Protein AF-A0A6P8XAP7-F1 (afdb_monomer_lite)

Structure (mmCIF, N/CA/C/O backbone):
data_AF-A0A6P8XAP7-F1
#
_entry.id   AF-A0A6P8XAP7-F1
#
loop_
_atom_site.group_PDB
_atom_site.id
_atom_site.type_symbol
_atom_site.label_atom_id
_atom_site.label_alt_id
_atom_site.label_comp_id
_atom_site.label_asym_id
_atom_site.label_entity_id
_atom_site.label_seq_id
_atom_site.pdbx_PDB_ins_code
_atom_site.Cartn_x
_atom_site.Cartn_y
_atom_site.Cartn_z
_atom_site.occupancy
_atom_site.B_iso_or_equiv
_atom_site.auth_seq_id
_atom_site.auth_comp_id
_atom_site.auth_asym_id
_atom_site.auth_atom_id
_atom_site.pdbx_PDB_model_num
ATOM 1 N N . MET A 1 1 ? 29.591 -29.584 56.485 1.00 42.22 1 MET A N 1
ATOM 2 C CA . MET A 1 1 ? 29.687 -30.882 55.776 1.00 42.22 1 MET A CA 1
ATOM 3 C C . MET A 1 1 ? 28.488 -31.037 54.842 1.00 42.22 1 MET A C 1
ATOM 5 O O . MET A 1 1 ? 27.381 -30.848 55.317 1.00 42.22 1 MET A O 1
ATOM 9 N N . ARG A 1 2 ? 28.742 -31.409 53.570 1.00 39.84 2 ARG A N 1
ATOM 10 C CA . ARG A 1 2 ? 27.802 -31.743 52.460 1.00 39.84 2 ARG A CA 1
ATOM 11 C C . ARG A 1 2 ? 26.915 -30.570 51.976 1.00 39.84 2 ARG A C 1
ATOM 13 O O . ARG A 1 2 ? 26.078 -30.103 52.721 1.00 39.84 2 ARG A O 1
ATOM 20 N N . GLY A 1 3 ? 27.014 -30.007 50.767 1.00 45.69 3 GLY A N 1
ATOM 21 C CA . GLY A 1 3 ? 27.637 -30.420 49.502 1.00 45.69 3 GLY A CA 1
ATOM 22 C C . GLY A 1 3 ? 26.570 -30.814 48.464 1.00 45.69 3 GLY A C 1
ATOM 23 O O . GLY A 1 3 ? 25.723 -31.639 48.793 1.00 45.69 3 GLY A O 1
ATOM 24 N N . ARG A 1 4 ? 26.710 -30.301 47.219 1.00 45.31 4 ARG A N 1
ATOM 25 C CA . ARG A 1 4 ? 25.921 -30.500 45.960 1.00 45.31 4 ARG A CA 1
ATOM 26 C C . ARG A 1 4 ? 24.934 -29.346 45.674 1.00 45.31 4 ARG A C 1
ATOM 28 O O . ARG A 1 4 ? 23.991 -29.164 46.422 1.00 45.31 4 ARG A O 1
ATOM 35 N N . GLY A 1 5 ? 25.042 -28.506 44.640 1.00 47.62 5 GLY A N 1
ATOM 36 C CA . GLY A 1 5 ? 25.808 -28.550 43.391 1.00 47.62 5 GLY A CA 1
ATOM 37 C C . GLY A 1 5 ? 24.994 -29.178 42.259 1.00 47.62 5 GLY A C 1
ATOM 38 O O . GLY A 1 5 ? 25.020 -30.398 42.150 1.00 47.62 5 GLY A O 1
ATOM 39 N N . ARG A 1 6 ? 24.304 -28.371 41.428 1.00 44.78 6 ARG A N 1
ATOM 40 C CA . ARG A 1 6 ? 23.872 -28.713 40.052 1.00 44.78 6 ARG A CA 1
ATOM 41 C C . ARG A 1 6 ? 23.703 -27.448 39.202 1.00 44.78 6 ARG A C 1
ATOM 43 O O . ARG A 1 6 ? 22.749 -26.697 39.376 1.00 44.78 6 ARG A O 1
ATOM 50 N N . GLY A 1 7 ? 24.646 -27.244 38.285 1.00 46.53 7 GLY A N 1
ATOM 51 C CA . GLY A 1 7 ? 24.532 -26.296 37.183 1.00 46.53 7 GLY A CA 1
ATOM 52 C C . GLY A 1 7 ? 23.550 -26.785 36.117 1.00 46.53 7 GLY A C 1
ATOM 53 O O . GLY A 1 7 ? 23.309 -27.985 35.973 1.00 46.53 7 GLY A O 1
ATOM 54 N N . ARG A 1 8 ? 22.986 -25.844 35.358 1.00 48.03 8 ARG A N 1
ATOM 55 C CA . ARG A 1 8 ? 22.267 -26.126 34.114 1.00 48.03 8 ARG A CA 1
ATOM 56 C C . ARG A 1 8 ? 22.936 -25.350 32.990 1.00 48.03 8 ARG A C 1
ATOM 58 O O . ARG A 1 8 ? 22.878 -24.124 32.948 1.00 48.03 8 ARG A O 1
ATOM 65 N N . GLY A 1 9 ? 23.625 -26.105 32.138 1.00 39.16 9 GLY A N 1
ATOM 66 C CA . GLY A 1 9 ? 24.241 -25.633 30.910 1.00 39.16 9 GLY A CA 1
ATOM 67 C C . GLY A 1 9 ? 23.198 -25.234 29.869 1.00 39.16 9 GLY A C 1
ATOM 68 O O . GLY A 1 9 ? 22.089 -25.766 29.828 1.00 39.16 9 GLY A O 1
ATOM 69 N N . ARG A 1 10 ? 23.581 -24.278 29.025 1.00 40.47 10 ARG A N 1
ATOM 70 C CA . ARG A 1 10 ? 22.868 -23.919 27.799 1.00 40.47 10 ARG A CA 1
ATOM 71 C C . ARG A 1 10 ? 23.259 -24.909 26.696 1.00 40.47 10 ARG A C 1
ATOM 73 O O . ARG A 1 10 ? 24.460 -25.078 26.479 1.00 40.47 10 ARG A O 1
ATOM 80 N N . PRO A 1 11 ? 22.314 -25.522 25.968 1.00 47.09 11 PRO A N 1
ATOM 81 C CA . PRO A 1 11 ? 22.659 -26.263 24.768 1.00 47.09 11 PRO A CA 1
ATOM 82 C C . PRO A 1 11 ? 22.960 -25.286 23.622 1.00 47.09 11 PRO A C 1
ATOM 84 O O . PRO A 1 11 ? 22.173 -24.389 23.313 1.00 47.09 11 PRO A O 1
ATOM 87 N N . ARG A 1 12 ? 24.132 -25.474 23.009 1.00 46.12 12 ARG A N 1
ATOM 88 C CA . ARG A 1 12 ? 24.507 -24.936 21.697 1.00 46.12 12 ARG A CA 1
ATOM 89 C C . ARG A 1 12 ? 23.570 -25.538 20.644 1.00 46.12 12 ARG A C 1
ATOM 91 O O . ARG A 1 12 ? 23.417 -26.755 20.611 1.00 46.12 12 ARG A O 1
ATOM 98 N N . LYS A 1 13 ? 22.967 -24.710 19.786 1.00 48.84 13 LYS A N 1
ATOM 99 C CA . LYS A 1 13 ? 22.333 -25.184 18.549 1.00 48.84 13 LYS A CA 1
ATOM 100 C C . LYS A 1 13 ? 23.414 -25.332 17.483 1.00 48.84 13 LYS A C 1
ATOM 102 O O . LYS A 1 13 ? 24.124 -24.377 17.182 1.00 48.84 13 LYS A O 1
ATOM 107 N N . SER A 1 14 ? 23.551 -26.559 17.005 1.00 40.12 14 SER A N 1
ATOM 108 C CA . SER A 1 14 ? 24.386 -26.996 15.898 1.00 40.12 14 SER A CA 1
ATOM 109 C C . SER A 1 14 ? 23.813 -26.527 14.561 1.00 40.12 14 SER A C 1
ATOM 111 O O . SER A 1 14 ? 22.603 -26.577 14.343 1.00 40.12 14 SER A O 1
ATOM 113 N N . ASN A 1 15 ? 24.715 -26.114 13.674 1.00 41.22 15 ASN A N 1
ATOM 114 C CA . ASN A 1 15 ? 24.484 -26.003 12.240 1.00 41.22 15 ASN A CA 1
ATOM 115 C C . ASN A 1 15 ? 24.138 -27.386 11.675 1.00 41.22 15 ASN A C 1
ATOM 117 O O . ASN A 1 15 ? 24.852 -28.349 11.956 1.00 41.22 15 ASN A O 1
ATOM 121 N N . VAL A 1 16 ? 23.087 -27.470 10.862 1.00 44.44 16 VAL A N 1
ATOM 122 C CA . VAL A 1 16 ? 22.854 -28.606 9.964 1.00 44.44 16 VAL A CA 1
ATOM 123 C C . VAL A 1 16 ? 22.756 -28.051 8.551 1.00 44.44 16 VAL A C 1
ATOM 125 O O . VAL A 1 16 ? 21.895 -27.228 8.248 1.00 44.44 16 VAL A O 1
ATOM 128 N N . ALA A 1 17 ? 23.726 -28.470 7.747 1.00 40.31 17 ALA A N 1
ATOM 129 C CA . ALA A 1 17 ? 23.843 -28.268 6.316 1.00 40.31 17 ALA A CA 1
ATOM 130 C C . ALA A 1 17 ? 23.163 -29.421 5.552 1.00 40.31 17 ALA A C 1
ATOM 132 O O . ALA A 1 17 ? 23.110 -30.537 6.065 1.00 40.31 17 ALA A O 1
ATOM 133 N N . GLY A 1 18 ? 22.737 -29.139 4.313 1.00 37.84 18 GLY A N 1
ATOM 134 C CA . GLY A 1 18 ? 22.253 -30.113 3.316 1.00 37.84 18 GLY A CA 1
ATOM 135 C C . GLY A 1 18 ? 20.786 -30.533 3.506 1.00 37.84 18 GLY A C 1
ATOM 136 O O . GLY A 1 18 ? 20.330 -30.652 4.632 1.00 37.84 18 GLY A O 1
ATOM 137 N N . GLN A 1 19 ? 19.970 -30.794 2.483 1.00 35.62 19 GLN A N 1
ATOM 138 C CA . GLN A 1 19 ? 20.263 -31.046 1.074 1.00 35.62 19 GLN A CA 1
ATOM 139 C C . GLN A 1 19 ? 18.960 -30.944 0.234 1.00 35.62 19 GLN A C 1
ATOM 141 O O . GLN A 1 19 ? 17.906 -31.373 0.692 1.00 35.62 19 GLN A O 1
ATOM 146 N N . GLU A 1 20 ? 19.064 -30.344 -0.960 1.00 43.03 20 GLU A N 1
ATOM 147 C CA . GLU A 1 20 ? 18.358 -30.626 -2.231 1.00 43.03 20 GLU A CA 1
ATOM 148 C C . GLU A 1 20 ? 16.855 -30.978 -2.234 1.00 43.03 20 GLU A C 1
ATOM 150 O O . GLU A 1 20 ? 16.440 -32.057 -1.820 1.00 43.03 20 GLU A O 1
ATOM 155 N N . ARG A 1 21 ? 16.065 -30.132 -2.914 1.00 41.03 21 ARG A N 1
ATOM 156 C CA . ARG A 1 21 ? 15.100 -30.577 -3.935 1.00 41.03 21 ARG A CA 1
ATOM 157 C C . ARG A 1 21 ? 14.881 -29.482 -4.979 1.00 41.03 21 ARG A C 1
ATOM 159 O O . ARG A 1 21 ? 14.452 -28.374 -4.677 1.00 41.03 21 ARG A O 1
ATOM 166 N N . SER A 1 22 ? 15.257 -29.853 -6.192 1.00 45.38 22 SER A N 1
ATOM 167 C CA . SER A 1 22 ? 15.184 -29.166 -7.473 1.00 45.38 22 SER A CA 1
ATOM 168 C C . SER A 1 22 ? 13.770 -29.145 -8.056 1.00 45.38 22 SER A C 1
ATOM 170 O O . SER A 1 22 ? 13.103 -30.180 -8.040 1.00 45.38 22 SER A O 1
ATOM 172 N N . SER A 1 23 ? 13.397 -28.019 -8.666 1.00 45.28 23 SER A N 1
ATOM 173 C CA . SER A 1 23 ? 12.604 -27.957 -9.905 1.00 45.28 23 SER A CA 1
ATOM 174 C C . SER A 1 23 ? 12.528 -26.499 -10.394 1.00 45.28 23 SER A C 1
ATOM 176 O O . SER A 1 23 ? 11.785 -25.707 -9.818 1.00 45.28 23 SER A O 1
ATOM 178 N N . ASP A 1 24 ? 13.394 -26.155 -11.356 1.00 40.12 24 ASP A N 1
ATOM 179 C CA . ASP A 1 24 ? 13.102 -25.588 -12.692 1.00 40.12 24 ASP A CA 1
ATOM 180 C C . ASP A 1 24 ? 11.948 -24.563 -12.833 1.00 40.12 24 ASP A C 1
ATOM 182 O O . ASP A 1 24 ? 10.852 -24.780 -12.337 1.00 40.12 24 ASP A O 1
ATOM 186 N N . ASN A 1 25 ? 12.019 -23.474 -13.607 1.00 40.69 25 ASN A N 1
ATOM 187 C CA . ASN A 1 25 ? 13.023 -22.953 -14.535 1.00 40.69 25 ASN A CA 1
ATOM 188 C C . ASN A 1 25 ? 12.618 -21.524 -14.972 1.00 40.69 25 ASN A C 1
ATOM 190 O O . ASN A 1 25 ? 11.449 -21.150 -14.887 1.00 40.69 25 ASN A O 1
ATOM 194 N N . ASN A 1 26 ? 13.585 -20.804 -15.551 1.00 40.59 26 ASN A N 1
ATOM 195 C CA . ASN A 1 26 ? 13.477 -19.557 -16.331 1.00 40.59 26 ASN A CA 1
ATOM 196 C C . ASN A 1 26 ? 13.509 -18.220 -15.579 1.00 40.59 26 ASN A C 1
ATOM 198 O O . ASN A 1 26 ? 12.626 -17.376 -15.714 1.00 40.59 26 ASN A O 1
ATOM 202 N N . HIS A 1 27 ? 14.642 -17.964 -14.924 1.00 40.19 27 HIS A N 1
ATOM 203 C CA . HIS A 1 27 ? 15.208 -16.618 -14.885 1.00 40.19 27 HIS A CA 1
ATOM 204 C C . HIS A 1 27 ? 16.415 -16.602 -15.831 1.00 40.19 27 HIS A C 1
ATOM 206 O O . HIS A 1 27 ? 17.463 -17.164 -15.525 1.00 40.19 27 HIS A O 1
ATOM 212 N N . LEU A 1 28 ? 16.231 -16.022 -17.019 1.00 46.66 28 LEU A N 1
ATOM 213 C CA . LEU A 1 28 ? 17.309 -15.779 -17.975 1.00 46.66 28 LEU A CA 1
ATOM 214 C C . LEU A 1 28 ? 18.347 -14.871 -17.305 1.00 46.66 28 LEU A C 1
ATOM 216 O O . LEU A 1 28 ? 18.072 -13.708 -17.010 1.00 46.66 28 LEU A O 1
ATOM 220 N N . ALA A 1 29 ? 19.511 -15.447 -17.020 1.00 44.47 29 ALA A N 1
ATOM 221 C CA . ALA A 1 29 ? 20.694 -14.749 -16.554 1.00 44.47 29 ALA A CA 1
ATOM 222 C C . ALA A 1 29 ? 21.177 -13.803 -17.663 1.00 44.47 29 ALA A C 1
ATOM 224 O O . ALA A 1 29 ? 21.565 -14.253 -18.739 1.00 44.47 29 ALA A O 1
ATOM 225 N N . PHE A 1 30 ? 21.120 -12.498 -17.399 1.00 43.34 30 PHE A N 1
ATOM 226 C CA . PHE A 1 30 ? 21.560 -11.442 -18.318 1.00 43.34 30 PHE A CA 1
ATOM 227 C C . PHE A 1 30 ? 22.916 -10.833 -17.910 1.00 43.34 30 PHE A C 1
ATOM 229 O O . PHE A 1 30 ? 23.309 -9.808 -18.454 1.00 43.34 30 PHE A O 1
ATOM 236 N N . ASP A 1 31 ? 23.643 -11.474 -16.987 1.00 43.97 31 ASP A N 1
ATOM 237 C CA . ASP A 1 31 ? 24.840 -10.905 -16.343 1.00 43.97 31 ASP A CA 1
ATOM 238 C C . ASP A 1 31 ? 26.180 -11.499 -16.825 1.00 43.97 31 ASP A C 1
ATOM 240 O O . ASP A 1 31 ? 27.210 -11.252 -16.211 1.00 43.97 31 ASP A O 1
ATOM 244 N N . ASN A 1 32 ? 26.207 -12.229 -17.948 1.00 44.38 32 ASN A N 1
ATOM 245 C CA . ASN A 1 32 ? 27.451 -12.736 -18.554 1.00 44.38 32 ASN A CA 1
ATOM 246 C C . ASN A 1 32 ? 27.691 -12.155 -19.958 1.00 44.38 32 ASN A C 1
ATOM 248 O O . ASN A 1 32 ? 27.902 -12.898 -20.916 1.00 44.38 32 ASN A O 1
ATOM 252 N N . TYR A 1 33 ? 27.636 -10.831 -20.101 1.00 51.06 33 TYR A N 1
ATOM 253 C CA . TYR A 1 33 ? 28.235 -10.171 -21.263 1.00 51.06 33 TYR A CA 1
ATOM 254 C C . TYR A 1 33 ? 29.614 -9.652 -20.857 1.00 51.06 33 TYR A C 1
ATOM 256 O O . TYR A 1 33 ? 29.715 -8.650 -20.154 1.00 51.06 33 TYR A O 1
ATOM 264 N N . GLU A 1 34 ? 30.657 -10.367 -21.286 1.00 45.22 34 GLU A N 1
ATOM 265 C CA . GLU A 1 34 ? 32.023 -9.843 -21.350 1.00 45.22 34 GLU A CA 1
ATOM 266 C C . GLU A 1 34 ? 31.984 -8.535 -22.144 1.00 45.22 34 GLU A C 1
ATOM 268 O O . GLU A 1 34 ? 31.531 -8.511 -23.292 1.00 45.22 34 GLU A O 1
ATOM 273 N N . ASP A 1 35 ? 32.392 -7.441 -21.506 1.00 57.03 35 ASP A N 1
ATOM 274 C CA . ASP A 1 35 ? 32.546 -6.149 -22.157 1.00 57.03 35 ASP A CA 1
ATOM 275 C C . ASP A 1 35 ? 33.741 -6.245 -23.123 1.00 57.03 35 ASP A C 1
ATOM 277 O O . ASP A 1 35 ? 34.877 -6.389 -22.671 1.00 57.03 35 ASP A O 1
ATOM 281 N N . PRO A 1 36 ? 33.543 -6.180 -24.454 1.00 58.22 36 PRO A N 1
ATOM 282 C CA . PRO A 1 36 ? 34.636 -6.274 -25.422 1.00 58.22 36 PRO A CA 1
ATOM 283 C C . PRO A 1 36 ? 35.533 -5.018 -25.439 1.00 58.22 36 PRO A C 1
ATOM 285 O O . PRO A 1 36 ? 36.316 -4.840 -26.373 1.00 58.22 36 PRO A O 1
ATOM 288 N N . LEU A 1 37 ? 35.386 -4.127 -24.451 1.00 52.19 37 LEU A N 1
ATOM 289 C CA . LEU A 1 37 ? 36.176 -2.913 -24.255 1.00 52.19 37 LEU A CA 1
ATOM 290 C C . LEU A 1 37 ? 37.140 -2.983 -23.065 1.00 52.19 37 LEU A C 1
ATOM 292 O O . LEU A 1 37 ? 37.822 -1.988 -22.817 1.00 52.19 37 LEU A O 1
ATOM 296 N N . ASP A 1 38 ? 37.258 -4.124 -22.379 1.00 48.47 38 ASP A N 1
ATOM 297 C CA . ASP A 1 38 ? 38.325 -4.345 -21.394 1.00 48.47 38 ASP A CA 1
ATOM 298 C C . ASP A 1 38 ? 39.653 -4.592 -22.140 1.00 48.47 38 ASP A C 1
ATOM 300 O O . ASP A 1 38 ? 40.164 -5.705 -22.275 1.00 48.47 38 ASP A O 1
ATOM 304 N N . PHE A 1 39 ? 40.177 -3.528 -22.752 1.00 51.09 39 PHE A N 1
ATOM 305 C CA . PHE A 1 39 ? 41.534 -3.511 -23.269 1.00 51.09 39 PHE A CA 1
ATOM 306 C C . PHE A 1 39 ? 42.470 -3.497 -22.068 1.00 51.09 39 PHE A C 1
ATOM 308 O O . PHE A 1 39 ? 42.551 -2.494 -21.364 1.00 51.09 39 PHE A O 1
ATOM 315 N N . ASP A 1 40 ? 43.186 -4.603 -21.869 1.00 47.12 40 ASP A N 1
ATOM 316 C CA . ASP A 1 40 ? 44.311 -4.694 -20.945 1.00 47.12 40 ASP A CA 1
ATOM 317 C C . ASP A 1 40 ? 45.196 -3.442 -21.079 1.00 47.12 40 ASP A C 1
ATOM 319 O O . ASP A 1 40 ? 45.939 -3.267 -22.050 1.00 47.12 40 ASP A O 1
ATOM 323 N N . GLU A 1 41 ? 45.150 -2.576 -20.067 1.00 51.84 41 GLU A N 1
ATOM 324 C CA . GLU A 1 41 ? 45.921 -1.330 -19.936 1.00 51.84 41 GLU A CA 1
ATOM 325 C C . GLU A 1 41 ? 47.448 -1.576 -19.815 1.00 51.84 41 GLU A C 1
ATOM 327 O O . GLU A 1 41 ? 48.226 -0.699 -19.442 1.00 51.84 41 GLU A O 1
ATOM 332 N N . SER A 1 42 ? 47.910 -2.787 -20.144 1.00 47.34 42 SER A N 1
ATOM 333 C CA . SER A 1 42 ? 49.280 -3.273 -19.986 1.00 47.34 42 SER A CA 1
ATOM 334 C C . SER A 1 42 ? 50.089 -3.348 -21.288 1.00 47.34 42 SER A C 1
ATOM 336 O O . SER A 1 42 ? 51.247 -3.782 -21.258 1.00 47.34 42 SER A O 1
ATOM 338 N N . VAL A 1 43 ? 49.560 -2.862 -22.421 1.00 47.53 43 VAL A N 1
ATOM 339 C CA . VAL A 1 43 ? 50.324 -2.739 -23.678 1.00 47.53 43 VAL A CA 1
ATOM 340 C C . VAL A 1 43 ? 51.377 -1.630 -23.549 1.00 47.53 43 VAL A C 1
ATOM 342 O O . VAL A 1 43 ? 51.217 -0.497 -24.003 1.00 47.53 43 VAL A O 1
ATOM 345 N N . LYS A 1 44 ? 52.504 -1.969 -22.919 1.00 46.66 44 LYS A N 1
ATOM 346 C CA . LYS A 1 44 ? 53.740 -1.186 -22.958 1.00 46.66 44 LYS A CA 1
ATOM 347 C C . LYS A 1 44 ? 54.258 -1.191 -24.393 1.00 46.66 44 LYS A C 1
ATOM 349 O O . LYS A 1 44 ? 54.823 -2.184 -24.848 1.00 46.66 44 LYS A O 1
ATOM 354 N N . VAL A 1 45 ? 54.083 -0.071 -25.090 1.00 43.62 45 VAL A N 1
ATOM 355 C CA . VAL A 1 45 ? 54.767 0.215 -26.354 1.00 43.62 45 VAL A CA 1
ATOM 356 C C . VAL A 1 45 ? 56.270 0.180 -26.076 1.00 43.62 45 VAL A C 1
ATOM 358 O O . VAL A 1 45 ? 56.827 1.090 -25.461 1.00 43.62 45 VAL A O 1
ATOM 361 N N . LYS A 1 46 ? 56.926 -0.915 -26.464 1.00 43.44 46 LYS A N 1
ATOM 362 C CA . LYS A 1 46 ? 58.383 -0.993 -26.475 1.00 43.44 46 LYS A CA 1
ATOM 363 C C . LYS A 1 46 ? 58.866 -0.113 -27.623 1.00 43.44 46 LYS A C 1
ATOM 365 O O . LYS A 1 46 ? 58.698 -0.461 -28.786 1.00 43.44 46 LYS A O 1
ATOM 370 N N . ASN A 1 47 ? 59.443 1.034 -27.281 1.00 45.81 47 ASN A N 1
ATOM 371 C CA . ASN A 1 47 ? 60.292 1.784 -28.196 1.00 45.81 47 ASN A CA 1
ATOM 372 C C . ASN A 1 47 ? 61.553 0.948 -28.427 1.00 45.81 47 ASN A C 1
ATOM 374 O O . ASN A 1 47 ? 62.494 1.006 -27.636 1.00 45.81 47 ASN A O 1
ATOM 378 N N . GLU A 1 48 ? 61.543 0.117 -29.464 1.00 43.97 48 GLU A N 1
ATOM 379 C CA . GLU A 1 48 ? 62.753 -0.547 -29.929 1.00 43.97 48 GLU A CA 1
ATOM 380 C C . GLU A 1 48 ? 63.642 0.503 -30.602 1.00 43.97 48 GLU A C 1
ATOM 382 O O . GLU A 1 48 ? 63.293 1.119 -31.609 1.00 43.97 48 GLU A O 1
ATOM 387 N N . VAL A 1 49 ? 64.773 0.764 -29.949 1.00 49.25 49 VAL A N 1
ATOM 388 C CA . VAL A 1 49 ? 65.882 1.562 -30.461 1.00 49.25 49 VAL A CA 1
ATOM 389 C C . VAL A 1 49 ? 66.541 0.740 -31.564 1.00 49.25 49 VAL A C 1
ATOM 391 O O . VAL A 1 49 ? 67.030 -0.357 -31.302 1.00 49.25 49 VAL A O 1
ATOM 394 N N . PHE A 1 50 ? 66.532 1.263 -32.790 1.00 42.72 50 PHE A N 1
ATOM 395 C CA . PHE A 1 50 ? 67.280 0.694 -33.905 1.00 42.72 50 PHE A CA 1
ATOM 396 C C . PHE A 1 50 ? 68.769 0.687 -33.547 1.00 42.72 50 PHE A C 1
ATOM 398 O O . PHE 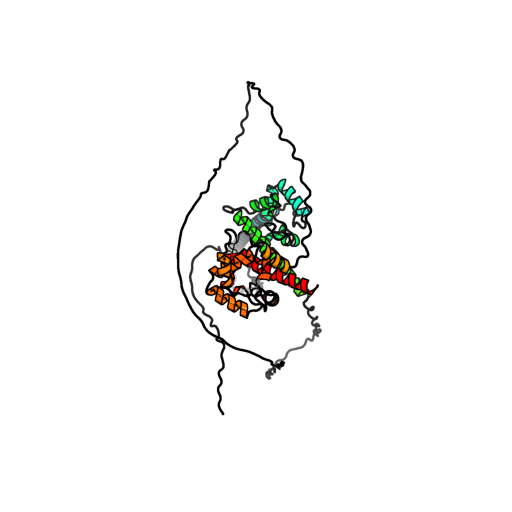A 1 50 ? 69.369 1.736 -33.318 1.00 42.72 50 PHE A O 1
ATOM 405 N N . VAL A 1 51 ? 69.334 -0.512 -33.443 1.00 44.47 51 VAL A N 1
ATOM 406 C CA . VAL A 1 51 ? 70.772 -0.727 -33.303 1.00 44.47 51 VAL A CA 1
ATOM 407 C C . VAL A 1 51 ? 71.366 -0.660 -34.705 1.00 44.47 51 VAL A C 1
ATOM 409 O O . VAL A 1 51 ? 70.944 -1.413 -35.580 1.00 44.47 51 VAL A O 1
ATOM 412 N N . ASP A 1 52 ? 72.323 0.246 -34.906 1.00 48.59 52 ASP A N 1
ATOM 413 C CA . ASP A 1 52 ? 73.140 0.312 -36.115 1.00 48.59 52 ASP A CA 1
ATOM 414 C C . ASP A 1 52 ? 73.900 -1.012 -36.281 1.00 48.59 52 ASP A C 1
ATOM 416 O O . ASP A 1 52 ? 74.829 -1.331 -35.533 1.00 48.59 52 ASP A O 1
ATOM 420 N N . GLU A 1 53 ? 73.449 -1.812 -37.243 1.00 50.22 53 GLU A N 1
ATOM 421 C CA . GLU A 1 53 ? 74.044 -3.091 -37.593 1.00 50.22 53 GLU A CA 1
ATOM 422 C C . GLU A 1 53 ? 75.382 -2.855 -38.308 1.00 50.22 53 GLU A C 1
ATOM 424 O O . GLU 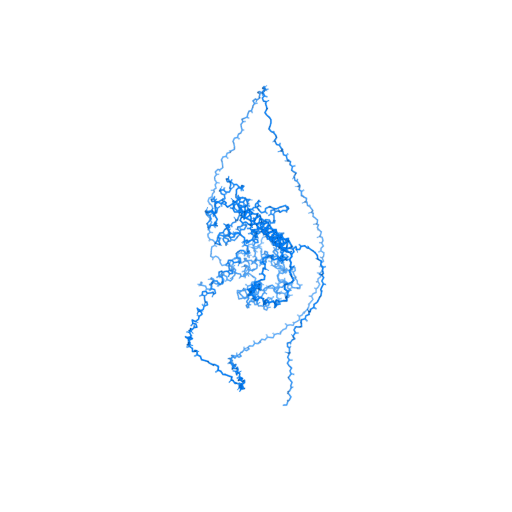A 1 53 ? 75.487 -2.167 -39.325 1.00 50.22 53 GLU A O 1
ATOM 429 N N . ILE A 1 54 ? 76.424 -3.407 -37.696 1.00 54.75 54 ILE A N 1
ATOM 430 C CA . ILE A 1 54 ? 77.826 -3.336 -38.091 1.00 54.75 54 ILE A CA 1
ATOM 431 C C . ILE A 1 54 ? 77.991 -3.938 -39.491 1.00 54.75 54 ILE A C 1
ATOM 433 O O . ILE A 1 54 ? 77.657 -5.098 -39.727 1.00 54.75 54 ILE A O 1
ATOM 437 N N . MET A 1 55 ? 78.544 -3.146 -40.413 1.00 49.88 55 MET A N 1
ATOM 438 C CA . MET A 1 55 ? 78.916 -3.601 -41.751 1.00 49.88 55 MET A CA 1
ATOM 439 C C . MET A 1 55 ? 79.963 -4.724 -41.681 1.00 49.88 55 MET A C 1
ATOM 441 O O . MET A 1 55 ? 80.997 -4.532 -41.037 1.00 49.88 55 MET A O 1
ATOM 445 N N . PRO A 1 56 ? 79.754 -5.865 -42.364 1.00 56.09 56 PRO A N 1
ATOM 446 C CA . PRO A 1 56 ? 80.783 -6.881 -42.494 1.00 56.09 56 PRO A CA 1
ATOM 447 C C . PRO A 1 56 ? 81.879 -6.403 -43.452 1.00 56.09 56 PRO A C 1
ATOM 449 O O . PRO A 1 56 ? 81.625 -5.726 -44.451 1.00 56.09 56 PRO A O 1
ATOM 452 N N . GLU A 1 57 ? 83.111 -6.754 -43.104 1.00 49.59 57 GLU A N 1
ATOM 453 C CA . GLU A 1 57 ? 84.328 -6.416 -43.829 1.00 49.59 57 GLU A CA 1
ATOM 454 C C . GLU A 1 57 ? 84.277 -6.912 -45.284 1.00 49.59 57 GLU A C 1
ATOM 456 O O . GLU A 1 57 ? 83.906 -8.049 -45.576 1.00 49.59 57 GLU A O 1
ATOM 461 N N . CYS A 1 58 ? 84.639 -6.013 -46.201 1.00 44.84 58 CYS A N 1
ATOM 462 C CA . CYS A 1 58 ? 84.642 -6.209 -47.644 1.00 44.84 58 CYS A CA 1
ATOM 463 C C . CYS A 1 58 ? 85.593 -7.336 -48.085 1.00 44.84 58 CYS A C 1
ATOM 465 O O . CYS A 1 58 ? 86.791 -7.108 -48.269 1.00 44.84 58 CYS A O 1
ATOM 467 N N . GLU A 1 59 ? 85.053 -8.518 -48.378 1.00 48.09 59 GLU A N 1
ATOM 468 C CA . GLU A 1 59 ? 85.733 -9.509 -49.212 1.00 48.09 59 GLU A CA 1
ATOM 469 C C . GLU A 1 59 ? 85.568 -9.162 -50.703 1.00 48.09 59 GLU A C 1
ATOM 471 O O . GLU A 1 59 ? 84.486 -9.221 -51.278 1.00 48.09 59 GLU A O 1
ATOM 476 N N . VAL A 1 60 ? 86.693 -8.764 -51.305 1.00 51.97 60 VAL A N 1
ATOM 477 C CA . VAL A 1 60 ? 87.100 -8.950 -52.710 1.00 51.97 60 VAL A CA 1
ATOM 478 C C . VAL A 1 60 ? 85.989 -8.816 -53.768 1.00 51.97 60 VAL A C 1
ATOM 480 O O . VAL A 1 60 ? 85.380 -9.787 -54.213 1.00 51.97 60 VAL A O 1
ATOM 483 N N . PHE A 1 61 ? 85.837 -7.586 -54.270 1.00 44.81 61 PHE A N 1
ATOM 484 C CA . PHE A 1 61 ? 85.125 -7.242 -55.504 1.00 44.81 61 PHE A CA 1
ATOM 485 C C . PHE A 1 61 ? 85.686 -8.036 -56.700 1.00 44.81 61 PHE A C 1
ATOM 487 O O . PHE A 1 61 ? 86.676 -7.652 -57.328 1.00 44.81 61 PHE A O 1
ATOM 494 N N . GLY A 1 62 ? 85.033 -9.144 -57.051 1.00 56.91 62 GLY A N 1
ATOM 495 C CA . GLY A 1 62 ? 85.101 -9.676 -58.407 1.00 56.91 62 GLY A CA 1
ATOM 496 C C . GLY A 1 62 ? 84.537 -8.628 -59.368 1.00 56.91 62 GLY A C 1
ATOM 497 O O . GLY A 1 62 ? 83.504 -8.026 -59.084 1.00 56.91 62 GLY A O 1
ATOM 498 N N . MET A 1 63 ? 85.228 -8.367 -60.480 1.00 55.06 63 MET A N 1
ATOM 499 C CA . MET A 1 63 ? 84.784 -7.406 -61.494 1.00 55.06 63 MET A CA 1
ATOM 500 C C . MET A 1 63 ? 83.453 -7.864 -62.115 1.00 55.06 63 MET A C 1
ATOM 502 O O . MET A 1 63 ? 83.448 -8.594 -63.104 1.00 55.06 63 MET A O 1
ATOM 506 N N . MET A 1 64 ? 82.324 -7.458 -61.526 1.00 54.50 64 MET A N 1
ATOM 507 C CA . MET A 1 64 ? 81.010 -7.579 -62.159 1.00 54.50 64 MET A CA 1
ATOM 508 C C . MET A 1 64 ? 80.998 -6.713 -63.416 1.00 54.50 64 MET A C 1
ATOM 510 O O . MET A 1 64 ? 81.522 -5.594 -63.421 1.00 54.50 64 MET A O 1
ATOM 514 N N . SER A 1 65 ? 80.417 -7.228 -64.499 1.00 73.31 65 SER A N 1
ATOM 515 C CA . SER A 1 65 ? 80.269 -6.432 -65.711 1.00 73.31 65 SER A CA 1
ATOM 516 C C . SER A 1 65 ? 79.346 -5.241 -65.423 1.00 73.31 65 SER A C 1
ATOM 518 O O . SER A 1 65 ? 78.417 -5.330 -64.618 1.00 73.31 65 SER A O 1
ATOM 520 N N . SER A 1 66 ? 79.583 -4.102 -66.078 1.00 72.31 66 SER A N 1
ATOM 521 C CA . SER A 1 66 ? 78.736 -2.906 -65.934 1.00 72.31 66 SER A CA 1
ATOM 522 C C . SER A 1 66 ? 77.263 -3.176 -66.265 1.00 72.31 66 SER A C 1
ATOM 524 O O . SER A 1 66 ? 76.378 -2.462 -65.794 1.00 72.31 66 SER A O 1
ATOM 526 N N . GLN A 1 67 ? 77.001 -4.221 -67.052 1.00 78.38 67 GLN A N 1
ATOM 527 C CA . GLN A 1 67 ? 75.666 -4.679 -67.393 1.00 78.38 67 GLN A CA 1
ATOM 528 C C . GLN A 1 67 ? 75.010 -5.434 -66.228 1.00 78.38 67 GLN A C 1
ATOM 530 O O . GLN A 1 67 ? 73.864 -5.135 -65.900 1.00 78.38 67 GLN A O 1
ATOM 535 N N . ASP A 1 68 ? 75.749 -6.302 -65.530 1.00 78.12 68 ASP A N 1
ATOM 536 C CA . ASP A 1 68 ? 75.248 -7.018 -64.348 1.00 78.12 68 ASP A CA 1
ATOM 537 C C . ASP A 1 68 ? 74.980 -6.068 -63.173 1.00 78.12 68 ASP A C 1
ATOM 539 O O . ASP A 1 68 ? 73.998 -6.238 -62.458 1.00 78.12 68 ASP A O 1
ATOM 543 N N . LEU A 1 69 ? 75.795 -5.018 -63.009 1.00 78.06 69 LEU A N 1
ATOM 544 C CA . LEU A 1 69 ? 75.574 -3.980 -61.992 1.00 78.06 69 LEU A CA 1
ATOM 545 C C . LEU A 1 69 ? 74.268 -3.202 -62.240 1.00 78.06 69 LEU A C 1
ATOM 547 O O . LEU A 1 69 ? 73.523 -2.905 -61.307 1.00 78.06 69 LEU A O 1
ATOM 551 N N . LEU A 1 70 ? 73.969 -2.886 -63.505 1.00 78.75 70 LEU A N 1
ATOM 552 C CA . LEU A 1 70 ? 72.713 -2.237 -63.896 1.00 78.75 70 LEU A CA 1
ATOM 553 C C . LEU A 1 70 ? 71.507 -3.164 -63.708 1.00 78.75 70 LEU A C 1
ATOM 555 O O . LEU A 1 70 ? 70.439 -2.710 -63.288 1.00 78.75 70 LEU A O 1
ATOM 559 N N . GLU A 1 71 ? 71.664 -4.450 -64.018 1.00 81.44 71 GLU A N 1
ATOM 560 C CA . GLU A 1 71 ? 70.636 -5.468 -63.800 1.00 81.44 71 GLU A CA 1
ATOM 561 C C . GLU A 1 71 ? 70.346 -5.631 -62.298 1.00 81.44 71 GLU A C 1
ATOM 563 O O . GLU A 1 71 ? 69.181 -5.641 -61.897 1.00 81.44 71 GLU A O 1
ATOM 568 N N . ASP A 1 72 ? 71.382 -5.663 -61.457 1.00 77.12 72 ASP A N 1
ATOM 569 C CA . ASP A 1 72 ? 71.267 -5.829 -60.006 1.00 77.12 72 ASP A CA 1
ATOM 570 C C . ASP A 1 72 ? 70.711 -4.576 -59.311 1.00 77.12 72 ASP A C 1
ATOM 572 O O . ASP A 1 72 ? 69.827 -4.669 -58.456 1.00 77.12 72 ASP A O 1
ATOM 576 N N . GLN A 1 73 ? 71.092 -3.377 -59.765 1.00 78.19 73 GLN A N 1
ATOM 577 C CA . GLN A 1 73 ? 70.472 -2.127 -59.315 1.00 78.19 73 GLN A CA 1
ATOM 578 C C . GLN A 1 73 ? 68.976 -2.089 -59.666 1.00 78.19 73 GLN A C 1
ATOM 580 O O . GLN A 1 73 ? 68.149 -1.717 -58.830 1.00 78.19 73 GLN A O 1
ATOM 585 N N . ARG A 1 74 ? 68.597 -2.521 -60.877 1.00 79.12 74 ARG A N 1
ATOM 586 C CA . ARG A 1 74 ? 67.183 -2.637 -61.279 1.00 79.12 74 ARG A CA 1
ATOM 587 C C . ARG A 1 74 ? 66.450 -3.711 -60.481 1.00 79.12 74 ARG A C 1
ATOM 589 O O . ARG A 1 74 ? 65.280 -3.521 -60.151 1.00 79.12 74 ARG A O 1
ATOM 596 N N . ARG A 1 75 ? 67.109 -4.824 -60.159 1.00 75.44 75 ARG A N 1
ATOM 597 C CA . ARG A 1 75 ? 66.548 -5.911 -59.347 1.00 75.44 75 ARG A CA 1
ATOM 598 C C . ARG A 1 75 ? 66.298 -5.457 -57.911 1.00 75.44 75 ARG A C 1
ATOM 600 O O . ARG A 1 75 ? 65.216 -5.706 -57.384 1.00 75.44 75 ARG A O 1
ATOM 607 N N . THR A 1 76 ? 67.235 -4.710 -57.338 1.00 71.88 76 THR A N 1
ATOM 608 C CA . THR A 1 76 ? 67.131 -4.121 -55.997 1.00 71.88 76 THR A CA 1
ATOM 609 C C . THR A 1 76 ? 66.035 -3.057 -55.943 1.00 71.88 76 THR A C 1
ATOM 611 O O . THR A 1 76 ? 65.179 -3.105 -55.061 1.00 71.88 76 THR A O 1
ATOM 614 N N . GLN A 1 77 ? 65.962 -2.162 -56.938 1.00 70.56 77 GLN A N 1
ATOM 615 C CA . GLN A 1 77 ? 64.884 -1.167 -57.031 1.00 70.56 77 GLN A CA 1
ATOM 616 C C . GLN A 1 77 ? 63.499 -1.815 -57.185 1.00 70.56 77 GLN A C 1
ATOM 618 O O . GLN A 1 77 ? 62.547 -1.380 -56.542 1.00 70.56 77 GLN A O 1
ATOM 623 N N . ARG A 1 78 ? 63.371 -2.891 -57.975 1.00 71.31 78 ARG A N 1
ATOM 624 C CA . ARG A 1 78 ? 62.113 -3.656 -58.082 1.00 71.31 78 ARG A CA 1
ATOM 625 C C . ARG A 1 78 ? 61.745 -4.361 -56.774 1.00 71.31 78 ARG A C 1
ATOM 627 O O . ARG A 1 78 ? 60.566 -4.427 -56.443 1.00 71.31 78 ARG A O 1
ATOM 634 N N . GLY A 1 79 ? 62.734 -4.870 -56.039 1.00 64.44 79 GLY A N 1
ATOM 635 C CA . GLY A 1 79 ? 62.536 -5.496 -54.732 1.00 64.44 79 GLY A CA 1
ATOM 636 C C . GLY A 1 79 ? 62.032 -4.511 -53.676 1.00 64.44 79 GLY A C 1
ATOM 637 O O . GLY A 1 79 ? 61.058 -4.815 -52.994 1.00 64.44 79 GLY A O 1
ATOM 638 N N . MET A 1 80 ? 62.633 -3.319 -53.589 1.00 60.75 80 MET A N 1
ATOM 639 C CA . MET A 1 80 ? 62.214 -2.281 -52.635 1.00 60.75 80 MET A CA 1
ATOM 640 C C . MET A 1 80 ? 60.786 -1.791 -52.903 1.00 60.75 80 MET A C 1
ATOM 642 O O . MET A 1 80 ? 59.978 -1.759 -51.981 1.00 60.75 80 MET A O 1
ATOM 646 N N . ILE A 1 81 ? 60.438 -1.518 -54.167 1.00 69.38 81 ILE A N 1
ATOM 647 C CA . ILE A 1 81 ? 59.079 -1.084 -54.539 1.00 69.38 81 ILE A CA 1
ATOM 648 C C . ILE A 1 81 ? 58.041 -2.164 -54.190 1.00 69.38 81 ILE A C 1
ATOM 650 O O . ILE A 1 81 ? 56.988 -1.854 -53.640 1.00 69.38 81 ILE A O 1
ATOM 654 N N . ALA A 1 82 ? 58.346 -3.442 -54.437 1.00 67.69 82 ALA A N 1
ATOM 655 C CA . ALA A 1 82 ? 57.428 -4.541 -54.134 1.00 67.69 82 ALA A CA 1
ATOM 656 C C . ALA A 1 82 ? 57.250 -4.801 -52.623 1.00 67.69 82 ALA A C 1
ATOM 658 O O . ALA A 1 82 ? 56.181 -5.247 -52.198 1.00 67.69 82 ALA A O 1
ATOM 659 N N . ILE A 1 83 ? 58.282 -4.554 -51.808 1.00 71.81 83 ILE A N 1
ATOM 660 C CA . ILE A 1 83 ? 58.195 -4.659 -50.341 1.00 71.81 83 ILE A CA 1
ATOM 661 C C . ILE A 1 83 ? 57.344 -3.511 -49.785 1.00 71.81 83 ILE A C 1
ATOM 663 O O . ILE A 1 83 ? 56.465 -3.752 -48.952 1.00 71.81 83 ILE A O 1
ATOM 667 N N . ASP A 1 84 ? 57.533 -2.296 -50.300 1.00 79.38 84 ASP A N 1
ATOM 668 C CA . ASP A 1 84 ? 56.730 -1.137 -49.910 1.00 79.38 84 ASP A CA 1
ATOM 669 C C . ASP A 1 84 ? 55.258 -1.310 -50.302 1.00 79.38 84 ASP A C 1
ATOM 671 O O . ASP A 1 84 ? 54.377 -1.045 -49.485 1.00 79.38 84 ASP A O 1
ATOM 675 N N . GLU A 1 85 ? 54.962 -1.849 -51.488 1.00 81.50 85 GLU A N 1
ATOM 676 C CA . GLU A 1 85 ? 53.584 -2.141 -51.907 1.00 81.50 85 GLU A CA 1
ATOM 677 C C . GLU A 1 85 ? 52.880 -3.137 -50.972 1.00 81.50 85 GLU A C 1
ATOM 679 O O . GLU A 1 85 ? 51.715 -2.936 -50.625 1.00 81.50 85 GLU A O 1
ATOM 684 N N . ARG A 1 86 ? 53.566 -4.192 -50.509 1.00 82.19 86 ARG A N 1
ATOM 685 C CA . ARG A 1 86 ? 52.980 -5.151 -49.551 1.00 82.19 86 ARG A CA 1
ATOM 686 C C . ARG A 1 86 ? 52.696 -4.504 -48.203 1.00 82.19 86 ARG A C 1
ATOM 688 O O . ARG A 1 86 ? 51.582 -4.631 -47.701 1.00 82.19 86 ARG A O 1
ATOM 695 N N . ASN A 1 87 ? 53.656 -3.757 -47.662 1.00 85.06 87 ASN A N 1
ATOM 696 C CA . ASN A 1 87 ? 53.493 -3.061 -46.386 1.00 85.06 87 ASN A CA 1
ATOM 697 C C . ASN A 1 87 ? 52.377 -2.007 -46.451 1.00 85.06 87 ASN A C 1
ATOM 699 O O . ASN A 1 87 ? 51.602 -1.854 -45.505 1.00 85.06 87 ASN A O 1
ATOM 703 N N . ILE A 1 88 ? 52.263 -1.288 -47.572 1.00 87.00 88 ILE A N 1
ATOM 704 C CA . ILE A 1 88 ? 51.184 -0.323 -47.807 1.00 87.00 88 ILE A CA 1
ATOM 705 C C . ILE A 1 88 ? 49.834 -1.040 -47.864 1.00 87.00 88 ILE A C 1
ATOM 707 O O . ILE A 1 88 ? 48.899 -0.600 -47.197 1.00 87.00 88 ILE A O 1
ATOM 711 N N . ASN A 1 89 ? 49.732 -2.159 -48.583 1.00 89.06 89 ASN A N 1
ATOM 712 C CA . ASN A 1 89 ? 48.494 -2.935 -48.677 1.00 89.06 89 ASN A CA 1
ATOM 713 C C . ASN A 1 89 ? 48.076 -3.543 -47.327 1.00 89.06 89 ASN A C 1
ATOM 715 O O . ASN A 1 89 ? 46.898 -3.507 -46.978 1.00 89.06 89 ASN A O 1
ATOM 719 N N . GLU A 1 90 ? 49.018 -4.036 -46.521 1.00 90.62 90 GLU A N 1
ATOM 720 C CA . GLU A 1 90 ? 48.728 -4.522 -45.165 1.00 90.62 90 GLU A CA 1
ATOM 721 C C . GLU A 1 90 ? 48.254 -3.396 -44.239 1.00 90.62 90 GLU A C 1
ATOM 723 O O . GLU A 1 90 ? 47.287 -3.564 -43.484 1.00 90.62 90 GLU A O 1
ATOM 728 N N . ARG A 1 91 ? 48.890 -2.218 -44.316 1.00 91.12 91 ARG A N 1
ATOM 729 C CA . ARG A 1 91 ? 48.458 -1.028 -43.570 1.00 91.12 91 ARG A CA 1
ATOM 730 C C . ARG A 1 91 ? 47.080 -0.551 -44.022 1.00 91.12 91 ARG A C 1
ATOM 732 O O . ARG A 1 91 ? 46.274 -0.211 -43.157 1.00 91.12 91 ARG A O 1
ATOM 739 N N . LEU A 1 92 ? 46.796 -0.564 -45.325 1.00 93.56 92 LEU A N 1
ATOM 740 C CA . LEU A 1 92 ? 45.478 -0.242 -45.878 1.00 93.56 92 LEU A CA 1
ATOM 741 C C . LEU A 1 92 ? 44.418 -1.225 -45.376 1.00 93.56 92 LEU A C 1
ATOM 743 O O . LEU A 1 92 ? 43.439 -0.785 -44.784 1.00 93.56 92 LEU A O 1
ATOM 747 N N . GLY A 1 93 ? 44.654 -2.535 -45.462 1.00 93.25 93 GLY A N 1
ATOM 748 C CA . GLY A 1 93 ? 43.709 -3.538 -44.956 1.00 93.25 93 GLY A CA 1
ATOM 749 C C . GLY A 1 93 ? 43.535 -3.517 -43.428 1.00 93.25 93 GLY A C 1
ATOM 750 O O . GLY A 1 93 ? 42.495 -3.908 -42.895 1.00 93.25 93 GLY A O 1
ATOM 751 N N . SER A 1 94 ? 44.541 -3.066 -42.673 1.00 93.50 94 SER A N 1
ATOM 752 C CA . SER A 1 94 ? 44.409 -2.796 -41.232 1.00 93.50 94 SER A CA 1
ATOM 753 C C . SER A 1 94 ? 43.544 -1.562 -40.966 1.00 93.50 94 SER A C 1
ATOM 755 O O . SER A 1 94 ? 42.702 -1.574 -40.065 1.00 93.50 94 SER A O 1
ATOM 757 N N . LEU A 1 95 ? 43.717 -0.506 -41.764 1.00 94.31 95 LEU A N 1
ATOM 758 C CA . LEU A 1 95 ? 42.926 0.715 -41.664 1.00 94.31 95 LEU A CA 1
ATOM 759 C C . LEU A 1 95 ? 41.459 0.467 -42.039 1.00 94.31 95 LEU A C 1
ATOM 761 O O . LEU A 1 95 ? 40.582 0.898 -41.297 1.00 94.31 95 LEU A O 1
ATOM 765 N N . GLU A 1 96 ? 41.196 -0.282 -43.109 1.00 94.50 96 GLU A N 1
ATOM 766 C CA . GLU A 1 96 ? 39.848 -0.695 -43.525 1.00 94.50 96 GLU A CA 1
ATOM 767 C C . GLU A 1 96 ? 39.116 -1.426 -42.393 1.00 94.50 96 GLU A C 1
ATOM 769 O O . GLU A 1 96 ? 38.037 -1.003 -41.983 1.00 94.50 96 GLU A O 1
ATOM 774 N N . ARG A 1 97 ? 39.755 -2.426 -41.767 1.00 95.69 97 ARG A N 1
ATOM 775 C CA . ARG A 1 97 ? 39.176 -3.145 -40.615 1.00 95.69 97 ARG A CA 1
ATOM 776 C C . ARG A 1 97 ? 38.863 -2.231 -39.426 1.00 95.69 97 ARG A C 1
ATOM 778 O O . ARG A 1 97 ? 37.855 -2.429 -38.748 1.00 95.69 97 ARG A O 1
ATOM 785 N N . LYS A 1 98 ? 39.709 -1.230 -39.152 1.00 94.56 98 LYS A N 1
ATOM 786 C CA . LYS A 1 98 ? 39.461 -0.242 -38.084 1.00 94.56 98 LYS A CA 1
ATOM 787 C C . LYS A 1 98 ? 38.289 0.681 -38.422 1.00 94.56 98 LYS A C 1
ATOM 789 O O . LYS A 1 98 ? 37.506 1.005 -37.532 1.00 94.56 98 LYS A O 1
ATOM 794 N N . VAL A 1 99 ? 38.157 1.086 -39.684 1.00 96.69 99 VAL A N 1
ATOM 795 C CA . VAL A 1 99 ? 37.024 1.892 -40.158 1.00 96.69 99 VAL A CA 1
ATOM 796 C C . VAL A 1 99 ? 35.721 1.095 -40.054 1.00 96.69 99 VAL A C 1
ATOM 798 O O . VAL A 1 99 ? 34.761 1.603 -39.478 1.00 96.69 99 VAL A O 1
ATOM 801 N N . ASP A 1 100 ? 35.700 -0.167 -40.486 1.00 93.06 100 ASP A N 1
ATOM 802 C CA . ASP A 1 100 ? 34.526 -1.044 -40.357 1.00 93.06 100 ASP A CA 1
ATOM 803 C C . ASP A 1 100 ? 34.119 -1.256 -38.895 1.00 93.06 100 ASP A C 1
ATOM 805 O O . ASP A 1 100 ? 32.932 -1.247 -38.551 1.00 93.06 100 ASP A O 1
ATOM 809 N N . PHE A 1 101 ? 35.097 -1.415 -38.001 1.00 95.12 101 PHE A N 1
ATOM 810 C CA . PHE A 1 101 ? 34.840 -1.505 -36.567 1.00 95.12 101 PHE A CA 1
ATOM 811 C C . PHE A 1 101 ? 34.183 -0.227 -36.023 1.00 95.12 101 PHE A C 1
ATOM 813 O O . PHE A 1 101 ? 33.175 -0.311 -35.317 1.00 95.12 101 PHE A O 1
ATOM 820 N N . LEU A 1 102 ? 34.703 0.951 -36.382 1.00 95.25 102 LEU A N 1
ATOM 821 C CA . LEU A 1 102 ? 34.140 2.239 -35.962 1.00 95.25 102 LEU A CA 1
ATOM 822 C C . LEU A 1 102 ? 32.729 2.463 -36.512 1.00 95.25 102 LEU A C 1
ATOM 824 O O . LEU A 1 102 ? 31.861 2.925 -35.773 1.00 95.25 102 LEU A O 1
ATOM 828 N N . ILE A 1 103 ? 32.470 2.091 -37.768 1.00 96.69 103 ILE A N 1
ATOM 829 C CA . ILE A 1 103 ? 31.128 2.157 -38.363 1.00 96.69 103 ILE A CA 1
ATOM 830 C C . ILE A 1 103 ? 30.162 1.270 -37.572 1.00 96.69 103 ILE A C 1
ATOM 832 O O . ILE A 1 103 ? 29.101 1.734 -37.155 1.00 96.69 103 ILE A O 1
ATOM 836 N N . ASN A 1 104 ? 30.543 0.022 -37.289 1.00 93.38 104 ASN A N 1
ATOM 837 C CA . ASN A 1 104 ? 29.718 -0.895 -36.501 1.00 93.38 104 ASN A CA 1
ATOM 838 C C . ASN A 1 104 ? 29.467 -0.383 -35.074 1.00 93.38 104 ASN A C 1
ATOM 840 O O . ASN A 1 104 ? 28.363 -0.536 -34.545 1.00 93.38 104 ASN A O 1
ATOM 844 N N . LEU A 1 105 ? 30.464 0.246 -34.449 1.00 96.12 105 LEU A N 1
ATOM 845 C CA . LEU A 1 105 ? 30.315 0.867 -33.135 1.00 96.12 105 LEU A CA 1
ATOM 846 C C . LEU A 1 105 ? 29.348 2.059 -33.185 1.00 96.12 105 LEU A C 1
ATOM 848 O O . LEU A 1 105 ? 28.444 2.141 -32.356 1.00 96.12 105 LEU A O 1
ATOM 852 N N . HIS A 1 106 ? 29.480 2.944 -34.176 1.00 94.25 106 HIS A N 1
ATOM 853 C CA . HIS A 1 106 ? 28.579 4.083 -34.364 1.00 94.25 106 HIS A CA 1
ATOM 854 C C . HIS A 1 106 ? 27.137 3.642 -34.621 1.00 94.25 106 HIS A C 1
ATOM 856 O O . HIS A 1 106 ? 26.230 4.208 -34.020 1.00 94.25 106 HIS A O 1
ATOM 862 N N . VAL A 1 107 ? 26.910 2.604 -35.431 1.00 96.88 107 VAL A N 1
ATOM 863 C CA . VAL A 1 107 ? 25.564 2.043 -35.651 1.00 96.88 107 VAL A CA 1
ATOM 864 C C . VAL A 1 107 ? 24.964 1.524 -34.340 1.00 96.88 107 VAL A C 1
ATOM 866 O O . VAL A 1 107 ? 23.798 1.792 -34.054 1.00 96.88 107 VAL A O 1
ATOM 869 N N . LYS A 1 108 ? 25.753 0.845 -33.494 1.00 95.62 108 LYS A N 1
ATOM 870 C CA . LYS A 1 108 ? 25.298 0.386 -32.168 1.00 95.62 108 LYS A CA 1
ATOM 871 C C . LYS A 1 108 ? 24.991 1.546 -31.217 1.00 95.62 108 LYS A C 1
ATOM 873 O O . LYS A 1 108 ? 24.006 1.478 -30.483 1.00 95.62 108 LYS A O 1
ATOM 878 N N . ILE A 1 109 ? 25.817 2.594 -31.219 1.00 95.12 109 ILE A N 1
ATOM 879 C CA . ILE A 1 109 ? 25.589 3.798 -30.409 1.00 95.12 109 ILE A CA 1
ATOM 880 C C . ILE A 1 109 ? 24.319 4.506 -30.879 1.00 95.12 109 ILE A C 1
ATOM 882 O O . ILE A 1 109 ? 23.467 4.793 -30.047 1.00 95.12 109 ILE A O 1
ATOM 886 N N . LEU A 1 110 ? 24.155 4.722 -32.187 1.00 95.56 110 LEU A N 1
ATOM 887 C CA . LEU A 1 110 ? 22.965 5.351 -32.761 1.00 95.56 110 LEU A CA 1
ATOM 888 C C . LEU A 1 110 ? 21.703 4.552 -32.442 1.00 95.56 110 LEU A C 1
ATOM 890 O O . LEU A 1 110 ? 20.764 5.131 -31.918 1.00 95.56 110 LEU A O 1
ATOM 894 N N . ALA A 1 111 ? 21.711 3.225 -32.598 1.00 93.75 111 ALA A N 1
ATOM 895 C CA . ALA A 1 111 ? 20.572 2.386 -32.215 1.00 93.75 111 ALA A CA 1
ATOM 896 C C . ALA A 1 111 ? 20.222 2.500 -30.717 1.00 93.75 111 ALA A C 1
ATOM 898 O O . ALA A 1 111 ? 19.056 2.423 -30.328 1.00 93.75 111 ALA A O 1
ATOM 899 N N . ARG A 1 112 ? 21.226 2.696 -29.851 1.00 92.25 112 ARG A N 1
ATOM 900 C CA . ARG A 1 112 ? 21.013 2.903 -28.413 1.00 92.25 112 ARG A CA 1
ATOM 901 C C . ARG A 1 112 ? 20.511 4.313 -28.106 1.00 92.25 112 ARG A C 1
ATOM 903 O O . ARG A 1 112 ? 19.668 4.457 -27.229 1.00 92.25 112 ARG A O 1
ATOM 910 N N . VAL A 1 113 ? 21.000 5.325 -28.820 1.00 92.62 113 VAL A N 1
ATOM 911 C CA . VAL A 1 113 ? 20.532 6.714 -28.717 1.00 92.62 113 VAL A CA 1
ATOM 912 C C . VAL A 1 113 ? 19.103 6.837 -29.228 1.00 92.62 113 VAL A C 1
ATOM 914 O O . VAL A 1 113 ? 18.297 7.434 -28.534 1.00 92.62 113 VAL A O 1
ATOM 917 N N . ASP A 1 114 ? 18.757 6.222 -30.357 1.00 88.12 114 ASP A N 1
ATOM 918 C CA . ASP A 1 114 ? 17.392 6.210 -30.889 1.00 88.12 114 ASP A CA 1
ATOM 919 C C . ASP A 1 114 ? 16.429 5.579 -29.888 1.00 88.12 114 ASP A C 1
ATOM 921 O O . ASP A 1 114 ? 15.408 6.177 -29.570 1.00 88.12 114 ASP A O 1
ATOM 925 N N . LYS A 1 115 ? 16.809 4.452 -29.276 1.00 86.25 115 LYS A N 1
ATOM 926 C CA . LYS A 1 115 ? 16.024 3.834 -28.200 1.00 86.25 115 LYS A CA 1
ATOM 927 C C . LYS A 1 115 ? 15.838 4.767 -26.994 1.00 86.25 115 LYS A C 1
ATOM 929 O O . LYS A 1 115 ? 14.740 4.873 -26.464 1.00 86.25 115 LYS A O 1
ATOM 934 N N . LEU A 1 116 ? 16.889 5.483 -26.584 1.00 82.38 116 LEU A N 1
ATOM 935 C CA . LEU A 1 116 ? 16.803 6.482 -25.509 1.00 82.38 116 LEU A CA 1
ATOM 936 C C . LEU A 1 116 ? 15.971 7.710 -25.912 1.00 82.38 116 LEU A C 1
ATOM 938 O O . LEU A 1 116 ? 15.307 8.306 -25.070 1.00 82.38 116 LEU A O 1
ATOM 942 N N . CYS A 1 117 ? 16.016 8.113 -27.180 1.00 80.12 117 CYS A N 1
ATOM 943 C CA . CYS A 1 117 ? 15.259 9.237 -27.714 1.00 80.12 117 CYS A CA 1
ATOM 944 C C . CYS A 1 117 ? 13.783 8.895 -27.918 1.00 80.12 117 CYS A C 1
ATOM 946 O O . CYS A 1 117 ? 12.952 9.776 -27.723 1.00 80.12 117 CYS A O 1
ATOM 948 N N . GLU A 1 118 ? 13.442 7.658 -28.274 1.00 78.31 118 GLU A N 1
ATOM 949 C CA . GLU A 1 118 ? 12.067 7.147 -28.243 1.00 78.31 118 GLU A CA 1
ATOM 950 C C . GLU A 1 118 ? 11.530 7.169 -26.810 1.00 78.31 118 GLU A C 1
ATOM 952 O O . GLU A 1 118 ? 10.457 7.721 -26.574 1.00 78.31 118 GLU A O 1
ATOM 957 N N . ASP A 1 119 ? 12.330 6.719 -25.839 1.00 71.50 119 ASP A N 1
ATOM 958 C CA . ASP A 1 119 ? 11.981 6.802 -24.416 1.00 71.50 119 ASP A CA 1
ATOM 959 C C . ASP A 1 119 ? 11.859 8.264 -23.912 1.00 71.50 119 ASP A C 1
ATOM 961 O O . ASP A 1 119 ? 11.132 8.533 -22.955 1.00 71.50 119 ASP A O 1
ATOM 965 N N . ALA A 1 120 ? 12.554 9.224 -24.541 1.00 69.25 120 ALA A N 1
ATOM 966 C CA . ALA A 1 120 ? 12.573 10.636 -24.137 1.00 69.25 120 ALA A CA 1
ATOM 967 C C . ALA A 1 120 ? 11.586 11.547 -24.896 1.00 69.25 120 ALA A C 1
ATOM 969 O O . ALA A 1 120 ? 11.209 12.598 -24.375 1.00 69.25 120 ALA A O 1
ATOM 970 N N . LYS A 1 121 ? 11.162 11.199 -26.119 1.00 63.88 121 LYS A N 1
ATOM 971 C CA . LYS A 1 121 ? 10.249 12.027 -26.935 1.00 63.88 121 LYS A CA 1
ATOM 972 C C . LYS A 1 121 ? 8.804 12.019 -26.434 1.00 63.88 121 LYS A C 1
ATOM 974 O O . LYS A 1 121 ? 8.065 12.943 -26.755 1.00 63.88 121 LYS A O 1
ATOM 979 N N . GLU A 1 122 ? 8.418 11.047 -25.613 1.00 61.78 122 GLU A N 1
ATOM 980 C CA . GLU A 1 122 ? 7.103 11.008 -24.957 1.00 61.78 122 GLU A CA 1
ATOM 981 C C . GLU A 1 122 ? 7.060 11.758 -23.616 1.00 61.78 122 GLU A C 1
ATOM 983 O O . GLU A 1 122 ? 6.097 11.621 -22.861 1.00 61.78 122 GLU A O 1
ATOM 988 N N . VAL A 1 123 ? 8.068 12.580 -23.292 1.00 58.38 123 VAL A N 1
ATOM 989 C CA . VAL A 1 123 ? 8.026 13.449 -22.107 1.00 58.38 123 VAL A CA 1
ATOM 990 C C . VAL A 1 123 ? 7.033 14.591 -22.358 1.00 58.38 123 VAL A C 1
ATOM 992 O O . VAL A 1 123 ? 7.387 15.728 -22.660 1.00 58.38 123 VAL A O 1
ATOM 995 N N . VAL A 1 124 ? 5.751 14.245 -22.241 1.00 58.44 124 VAL A N 1
ATOM 996 C CA . VAL A 1 124 ? 4.636 15.140 -21.942 1.00 58.44 124 VAL A CA 1
ATOM 997 C C . VAL A 1 124 ? 5.096 16.071 -20.825 1.00 58.44 124 VAL A C 1
ATOM 999 O O . VAL A 1 124 ? 5.606 15.583 -19.817 1.00 58.44 124 VAL A O 1
ATOM 1002 N N . GLU A 1 125 ? 4.953 17.386 -21.025 1.00 65.81 125 GLU A N 1
ATOM 1003 C CA . GLU A 1 125 ? 5.417 18.434 -20.106 1.00 65.81 125 GLU A CA 1
ATOM 1004 C C . GLU A 1 125 ? 5.161 18.041 -18.633 1.00 65.81 125 GLU A C 1
ATOM 1006 O O . GLU A 1 125 ? 4.010 18.037 -18.187 1.00 65.81 125 GLU A O 1
ATOM 1011 N N . PRO A 1 126 ? 6.203 17.647 -17.869 1.00 61.88 126 PRO A N 1
ATOM 1012 C CA . PRO A 1 126 ? 6.050 16.956 -16.587 1.00 61.88 126 PRO A CA 1
ATOM 1013 C C . PRO A 1 126 ? 5.735 17.914 -15.430 1.00 61.88 126 PRO A C 1
ATOM 1015 O O . PRO A 1 126 ? 6.115 17.679 -14.286 1.00 61.88 126 PRO A O 1
ATOM 1018 N N . THR A 1 127 ? 5.051 19.018 -15.710 1.00 69.19 127 THR A N 1
ATOM 1019 C CA . THR A 1 127 ? 4.760 20.076 -14.739 1.00 69.19 127 THR A CA 1
ATOM 1020 C C . THR A 1 127 ? 3.567 19.758 -13.837 1.00 69.19 127 THR A C 1
ATOM 1022 O O . THR A 1 127 ? 3.383 20.438 -12.833 1.00 69.19 127 THR A O 1
ATOM 1025 N N . GLU A 1 128 ? 2.770 18.732 -14.153 1.00 87.62 128 GLU A N 1
ATOM 1026 C CA . GLU A 1 128 ? 1.531 18.419 -13.419 1.00 87.62 128 GLU A CA 1
ATOM 1027 C C . GLU A 1 128 ? 1.710 17.432 -12.252 1.00 87.62 128 GLU A C 1
ATOM 1029 O O . GLU A 1 128 ? 0.800 17.265 -11.444 1.00 87.62 128 GLU A O 1
ATOM 1034 N N . PHE A 1 129 ? 2.878 16.795 -12.123 1.00 92.75 129 PHE A N 1
ATOM 1035 C CA . PHE A 1 129 ? 3.154 15.810 -11.075 1.00 92.75 129 PHE A CA 1
ATOM 1036 C C . PHE A 1 129 ? 4.435 16.157 -10.297 1.00 92.75 129 PHE A C 1
ATOM 1038 O O . PHE A 1 129 ? 5.386 16.673 -10.886 1.00 92.75 129 PHE A O 1
ATOM 1045 N N . PRO A 1 130 ? 4.526 15.848 -8.987 1.00 95.75 130 PRO A N 1
ATOM 1046 C CA . PRO A 1 130 ? 3.542 15.149 -8.153 1.00 95.75 130 PRO A CA 1
ATOM 1047 C C . PRO A 1 130 ? 2.437 16.065 -7.592 1.00 95.75 130 PRO A C 1
ATOM 1049 O O . PRO A 1 130 ? 2.705 17.211 -7.234 1.00 95.75 130 PRO A O 1
ATOM 1052 N N . ILE A 1 131 ? 1.228 15.514 -7.431 1.00 97.00 131 ILE A N 1
ATOM 1053 C CA . ILE A 1 131 ? 0.048 16.178 -6.852 1.00 97.00 131 ILE A CA 1
ATOM 1054 C C . ILE A 1 131 ? 0.258 16.391 -5.349 1.00 97.00 131 ILE A C 1
ATOM 1056 O O . ILE A 1 131 ? 0.585 15.441 -4.622 1.00 97.00 131 ILE A O 1
ATOM 1060 N N . LYS A 1 132 ? 0.074 17.626 -4.878 1.00 96.75 132 LYS A N 1
ATOM 1061 C CA . LYS A 1 132 ? 0.369 18.040 -3.497 1.00 96.75 132 LYS A CA 1
ATOM 1062 C C . LYS A 1 132 ? -0.873 18.273 -2.655 1.00 96.75 132 LYS A C 1
ATOM 1064 O O . LYS A 1 132 ? -0.797 18.056 -1.451 1.00 96.75 132 LYS A O 1
ATOM 1069 N N . SER A 1 133 ? -1.974 18.712 -3.257 1.00 97.44 133 SER A N 1
ATOM 1070 C CA . SER A 1 133 ? -3.196 19.070 -2.534 1.00 97.44 133 SER A CA 1
ATOM 1071 C C . SER A 1 133 ? -4.420 18.315 -3.049 1.00 97.44 133 SER A C 1
ATOM 1073 O O . SER A 1 133 ? -4.423 17.743 -4.141 1.00 97.44 133 SER A O 1
ATOM 1075 N N . LYS A 1 134 ? -5.488 18.318 -2.246 1.00 96.88 134 LYS A N 1
ATOM 1076 C CA . LYS A 1 134 ? -6.780 17.743 -2.634 1.00 96.88 134 LYS A CA 1
ATOM 1077 C C . LYS A 1 134 ? -7.436 18.518 -3.787 1.00 96.88 134 LYS A C 1
ATOM 1079 O O . LYS A 1 134 ? -8.017 17.901 -4.668 1.00 96.88 134 LYS A O 1
ATOM 1084 N N . GLU A 1 135 ? -7.305 19.841 -3.800 1.00 97.38 135 GLU A N 1
ATOM 1085 C CA . GLU A 1 135 ? -7.839 20.699 -4.868 1.00 97.38 135 GLU A CA 1
ATOM 1086 C C . GLU A 1 135 ? -7.148 20.408 -6.208 1.00 97.38 135 GLU A C 1
ATOM 1088 O O . GLU A 1 135 ? -7.809 20.244 -7.230 1.00 97.38 135 GLU A O 1
ATOM 1093 N N . GLU A 1 136 ? -5.819 20.241 -6.200 1.00 97.06 136 GLU A N 1
ATOM 1094 C CA . GLU A 1 136 ? -5.070 19.812 -7.387 1.00 97.06 136 GLU A CA 1
ATOM 1095 C C . GLU A 1 136 ? -5.543 18.440 -7.882 1.00 97.06 136 GLU A C 1
ATOM 1097 O O . GLU A 1 136 ? -5.609 18.210 -9.086 1.00 97.06 136 GLU A O 1
ATOM 1102 N N . LEU A 1 137 ? -5.904 17.534 -6.968 1.00 97.06 137 LEU A N 1
ATOM 1103 C CA . LEU A 1 137 ? -6.404 16.206 -7.314 1.00 97.06 137 LEU A CA 1
ATOM 1104 C C . LEU A 1 137 ? -7.770 16.258 -8.018 1.00 97.06 137 LEU A C 1
ATOM 1106 O O . LEU A 1 137 ? -7.986 15.504 -8.964 1.00 97.06 137 LEU A O 1
ATOM 1110 N N . GLU A 1 138 ? -8.663 17.154 -7.591 1.00 97.69 138 GLU A N 1
ATOM 1111 C CA . GLU A 1 138 ? -9.967 17.389 -8.232 1.00 97.69 138 GLU A CA 1
ATOM 1112 C C . GLU A 1 138 ? -9.789 17.984 -9.639 1.00 97.69 138 GLU A C 1
ATOM 1114 O O . GLU A 1 138 ? -10.310 17.433 -10.609 1.00 97.69 138 GLU A O 1
ATOM 1119 N N . ILE A 1 139 ? -8.945 19.014 -9.783 1.00 97.38 139 ILE A N 1
ATOM 1120 C CA . ILE A 1 139 ? -8.614 19.617 -11.089 1.00 97.38 139 ILE A CA 1
ATOM 1121 C C . ILE A 1 139 ? -7.994 18.577 -12.034 1.00 97.38 139 ILE A C 1
ATOM 1123 O O . ILE A 1 139 ? -8.274 18.562 -13.235 1.00 97.38 139 ILE A O 1
ATOM 1127 N N . MET A 1 140 ? -7.133 17.699 -11.514 1.00 96.94 140 MET A N 1
ATOM 1128 C CA . MET A 1 140 ? -6.516 16.639 -12.311 1.00 96.94 140 MET A CA 1
ATOM 1129 C C . MET A 1 140 ? -7.524 15.577 -12.750 1.00 96.94 140 MET A C 1
ATOM 1131 O O . MET A 1 140 ? -7.434 15.115 -13.886 1.00 96.94 140 MET A O 1
ATOM 1135 N N . ASP A 1 141 ? -8.493 15.204 -11.913 1.00 98.00 141 ASP A N 1
ATOM 1136 C CA . ASP A 1 141 ? -9.545 14.259 -12.307 1.00 98.00 141 ASP A CA 1
ATOM 1137 C C . ASP A 1 141 ? -10.402 14.820 -13.455 1.00 98.00 141 ASP A C 1
ATOM 1139 O O . ASP A 1 141 ? -10.660 14.114 -14.433 1.00 98.00 141 ASP A O 1
ATOM 1143 N N . GLU A 1 142 ? -10.733 16.115 -13.412 1.00 97.94 142 GLU A N 1
ATOM 1144 C CA . GLU A 1 142 ? -11.428 16.814 -14.503 1.00 97.94 142 GLU A CA 1
ATOM 1145 C C . GLU A 1 142 ? -10.585 16.888 -15.787 1.00 97.94 142 GLU A C 1
ATOM 1147 O O . GLU A 1 142 ? -11.085 16.658 -16.893 1.00 97.94 142 GLU A O 1
ATOM 1152 N N . LYS A 1 143 ? -9.280 17.169 -15.680 1.00 96.69 143 LYS A N 1
ATOM 1153 C CA . LYS A 1 143 ? -8.366 17.145 -16.837 1.00 96.69 143 LYS A CA 1
ATOM 1154 C C . LYS A 1 143 ? -8.273 15.756 -17.467 1.00 96.69 143 LYS A C 1
ATOM 1156 O O . LYS A 1 143 ? -8.272 15.646 -18.694 1.00 96.69 143 LYS A O 1
ATOM 1161 N N . ILE A 1 144 ? -8.231 14.706 -16.648 1.00 97.12 144 ILE A N 1
ATOM 1162 C CA . ILE A 1 144 ? -8.211 13.315 -17.116 1.00 97.12 144 ILE A CA 1
ATOM 1163 C C . ILE A 1 144 ? -9.528 12.964 -17.806 1.00 97.12 144 ILE A C 1
ATOM 1165 O O . ILE A 1 144 ? -9.499 12.304 -18.842 1.00 97.12 144 ILE A O 1
ATOM 1169 N N . ALA A 1 145 ? -10.663 13.454 -17.301 1.00 97.81 145 ALA A N 1
ATOM 1170 C CA . ALA A 1 145 ? -11.958 13.274 -17.953 1.00 97.81 145 ALA A CA 1
ATOM 1171 C C . ALA A 1 145 ? -11.984 13.869 -19.374 1.00 97.81 145 ALA A C 1
ATOM 1173 O O . ALA A 1 145 ? -12.570 13.282 -20.282 1.00 97.81 145 ALA A O 1
ATOM 1174 N N . ASN A 1 146 ? -11.309 15.005 -19.584 1.00 97.81 146 ASN A N 1
ATOM 1175 C CA . ASN A 1 146 ? -11.234 15.663 -20.890 1.00 97.81 146 ASN A CA 1
ATOM 1176 C C . ASN A 1 146 ? -10.281 14.968 -21.882 1.00 97.81 146 ASN A C 1
ATOM 1178 O O . ASN A 1 146 ? -10.488 15.069 -23.091 1.00 97.81 146 ASN A O 1
ATOM 1182 N N . ALA A 1 147 ? -9.230 14.291 -21.404 1.00 96.81 147 ALA A N 1
ATOM 1183 C CA . ALA A 1 147 ? -8.204 13.679 -22.257 1.00 96.81 147 ALA A CA 1
ATOM 1184 C C . ALA A 1 147 ? -7.640 12.359 -21.678 1.00 96.81 147 ALA A C 1
ATOM 1186 O O . ALA A 1 147 ? -6.446 12.289 -21.369 1.00 96.81 147 ALA A O 1
ATOM 1187 N N . PRO A 1 148 ? -8.449 11.291 -21.549 1.00 96.56 148 PRO A N 1
ATOM 1188 C CA . PRO A 1 148 ? -8.054 10.078 -20.827 1.00 96.56 148 PRO A CA 1
ATOM 1189 C C . PRO A 1 148 ? -6.861 9.356 -21.467 1.00 96.56 148 PRO A C 1
ATOM 1191 O O . PRO A 1 148 ? -5.937 8.961 -20.756 1.00 96.56 148 PRO A O 1
ATOM 1194 N N . ASP A 1 149 ? -6.828 9.246 -22.799 1.00 96.19 149 ASP A N 1
ATOM 1195 C CA . ASP A 1 149 ? -5.783 8.513 -23.531 1.00 96.19 149 ASP A CA 1
ATOM 1196 C C . ASP A 1 149 ? -4.384 9.101 -23.289 1.00 96.19 149 ASP A C 1
ATOM 1198 O O . ASP A 1 149 ? -3.432 8.367 -23.016 1.00 96.19 149 ASP A O 1
ATOM 1202 N N . LYS A 1 150 ? -4.284 10.438 -23.262 1.00 94.44 150 LYS A N 1
ATOM 1203 C CA . LYS A 1 150 ? -3.034 11.161 -22.984 1.00 94.44 150 LYS A CA 1
ATOM 1204 C C . LYS A 1 150 ? -2.476 10.806 -21.603 1.00 94.44 150 LYS A C 1
ATOM 1206 O O . LYS A 1 150 ? -1.277 10.576 -21.452 1.00 94.44 150 LYS A O 1
ATOM 1211 N N . TYR A 1 151 ? -3.333 10.764 -20.583 1.00 95.69 151 TYR A N 1
ATOM 1212 C CA . TYR A 1 151 ? -2.904 10.444 -19.221 1.00 95.69 151 TYR A CA 1
ATOM 1213 C C . TYR A 1 151 ? -2.628 8.950 -19.031 1.00 95.69 151 TYR A C 1
ATOM 1215 O O . TYR A 1 151 ? -1.734 8.596 -18.265 1.00 95.69 151 TYR A O 1
ATOM 1223 N N . ILE A 1 152 ? -3.326 8.068 -19.752 1.00 96.38 152 ILE A N 1
ATOM 1224 C CA . ILE A 1 152 ? -3.027 6.629 -19.764 1.00 96.38 152 ILE A CA 1
ATOM 1225 C C . ILE A 1 152 ? -1.606 6.382 -20.288 1.00 96.38 152 ILE A C 1
ATOM 1227 O O . ILE A 1 152 ? -0.853 5.620 -19.673 1.00 96.38 152 ILE A O 1
ATOM 1231 N N . GLU A 1 153 ? -1.217 7.023 -21.391 1.00 94.50 153 GLU A N 1
ATOM 1232 C CA . GLU A 1 153 ? 0.145 6.944 -21.936 1.00 94.50 153 GLU A CA 1
ATOM 1233 C C . GLU A 1 153 ? 1.173 7.537 -20.970 1.00 94.50 153 GLU A C 1
ATOM 1235 O O . GLU A 1 153 ? 2.155 6.872 -20.628 1.00 94.50 153 GLU A O 1
ATOM 1240 N N . LEU A 1 154 ? 0.891 8.718 -20.414 1.00 93.38 154 LEU A N 1
ATOM 1241 C CA . LEU A 1 154 ? 1.751 9.350 -19.413 1.00 93.38 154 LEU A CA 1
ATOM 1242 C C . LEU A 1 154 ? 1.991 8.447 -18.193 1.00 93.38 154 LEU A C 1
ATOM 1244 O O . LEU A 1 154 ? 3.127 8.285 -17.744 1.00 93.38 154 LEU A O 1
ATOM 1248 N N . PHE A 1 155 ? 0.947 7.804 -17.667 1.00 95.31 155 PHE A N 1
ATOM 1249 C CA . PHE A 1 155 ? 1.082 6.865 -16.555 1.00 95.31 155 PHE A CA 1
ATOM 1250 C C . PHE A 1 155 ? 1.893 5.621 -16.940 1.00 95.31 155 PHE A C 1
ATOM 1252 O O . PHE A 1 155 ? 2.737 5.184 -16.152 1.00 95.31 155 PHE A O 1
ATOM 1259 N N . LYS A 1 156 ? 1.729 5.083 -18.158 1.00 94.50 156 LYS A N 1
ATOM 1260 C CA . LYS A 1 156 ? 2.561 3.969 -18.655 1.00 94.50 156 LYS A CA 1
ATOM 1261 C C . LYS A 1 156 ? 4.045 4.334 -18.670 1.00 94.50 156 LYS A C 1
ATOM 1263 O O . LYS A 1 156 ? 4.864 3.502 -18.276 1.00 94.50 156 LYS A O 1
ATOM 1268 N N . VAL A 1 157 ? 4.386 5.554 -19.085 1.00 91.81 157 VAL A N 1
ATOM 1269 C CA . VAL A 1 157 ? 5.767 6.060 -19.071 1.00 91.81 157 VAL A CA 1
ATOM 1270 C C . VAL A 1 157 ? 6.263 6.228 -17.632 1.00 91.81 157 VAL A C 1
ATOM 1272 O O . VAL A 1 157 ? 7.318 5.702 -17.278 1.00 91.81 157 VAL A O 1
ATOM 1275 N N . LEU A 1 158 ? 5.473 6.859 -16.756 1.00 92.75 158 LEU A N 1
ATOM 1276 C CA . LEU A 1 158 ? 5.845 7.105 -15.355 1.00 92.75 158 LEU A CA 1
ATOM 1277 C C . LEU A 1 158 ? 6.108 5.824 -14.549 1.00 92.75 158 LEU A C 1
ATOM 1279 O O . LEU A 1 158 ? 6.940 5.842 -13.630 1.00 92.75 158 LEU A O 1
ATOM 1283 N N . PHE A 1 159 ? 5.411 4.729 -14.868 1.00 93.00 159 PHE A N 1
ATOM 1284 C CA . PHE A 1 159 ? 5.560 3.439 -14.188 1.00 93.00 159 PHE A CA 1
ATOM 1285 C C . PHE A 1 159 ? 6.685 2.566 -14.735 1.00 93.00 159 PHE A C 1
ATOM 1287 O O . PHE A 1 159 ? 7.024 1.573 -14.092 1.00 93.00 159 PHE A O 1
ATOM 1294 N N . LYS A 1 160 ? 7.296 2.896 -15.873 1.00 90.69 160 LYS A N 1
ATOM 1295 C CA . LYS A 1 160 ? 8.475 2.168 -16.350 1.00 90.69 160 LYS A CA 1
ATOM 1296 C C . LYS A 1 160 ? 9.748 2.679 -15.645 1.00 90.69 160 LYS A C 1
ATOM 1298 O O . LYS A 1 160 ? 9.860 3.875 -15.358 1.00 90.69 160 LYS A O 1
ATOM 1303 N N . PRO A 1 161 ? 10.722 1.794 -15.349 1.00 90.12 161 PRO A N 1
ATOM 1304 C CA . PRO A 1 161 ? 10.708 0.338 -15.542 1.00 90.12 161 PRO A CA 1
ATOM 1305 C C . PRO A 1 161 ? 10.149 -0.454 -14.342 1.00 90.12 161 PRO A C 1
ATOM 1307 O O . PRO A 1 161 ? 9.770 -1.612 -14.499 1.00 90.12 161 PRO A O 1
ATOM 1310 N N . ASP A 1 162 ? 10.096 0.133 -13.141 1.00 89.75 162 ASP A N 1
ATOM 1311 C CA . ASP A 1 162 ? 9.914 -0.630 -11.895 1.00 89.75 162 ASP A CA 1
ATOM 1312 C C . ASP A 1 162 ? 8.457 -0.957 -11.518 1.00 89.75 162 ASP A C 1
ATOM 1314 O O . ASP A 1 162 ? 8.200 -1.615 -10.502 1.00 89.75 162 ASP A O 1
ATOM 1318 N N . GLY A 1 163 ? 7.495 -0.487 -12.307 1.00 93.06 163 GLY A N 1
ATOM 1319 C CA . GLY A 1 163 ? 6.066 -0.649 -12.080 1.00 93.06 163 GLY A CA 1
ATOM 1320 C C . GLY A 1 163 ? 5.460 0.353 -11.091 1.00 93.06 163 GLY A C 1
ATOM 1321 O O . GLY A 1 163 ? 6.129 1.192 -10.482 1.00 93.06 163 GLY A O 1
ATOM 1322 N N . PHE A 1 164 ? 4.142 0.226 -10.909 1.00 95.38 164 PHE A N 1
ATOM 1323 C CA . PHE A 1 164 ? 3.324 1.123 -10.085 1.00 95.38 164 PHE A CA 1
ATOM 1324 C C . PHE A 1 164 ? 3.808 1.234 -8.635 1.00 95.38 164 PHE A C 1
ATOM 1326 O O . PHE A 1 164 ? 3.902 2.324 -8.072 1.00 95.38 164 PHE A O 1
ATOM 1333 N N . GLU A 1 165 ? 4.140 0.096 -8.018 1.00 95.31 165 GLU A N 1
ATOM 1334 C CA . GLU A 1 165 ? 4.394 0.023 -6.578 1.00 95.31 165 GLU A CA 1
ATOM 1335 C C . GLU A 1 165 ? 5.597 0.855 -6.123 1.00 95.31 165 GLU A C 1
ATOM 1337 O O . GLU A 1 165 ? 5.594 1.365 -5.001 1.00 95.31 165 GLU A O 1
ATOM 1342 N N . LYS A 1 166 ? 6.626 0.998 -6.969 1.00 95.31 166 LYS A N 1
ATOM 1343 C CA . LYS A 1 166 ? 7.825 1.784 -6.635 1.00 95.31 166 LYS A CA 1
ATOM 1344 C C . LYS A 1 166 ? 7.678 3.262 -6.995 1.00 95.31 166 LYS A C 1
ATOM 1346 O O . LYS A 1 166 ? 8.322 4.105 -6.360 1.00 95.31 166 LYS A O 1
ATOM 1351 N N . HIS A 1 167 ? 6.834 3.567 -7.979 1.00 95.38 167 HIS A N 1
ATOM 1352 C CA . HIS A 1 167 ? 6.728 4.883 -8.605 1.00 95.38 167 HIS A CA 1
ATOM 1353 C C . HIS A 1 167 ? 5.460 5.665 -8.245 1.00 95.38 167 HIS A C 1
ATOM 1355 O O . HIS A 1 167 ? 5.286 6.768 -8.746 1.00 95.38 167 HIS A O 1
ATOM 1361 N N . ILE A 1 168 ? 4.622 5.186 -7.322 1.00 96.25 168 ILE A N 1
ATOM 1362 C CA . ILE A 1 168 ? 3.433 5.933 -6.868 1.00 96.25 168 ILE A CA 1
ATOM 1363 C C . ILE A 1 168 ? 3.761 7.345 -6.330 1.00 96.25 168 ILE A C 1
ATOM 1365 O O . ILE A 1 168 ? 2.996 8.276 -6.561 1.00 96.25 168 ILE A O 1
ATOM 1369 N N . CYS A 1 169 ? 4.938 7.543 -5.715 1.00 95.81 169 CYS A N 1
ATOM 1370 C CA . CYS A 1 169 ? 5.426 8.868 -5.288 1.00 95.81 169 CYS A CA 1
ATOM 1371 C C . CYS A 1 169 ? 5.741 9.833 -6.445 1.00 95.81 169 CYS A C 1
ATOM 1373 O O . CYS A 1 169 ? 5.993 11.008 -6.201 1.00 95.81 169 CYS A O 1
ATOM 1375 N N . ARG A 1 170 ? 5.806 9.353 -7.695 1.00 95.44 170 ARG A N 1
ATOM 1376 C CA . ARG A 1 170 ? 5.937 10.232 -8.865 1.00 95.44 170 ARG A CA 1
ATOM 1377 C C . ARG A 1 170 ? 4.614 10.913 -9.194 1.00 95.44 170 ARG A C 1
ATOM 1379 O O . ARG A 1 170 ? 4.644 11.995 -9.749 1.00 95.44 170 ARG A O 1
ATOM 1386 N N . ILE A 1 171 ? 3.486 10.291 -8.841 1.00 96.56 171 ILE A N 1
ATOM 1387 C CA . ILE A 1 171 ? 2.139 10.826 -9.075 1.00 96.56 171 ILE A CA 1
ATOM 1388 C C . ILE A 1 171 ? 1.671 11.635 -7.870 1.00 96.56 171 ILE A C 1
ATOM 1390 O O . ILE A 1 171 ? 1.189 12.749 -8.024 1.00 96.56 171 ILE A O 1
ATOM 1394 N N . PHE A 1 172 ? 1.832 11.088 -6.667 1.00 97.50 172 PHE A N 1
ATOM 1395 C CA . PHE A 1 172 ? 1.361 11.710 -5.432 1.00 97.50 172 PHE A CA 1
ATOM 1396 C C . PHE A 1 172 ? 2.540 12.123 -4.560 1.00 97.50 172 PHE A C 1
ATOM 1398 O O . PHE A 1 172 ? 3.471 11.339 -4.365 1.00 97.50 172 PHE A O 1
ATOM 1405 N N . ASN A 1 173 ? 2.483 13.321 -3.983 1.00 97.25 173 ASN A N 1
ATOM 1406 C CA . ASN A 1 173 ? 3.450 13.735 -2.974 1.00 97.25 173 ASN A CA 1
ATOM 1407 C C . ASN A 1 173 ? 3.341 12.853 -1.712 1.00 97.25 173 ASN A C 1
ATOM 1409 O O . ASN A 1 173 ? 2.293 12.269 -1.433 1.00 97.25 173 ASN A O 1
ATOM 1413 N N . ASP A 1 174 ? 4.410 12.781 -0.917 1.00 98.06 174 ASP A N 1
ATOM 1414 C CA . ASP A 1 174 ? 4.484 11.959 0.298 1.00 98.06 174 ASP A CA 1
ATOM 1415 C C . ASP A 1 174 ? 3.346 12.267 1.293 1.00 98.06 174 ASP A C 1
ATOM 1417 O O . ASP A 1 174 ? 2.829 11.354 1.939 1.00 98.06 174 ASP A O 1
ATOM 1421 N N . GLU A 1 175 ? 2.939 13.535 1.398 1.00 97.56 175 GLU A N 1
ATOM 1422 C CA . GLU A 1 175 ? 1.824 13.989 2.245 1.00 97.56 175 GLU A CA 1
ATOM 1423 C C . GLU A 1 175 ? 0.488 13.406 1.760 1.00 97.56 175 GLU A C 1
ATOM 1425 O O . GLU A 1 175 ? -0.182 12.692 2.511 1.00 97.56 175 GLU A O 1
ATOM 1430 N N . MET A 1 176 ? 0.181 13.563 0.467 1.00 97.75 176 MET A N 1
ATOM 1431 C CA . MET A 1 176 ? -1.010 12.978 -0.161 1.00 97.75 176 MET A CA 1
ATOM 1432 C C . MET A 1 176 ? -1.034 11.452 -0.041 1.00 97.75 176 MET A C 1
ATOM 1434 O O . MET A 1 176 ? -2.062 10.864 0.294 1.00 97.75 176 MET A O 1
ATOM 1438 N N . VAL A 1 177 ? 0.108 10.780 -0.229 1.00 98.00 177 VAL A N 1
ATOM 1439 C CA . VAL A 1 177 ? 0.196 9.320 -0.066 1.00 98.00 177 VAL A CA 1
ATOM 1440 C C . VAL A 1 177 ? -0.219 8.888 1.342 1.00 98.00 177 VAL A C 1
ATOM 1442 O O . VAL A 1 177 ? -0.818 7.823 1.489 1.00 98.00 177 VAL A O 1
ATOM 1445 N N . ILE A 1 178 ? 0.089 9.665 2.385 1.00 97.88 178 ILE A N 1
ATOM 1446 C CA . ILE A 1 178 ? -0.264 9.341 3.776 1.00 97.88 178 ILE A CA 1
ATOM 1447 C C . ILE A 1 178 ? -1.764 9.522 4.038 1.00 97.88 178 ILE A C 1
ATOM 1449 O O . ILE A 1 178 ? -2.369 8.655 4.696 1.00 97.88 178 ILE A O 1
ATOM 1453 N N . GLU A 1 179 ? -2.330 10.609 3.518 1.00 97.81 179 GLU A N 1
ATOM 1454 C CA . GLU A 1 179 ? -3.727 11.027 3.687 1.00 97.81 179 GLU A CA 1
ATOM 1455 C C . GLU A 1 179 ? -4.712 10.218 2.841 1.00 97.81 179 GLU A C 1
ATOM 1457 O O . GLU A 1 179 ? -5.882 10.116 3.200 1.00 97.81 179 GLU A O 1
ATOM 1462 N N . MET A 1 180 ? -4.240 9.578 1.769 1.00 97.88 180 MET A N 1
ATOM 1463 C CA . MET A 1 180 ? -5.068 8.777 0.870 1.00 97.88 180 MET A CA 1
ATOM 1464 C C . MET A 1 180 ? -4.994 7.276 1.140 1.00 97.88 180 MET A C 1
ATOM 1466 O O . MET A 1 180 ? -4.008 6.734 1.642 1.00 97.88 180 MET A O 1
ATOM 1470 N N . ASN A 1 181 ? -6.027 6.550 0.753 1.00 97.12 181 ASN A N 1
ATOM 1471 C CA . ASN A 1 181 ? -6.060 5.095 0.625 1.00 97.12 181 ASN A CA 1
ATOM 1472 C C . ASN A 1 181 ? -7.013 4.714 -0.511 1.00 97.12 181 ASN A C 1
ATOM 1474 O O . ASN A 1 181 ? -7.717 5.553 -1.052 1.00 97.12 181 ASN A O 1
ATOM 1478 N N . PHE A 1 182 ? -7.022 3.444 -0.917 1.00 97.81 182 PHE A N 1
ATOM 1479 C CA . PHE A 1 182 ? -7.858 3.037 -2.047 1.00 97.81 182 PHE A CA 1
ATOM 1480 C C . PHE A 1 182 ? -9.361 3.229 -1.755 1.00 97.81 182 PHE A C 1
ATOM 1482 O O . PHE A 1 182 ? -10.071 3.854 -2.537 1.00 97.81 182 PHE A O 1
ATOM 1489 N N . ASP A 1 183 ? -9.824 2.747 -0.596 1.00 96.81 183 ASP A N 1
ATOM 1490 C CA . ASP A 1 183 ? -11.252 2.705 -0.241 1.00 96.81 183 ASP A CA 1
ATOM 1491 C C . ASP A 1 183 ? -11.754 3.912 0.578 1.00 96.81 183 ASP A C 1
ATOM 1493 O O . ASP A 1 183 ? -12.936 3.979 0.876 1.00 96.81 183 ASP A O 1
ATOM 1497 N N . GLY A 1 184 ? -10.881 4.826 1.021 1.00 95.88 184 GLY A N 1
ATOM 1498 C CA . GLY A 1 184 ? -11.295 5.971 1.854 1.00 95.88 184 GLY A CA 1
ATOM 1499 C C . GLY A 1 184 ? -11.551 5.664 3.340 1.00 95.88 184 GLY A C 1
ATOM 1500 O O . GLY A 1 184 ? -12.165 6.444 4.062 1.00 95.88 184 GLY A O 1
ATOM 1501 N N . ALA A 1 185 ? -11.092 4.518 3.848 1.00 92.81 185 ALA A N 1
ATOM 1502 C CA . ALA A 1 185 ? -11.324 4.130 5.243 1.00 92.81 185 ALA A CA 1
ATOM 1503 C C . ALA A 1 185 ? -10.539 4.991 6.259 1.00 92.81 185 ALA A C 1
ATOM 1505 O O . ALA A 1 185 ? -9.419 5.422 5.985 1.00 92.81 185 ALA A O 1
ATOM 1506 N N . CYS A 1 186 ? -11.061 5.130 7.484 1.00 89.44 186 CYS A N 1
ATOM 1507 C CA . CYS A 1 186 ? -10.411 5.833 8.605 1.00 89.44 186 CYS A CA 1
ATOM 1508 C C . CYS A 1 186 ? -10.173 7.337 8.364 1.00 89.44 186 CYS A C 1
ATOM 1510 O O . CYS A 1 186 ? -9.076 7.826 8.641 1.00 89.44 186 CYS A O 1
ATOM 1512 N N . SER A 1 187 ? -11.183 8.048 7.848 1.00 93.69 187 SER A N 1
ATOM 1513 C CA . SER A 1 187 ? -11.124 9.498 7.566 1.00 93.69 187 SER A CA 1
ATOM 1514 C C . SER A 1 187 ? -10.023 9.888 6.575 1.00 93.69 187 SER A C 1
ATOM 1516 O O . SER A 1 187 ? -9.538 11.016 6.581 1.00 93.69 187 SER A O 1
ATOM 1518 N N . LYS A 1 188 ? -9.599 8.933 5.747 1.00 96.50 188 LYS A N 1
ATOM 1519 C CA . LYS A 1 188 ? -8.627 9.137 4.680 1.00 96.50 188 LYS A CA 1
ATOM 1520 C C . LYS A 1 188 ? -9.355 9.281 3.359 1.00 96.50 188 LYS A C 1
ATOM 1522 O O . LYS A 1 188 ? -10.461 8.778 3.188 1.00 96.50 188 LYS A O 1
ATOM 1527 N N . LEU A 1 189 ? -8.722 9.963 2.423 1.00 97.62 189 LEU A N 1
ATOM 1528 C CA . LEU A 1 189 ? -9.311 10.221 1.123 1.00 97.62 189 LEU A CA 1
ATOM 1529 C C . LEU A 1 189 ? -9.243 8.959 0.248 1.00 97.62 189 LEU A C 1
ATOM 1531 O O . LEU A 1 189 ? -8.173 8.374 0.066 1.00 97.62 189 LEU A O 1
ATOM 1535 N N . GLY A 1 190 ? -10.390 8.532 -0.282 1.00 97.94 190 GLY A N 1
ATOM 1536 C CA . GLY A 1 190 ? -10.489 7.368 -1.158 1.00 97.94 190 GLY A CA 1
ATOM 1537 C C . GLY A 1 190 ? -10.051 7.692 -2.580 1.00 97.94 190 GLY A C 1
ATOM 1538 O O . GLY A 1 190 ? -10.617 8.586 -3.199 1.00 97.94 190 GLY A O 1
ATOM 1539 N N . LEU A 1 191 ? -9.098 6.939 -3.140 1.00 97.75 191 LEU A N 1
ATOM 1540 C CA . LEU A 1 191 ? -8.772 7.027 -4.573 1.00 97.75 191 LEU A CA 1
ATOM 1541 C C . LEU A 1 191 ? -9.994 6.682 -5.444 1.00 97.75 191 LEU A C 1
ATOM 1543 O O . LEU A 1 191 ? -10.148 7.211 -6.536 1.00 97.75 191 LEU A O 1
ATOM 1547 N N . THR A 1 192 ? -10.883 5.834 -4.926 1.00 97.69 192 THR A N 1
ATOM 1548 C CA . THR A 1 192 ? -12.176 5.488 -5.534 1.00 97.69 192 THR A CA 1
ATOM 1549 C C . THR A 1 192 ? -13.112 6.682 -5.741 1.00 97.69 192 THR A C 1
ATOM 1551 O O . THR A 1 192 ? -13.964 6.603 -6.621 1.00 97.69 192 THR A O 1
ATOM 1554 N N . ASN A 1 193 ? -12.924 7.792 -5.016 1.00 97.88 193 ASN A N 1
ATOM 1555 C CA . ASN A 1 193 ? -13.703 9.019 -5.214 1.00 97.88 193 ASN A CA 1
ATOM 1556 C C . ASN A 1 193 ? -13.322 9.761 -6.511 1.00 97.88 193 ASN A C 1
ATOM 1558 O O . ASN A 1 193 ? -14.097 10.583 -6.985 1.00 97.88 193 ASN A O 1
ATOM 1562 N N . TYR A 1 194 ? -12.151 9.466 -7.084 1.00 98.12 194 TYR A N 1
ATOM 1563 C CA . TYR A 1 194 ? -11.624 10.086 -8.302 1.00 98.12 194 TYR A CA 1
ATOM 1564 C C . TYR A 1 194 ? -11.744 9.095 -9.458 1.00 98.12 194 TYR A C 1
ATOM 1566 O O . TYR A 1 194 ? -10.801 8.367 -9.784 1.00 98.12 194 TYR A O 1
ATOM 1574 N N . ALA A 1 195 ? -12.956 8.974 -10.005 1.00 97.88 195 ALA A N 1
ATOM 1575 C CA . ALA A 1 195 ? -13.310 7.905 -10.935 1.00 97.88 195 ALA A CA 1
ATOM 1576 C C . ALA A 1 195 ? -12.474 7.938 -12.225 1.00 97.88 195 ALA A C 1
ATOM 1578 O O . ALA A 1 195 ? -12.047 6.880 -12.698 1.00 97.88 195 ALA A O 1
ATOM 1579 N N . ASN A 1 196 ? -12.198 9.130 -12.764 1.00 98.38 196 ASN A N 1
ATOM 1580 C CA . ASN A 1 196 ? -11.466 9.286 -14.021 1.00 98.38 196 ASN A CA 1
ATOM 1581 C C . ASN A 1 196 ? -9.983 8.955 -13.830 1.00 98.38 196 ASN A C 1
ATOM 1583 O O . ASN A 1 196 ? -9.419 8.169 -14.596 1.00 98.38 196 ASN A O 1
ATOM 1587 N N . LEU A 1 197 ? -9.375 9.456 -12.753 1.00 97.94 197 LEU A N 1
ATOM 1588 C CA . LEU A 1 197 ? -8.014 9.122 -12.349 1.00 97.94 197 LEU A CA 1
ATOM 1589 C C . LEU A 1 197 ? -7.861 7.622 -12.073 1.00 97.94 197 LEU A C 1
ATOM 1591 O O . LEU A 1 197 ? -6.927 6.995 -12.570 1.00 97.94 197 LEU A O 1
ATOM 1595 N N . ASN A 1 198 ? -8.779 7.024 -11.311 1.00 97.94 198 ASN A N 1
ATOM 1596 C CA . ASN A 1 198 ? -8.757 5.596 -10.985 1.00 97.94 198 ASN A CA 1
ATOM 1597 C C . ASN A 1 198 ? -8.897 4.729 -12.252 1.00 97.94 198 ASN A C 1
ATOM 1599 O O . ASN A 1 198 ? -8.184 3.736 -12.403 1.00 97.94 198 ASN A O 1
ATOM 1603 N N . SER A 1 199 ? -9.755 5.133 -13.194 1.00 98.12 199 SER A N 1
ATOM 1604 C CA . SER A 1 199 ? -9.926 4.468 -14.492 1.00 98.12 199 SER A CA 1
ATOM 1605 C C . SER A 1 199 ? -8.663 4.556 -15.359 1.00 98.12 199 SER A C 1
ATOM 1607 O O . SER A 1 199 ? -8.167 3.534 -15.836 1.00 98.12 199 SER A O 1
ATOM 1609 N N . ALA A 1 200 ? -8.062 5.744 -15.487 1.00 98.06 200 ALA A N 1
ATOM 1610 C CA . ALA A 1 200 ? -6.821 5.935 -16.242 1.00 98.06 200 ALA A CA 1
ATOM 1611 C C . ALA A 1 200 ? -5.637 5.161 -15.628 1.00 98.06 200 ALA A C 1
ATOM 1613 O O . ALA A 1 200 ? -4.816 4.567 -16.336 1.00 98.06 200 ALA A O 1
ATOM 1614 N N . LEU A 1 201 ? -5.561 5.100 -14.296 1.00 97.75 201 LEU A N 1
ATOM 1615 C CA . LEU A 1 201 ? -4.589 4.269 -13.583 1.00 97.75 201 LEU A CA 1
ATOM 1616 C C . LEU A 1 201 ? -4.819 2.771 -13.824 1.00 97.75 201 LEU A C 1
ATOM 1618 O O . LEU A 1 201 ? -3.855 2.019 -13.949 1.00 97.75 201 LEU A O 1
ATOM 1622 N N . PHE A 1 202 ? -6.070 2.320 -13.894 1.00 98.12 202 PHE A N 1
ATOM 1623 C CA . PHE A 1 202 ? -6.376 0.927 -14.203 1.00 98.12 202 PHE A CA 1
ATOM 1624 C C . PHE A 1 202 ? -5.968 0.565 -15.635 1.00 98.12 202 PHE A C 1
ATOM 1626 O O . PHE A 1 202 ? -5.220 -0.392 -15.830 1.00 98.12 202 PHE A O 1
ATOM 1633 N N . GLU A 1 203 ? -6.387 1.353 -16.626 1.00 98.06 203 GLU A N 1
ATOM 1634 C CA . GLU A 1 203 ? -6.088 1.096 -18.042 1.00 98.06 203 GLU A CA 1
ATOM 1635 C C . GLU A 1 203 ? -4.588 1.223 -18.363 1.00 98.06 203 GLU A C 1
ATOM 1637 O O . GLU A 1 203 ? -4.064 0.478 -19.191 1.00 98.06 203 GLU A O 1
ATOM 1642 N N . SER A 1 204 ? -3.849 2.092 -17.664 1.00 97.06 204 SER A N 1
ATOM 1643 C CA . SER A 1 204 ? -2.384 2.174 -17.809 1.00 97.06 204 SER A CA 1
ATOM 1644 C C . SER A 1 204 ? -1.639 0.961 -17.239 1.00 97.06 204 SER A C 1
ATOM 1646 O O . SER A 1 204 ? -0.555 0.627 -17.721 1.00 97.06 204 SER A O 1
ATOM 1648 N N . LEU A 1 205 ? -2.213 0.272 -16.248 1.00 96.56 205 LEU A N 1
ATOM 1649 C CA . LEU A 1 205 ? -1.640 -0.935 -15.640 1.00 96.56 205 LEU A CA 1
ATOM 1650 C C . LEU A 1 205 ? -2.160 -2.239 -16.242 1.00 96.56 205 LEU A C 1
ATOM 1652 O O . LEU A 1 205 ? -1.591 -3.301 -15.975 1.00 96.56 205 LEU A O 1
ATOM 1656 N N . LYS A 1 206 ? -3.227 -2.167 -17.034 1.00 96.69 206 LYS A N 1
ATOM 1657 C CA . LYS A 1 206 ? -3.888 -3.318 -17.632 1.00 96.69 206 LYS A CA 1
ATOM 1658 C C . LYS A 1 206 ? -2.921 -4.094 -18.520 1.00 96.69 206 LYS A C 1
ATOM 1660 O O . LYS A 1 206 ? -2.290 -3.560 -19.430 1.00 96.69 206 LYS A O 1
ATOM 1665 N N . ARG A 1 207 ? -2.817 -5.385 -18.230 1.00 94.88 207 ARG A N 1
ATOM 1666 C CA . ARG A 1 207 ? -2.099 -6.389 -19.021 1.00 94.88 207 ARG A CA 1
ATOM 1667 C C . ARG A 1 207 ? -3.077 -7.493 -19.384 1.00 94.88 207 ARG A C 1
ATOM 1669 O O . ARG A 1 207 ? -4.169 -7.568 -18.819 1.00 94.88 207 ARG A O 1
ATOM 1676 N N . GLU A 1 208 ? -2.690 -8.353 -20.313 1.00 95.25 208 GLU A N 1
ATOM 1677 C CA . GLU A 1 208 ? -3.490 -9.526 -20.648 1.00 95.25 208 GLU A CA 1
ATOM 1678 C C . GLU A 1 208 ? -3.743 -10.371 -19.385 1.00 95.25 208 GLU A C 1
ATOM 1680 O O . GLU A 1 208 ? -2.815 -10.687 -18.641 1.00 95.25 208 GLU A O 1
ATOM 1685 N N . GLY A 1 209 ? -5.018 -10.638 -19.085 1.00 95.81 209 GLY A N 1
ATOM 1686 C CA . GLY A 1 209 ? -5.446 -11.351 -17.875 1.00 95.81 209 GLY A CA 1
ATOM 1687 C C . GLY A 1 209 ? -5.452 -10.536 -16.571 1.00 95.81 209 GLY A C 1
ATOM 1688 O O . GLY A 1 209 ? -5.818 -11.077 -15.532 1.00 95.81 209 GLY A O 1
ATOM 1689 N N . PHE A 1 210 ? -5.084 -9.252 -16.587 1.00 97.06 210 PHE A N 1
ATOM 1690 C CA . PHE A 1 210 ? -5.078 -8.422 -15.380 1.00 97.06 210 PHE A CA 1
ATOM 1691 C C . PHE A 1 210 ? -6.496 -7.967 -15.016 1.00 97.06 210 PHE A C 1
ATOM 1693 O O . PHE A 1 210 ? -7.117 -7.186 -15.742 1.00 97.06 210 PHE A O 1
ATOM 1700 N N . THR A 1 211 ? -7.018 -8.452 -13.887 1.00 97.81 211 THR A N 1
ATOM 1701 C CA . THR A 1 211 ? -8.382 -8.132 -13.444 1.00 97.81 211 THR A CA 1
ATOM 1702 C C . THR A 1 211 ? -8.431 -6.856 -12.600 1.00 97.81 211 THR A C 1
ATOM 1704 O O . THR A 1 211 ? -7.431 -6.408 -12.032 1.00 97.81 211 THR A O 1
ATOM 1707 N N . TYR A 1 212 ? -9.626 -6.279 -12.438 1.00 97.19 212 TYR A N 1
ATOM 1708 C CA . TYR A 1 212 ? -9.826 -5.145 -11.527 1.00 97.19 212 TYR A CA 1
ATOM 1709 C C . TYR A 1 212 ? -9.529 -5.507 -10.057 1.00 97.19 212 TYR A C 1
ATOM 1711 O O . TYR A 1 212 ? -9.060 -4.677 -9.274 1.00 97.19 212 TYR A O 1
ATOM 1719 N N . GLY A 1 213 ? -9.748 -6.770 -9.674 1.00 97.56 213 GLY A N 1
ATOM 1720 C CA . GLY A 1 213 ? -9.388 -7.271 -8.348 1.00 97.56 213 GLY A CA 1
ATOM 1721 C C . GLY A 1 213 ? -7.878 -7.233 -8.102 1.00 97.56 213 GLY A C 1
ATOM 1722 O O . GLY A 1 213 ? -7.439 -6.847 -7.014 1.00 97.56 213 GLY A O 1
ATOM 1723 N N . ASP A 1 214 ? -7.083 -7.570 -9.118 1.00 97.62 214 ASP A N 1
ATOM 1724 C CA . ASP A 1 214 ? -5.620 -7.514 -9.049 1.00 97.62 214 ASP A CA 1
ATOM 1725 C C . ASP A 1 214 ? -5.125 -6.072 -8.999 1.00 97.62 214 ASP A C 1
ATOM 1727 O O . ASP A 1 214 ? -4.308 -5.741 -8.139 1.00 97.62 214 ASP A O 1
ATOM 1731 N N . TYR A 1 215 ? -5.713 -5.186 -9.808 1.00 97.81 215 TYR A N 1
ATOM 1732 C CA . TYR A 1 215 ? -5.475 -3.745 -9.730 1.00 97.81 215 TYR A CA 1
ATOM 1733 C C . TYR A 1 215 ? -5.670 -3.205 -8.309 1.00 97.81 215 TYR A C 1
ATOM 1735 O O . TYR A 1 215 ? -4.755 -2.607 -7.737 1.00 97.81 215 TYR A O 1
ATOM 1743 N N . ARG A 1 216 ? -6.821 -3.487 -7.687 1.00 97.88 216 ARG A N 1
ATOM 1744 C CA . ARG A 1 216 ? -7.124 -3.058 -6.312 1.00 97.88 216 ARG A CA 1
ATOM 1745 C C . ARG A 1 216 ? -6.076 -3.554 -5.314 1.00 97.88 216 ARG A C 1
ATOM 1747 O O . ARG A 1 216 ? -5.650 -2.797 -4.437 1.00 97.88 216 ARG A O 1
ATOM 1754 N N . LYS A 1 217 ? -5.634 -4.811 -5.436 1.00 97.81 217 LYS A N 1
ATOM 1755 C CA . LYS A 1 217 ? -4.570 -5.383 -4.590 1.00 97.81 217 LYS A CA 1
ATOM 1756 C C . LYS A 1 217 ? -3.234 -4.668 -4.811 1.00 97.81 217 LYS A C 1
ATOM 1758 O O . LYS A 1 217 ? -2.595 -4.285 -3.828 1.00 97.81 217 LYS A O 1
ATOM 1763 N N . THR A 1 218 ? -2.839 -4.438 -6.062 1.00 97.25 218 THR A N 1
ATOM 1764 C CA . THR A 1 218 ? -1.601 -3.732 -6.425 1.00 97.25 218 THR A CA 1
ATOM 1765 C C . THR A 1 218 ? -1.597 -2.303 -5.895 1.00 97.25 218 THR A C 1
ATOM 1767 O O . THR A 1 218 ? -0.612 -1.883 -5.287 1.00 97.25 218 THR A O 1
ATOM 1770 N N . VAL A 1 219 ? -2.702 -1.567 -6.032 1.00 97.94 219 VAL A N 1
ATOM 1771 C CA . VAL A 1 219 ? -2.789 -0.188 -5.538 1.00 97.94 219 VAL A CA 1
ATOM 1772 C C . VAL A 1 219 ? -2.700 -0.135 -4.014 1.00 97.94 219 VAL A C 1
ATOM 1774 O O . VAL A 1 219 ? -1.896 0.622 -3.466 1.00 97.94 219 VAL A O 1
ATOM 1777 N N . ARG A 1 220 ? -3.445 -0.989 -3.302 1.00 97.94 220 ARG A N 1
ATOM 1778 C CA . ARG A 1 220 ? -3.350 -1.090 -1.833 1.00 97.94 220 ARG A CA 1
ATOM 1779 C C . ARG A 1 220 ? -1.934 -1.446 -1.374 1.00 97.94 220 ARG A C 1
ATOM 1781 O O . ARG A 1 220 ? -1.419 -0.833 -0.436 1.00 97.94 220 ARG A O 1
ATOM 1788 N N 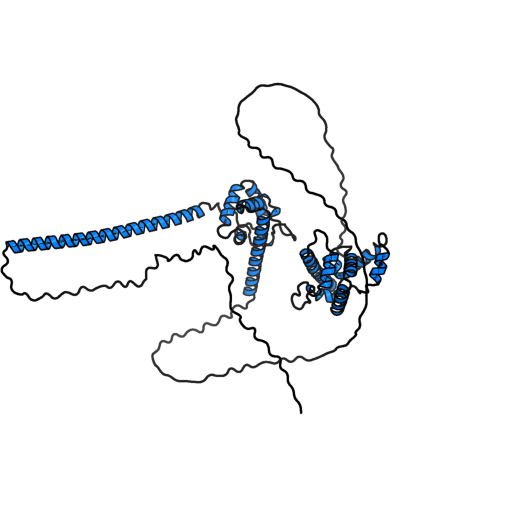. SER A 1 221 ? -1.296 -2.408 -2.041 1.00 97.69 221 SER A N 1
ATOM 1789 C CA . SER A 1 221 ? 0.095 -2.800 -1.788 1.00 97.69 221 SER A CA 1
ATOM 1790 C C . SER A 1 221 ? 1.055 -1.619 -1.983 1.00 97.69 221 SER A C 1
ATOM 1792 O O . SER A 1 221 ? 1.854 -1.331 -1.088 1.00 97.69 221 SER A O 1
ATOM 1794 N N . ALA A 1 222 ? 0.921 -0.870 -3.082 1.00 97.69 222 ALA A N 1
ATOM 1795 C CA . ALA A 1 222 ? 1.730 0.310 -3.389 1.00 97.69 222 ALA A CA 1
ATOM 1796 C C . ALA A 1 222 ? 1.619 1.402 -2.313 1.00 97.69 222 ALA A C 1
ATOM 1798 O O . ALA A 1 222 ? 2.644 1.864 -1.799 1.00 97.69 222 ALA A O 1
ATOM 1799 N N . PHE A 1 223 ? 0.396 1.769 -1.907 1.00 97.94 223 PHE A N 1
ATOM 1800 C CA . PHE A 1 223 ? 0.179 2.735 -0.822 1.00 97.94 223 PHE A CA 1
ATOM 1801 C C . PHE A 1 223 ? 0.810 2.254 0.489 1.00 97.94 223 PHE A C 1
ATOM 1803 O O . PHE A 1 223 ? 1.518 3.014 1.150 1.00 97.94 223 PHE A O 1
ATOM 1810 N N . ASN A 1 224 ? 0.608 0.988 0.864 1.00 97.31 224 ASN A N 1
ATOM 1811 C CA . ASN A 1 224 ? 1.142 0.438 2.112 1.00 97.31 224 ASN A CA 1
ATOM 1812 C C . ASN A 1 224 ? 2.676 0.412 2.128 1.00 97.31 224 ASN A C 1
ATOM 1814 O O . ASN A 1 224 ? 3.296 0.856 3.099 1.00 97.31 224 ASN A O 1
ATOM 1818 N N . LYS A 1 225 ? 3.306 -0.071 1.049 1.00 97.56 225 LYS A N 1
ATOM 1819 C CA . LYS A 1 225 ? 4.772 -0.096 0.905 1.00 97.56 225 LYS A CA 1
ATOM 1820 C C . LYS A 1 225 ? 5.353 1.314 0.982 1.00 97.56 225 LYS A C 1
ATOM 1822 O O . LYS A 1 225 ? 6.331 1.541 1.698 1.00 97.56 225 LYS A O 1
ATOM 1827 N N . THR A 1 226 ? 4.715 2.264 0.310 1.00 97.25 226 THR A N 1
ATOM 1828 C CA . THR A 1 226 ? 5.180 3.650 0.253 1.00 97.25 226 THR A CA 1
ATOM 1829 C C . THR A 1 226 ? 5.022 4.364 1.590 1.00 97.25 226 THR A C 1
ATOM 1831 O O . THR A 1 226 ? 5.993 4.938 2.080 1.00 97.25 226 THR A O 1
ATOM 1834 N N . LYS A 1 227 ? 3.874 4.231 2.265 1.00 97.50 227 LYS A N 1
ATOM 1835 C CA . LYS A 1 227 ? 3.683 4.740 3.635 1.00 97.50 227 LYS A CA 1
ATOM 1836 C C . LYS A 1 227 ? 4.733 4.190 4.591 1.00 97.50 227 LYS A C 1
ATOM 1838 O O . LYS A 1 227 ? 5.366 4.948 5.321 1.00 97.50 227 LYS A O 1
ATOM 1843 N N . ASN A 1 228 ? 4.984 2.882 4.547 1.00 97.62 228 ASN A N 1
ATOM 1844 C CA . ASN A 1 228 ? 6.015 2.252 5.371 1.00 97.62 228 ASN A CA 1
ATOM 1845 C C . ASN A 1 228 ? 7.413 2.819 5.086 1.00 97.62 228 ASN A C 1
ATOM 1847 O O . ASN A 1 228 ? 8.199 3.012 6.018 1.00 97.62 228 ASN A O 1
ATOM 1851 N N . ARG A 1 229 ? 7.733 3.111 3.818 1.00 97.50 229 ARG A N 1
ATOM 1852 C CA . ARG A 1 229 ? 8.987 3.773 3.426 1.00 97.50 229 ARG A CA 1
ATOM 1853 C C . ARG A 1 229 ? 9.076 5.185 4.010 1.00 97.50 229 ARG A C 1
ATOM 1855 O O . ARG A 1 229 ? 10.099 5.512 4.615 1.00 97.50 229 ARG A O 1
ATOM 1862 N N . ILE A 1 230 ? 8.013 5.980 3.886 1.00 97.25 230 ILE A N 1
ATOM 1863 C CA . ILE A 1 230 ? 7.954 7.355 4.401 1.00 97.25 230 ILE A CA 1
ATOM 1864 C C . ILE A 1 230 ? 8.094 7.361 5.930 1.00 97.25 230 ILE A C 1
ATOM 1866 O O . ILE A 1 230 ? 8.975 8.041 6.458 1.00 97.25 230 ILE A O 1
ATOM 1870 N N . TYR A 1 231 ? 7.343 6.521 6.650 1.00 97.38 231 TYR A N 1
ATOM 1871 C CA . TYR A 1 231 ? 7.447 6.420 8.110 1.00 97.38 231 TYR A CA 1
ATOM 1872 C C . TYR A 1 231 ? 8.847 6.005 8.571 1.00 97.38 231 TYR A C 1
ATOM 1874 O O . TYR A 1 231 ? 9.401 6.629 9.476 1.00 97.38 231 TYR A O 1
ATOM 1882 N N . LYS A 1 232 ? 9.470 5.009 7.925 1.00 97.25 232 LYS A N 1
ATOM 1883 C CA . LYS A 1 232 ? 10.855 4.614 8.238 1.00 97.25 232 LYS A CA 1
ATOM 1884 C C . LYS A 1 232 ? 11.839 5.761 7.999 1.00 97.25 232 LYS A C 1
ATOM 1886 O O . LYS A 1 232 ? 12.727 5.972 8.825 1.00 97.25 232 LYS A O 1
ATOM 1891 N N . SER A 1 233 ? 11.681 6.505 6.903 1.00 97.19 233 SER A N 1
ATOM 1892 C CA . SER A 1 233 ? 12.489 7.695 6.605 1.00 97.19 233 SER A CA 1
ATOM 1893 C C . SER A 1 233 ? 12.334 8.759 7.695 1.00 97.19 233 SER A C 1
ATOM 1895 O O . SER A 1 233 ? 13.330 9.253 8.226 1.00 97.19 233 SER A O 1
ATOM 1897 N N . TRP A 1 234 ? 11.102 9.050 8.120 1.00 96.69 234 TRP A N 1
ATOM 1898 C CA . TRP A 1 234 ? 10.823 9.995 9.203 1.00 96.69 234 TRP A CA 1
ATOM 1899 C C . TRP A 1 234 ? 11.432 9.563 10.534 1.00 96.69 234 TRP A C 1
ATOM 1901 O O . TRP A 1 234 ? 12.056 10.380 11.213 1.00 9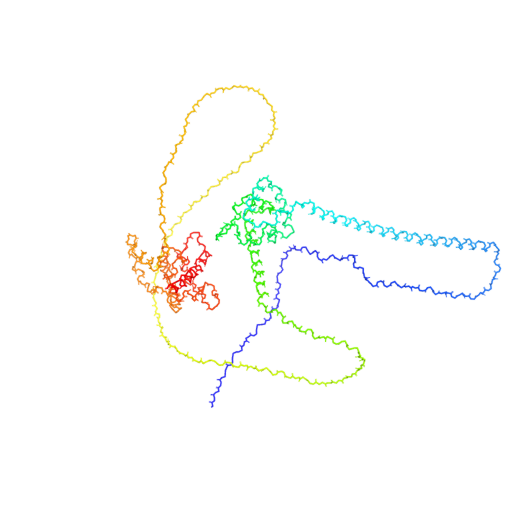6.69 234 TRP A O 1
ATOM 1911 N N . THR A 1 235 ? 11.317 8.285 10.899 1.00 96.88 235 THR A N 1
ATOM 1912 C CA . THR A 1 235 ? 11.939 7.752 12.116 1.00 96.88 235 THR A CA 1
ATOM 1913 C C . THR A 1 235 ? 13.459 7.886 12.066 1.00 96.88 235 THR A C 1
ATOM 1915 O O . THR A 1 235 ? 14.042 8.389 13.025 1.00 96.88 235 THR A O 1
ATOM 1918 N N . ARG A 1 236 ? 14.107 7.525 10.948 1.00 96.69 236 ARG A N 1
ATOM 1919 C CA . ARG A 1 236 ? 15.563 7.690 10.771 1.00 96.69 236 ARG A CA 1
ATOM 1920 C C . ARG A 1 236 ? 15.985 9.157 10.861 1.00 96.69 236 ARG A C 1
ATOM 1922 O O . ARG A 1 236 ? 16.953 9.465 11.547 1.00 96.69 236 ARG A O 1
ATOM 1929 N N . ARG A 1 237 ? 15.236 10.074 10.236 1.00 95.56 237 ARG A N 1
ATOM 1930 C CA . ARG A 1 237 ? 15.483 11.525 10.324 1.00 95.56 237 ARG A CA 1
ATOM 1931 C C . ARG A 1 237 ? 15.366 12.038 11.760 1.00 95.56 237 ARG A C 1
ATOM 1933 O O . ARG A 1 237 ? 16.190 12.843 12.181 1.00 95.56 237 ARG A O 1
ATOM 1940 N N . ARG A 1 238 ? 14.376 11.572 12.529 1.00 94.75 238 ARG A N 1
ATOM 1941 C CA . ARG A 1 238 ? 14.228 11.927 13.952 1.00 94.75 238 ARG A CA 1
ATOM 1942 C C . ARG A 1 238 ? 15.382 11.382 14.793 1.00 94.75 238 ARG A C 1
ATOM 1944 O O . ARG A 1 238 ? 15.932 12.129 15.590 1.00 94.75 238 ARG A O 1
ATOM 1951 N N . GLN A 1 239 ? 15.787 10.134 14.559 1.00 94.19 239 GLN A N 1
ATOM 1952 C CA . GLN A 1 239 ? 16.933 9.522 15.237 1.00 94.19 239 GLN A CA 1
ATOM 1953 C C . GLN A 1 239 ? 18.240 10.269 14.941 1.00 94.19 239 GLN A C 1
ATOM 1955 O O . GLN A 1 239 ? 18.990 10.559 15.868 1.00 94.19 239 GLN A O 1
ATOM 1960 N N . ALA A 1 240 ? 18.473 10.652 13.682 1.00 94.50 240 ALA A N 1
ATOM 1961 C CA . ALA A 1 240 ? 19.642 11.431 13.280 1.00 94.50 240 ALA A CA 1
ATOM 1962 C C . ALA A 1 240 ? 19.671 12.830 13.917 1.00 94.50 240 ALA A C 1
ATOM 1964 O O . ALA A 1 240 ? 20.736 13.302 14.292 1.00 94.50 240 ALA A O 1
ATOM 1965 N N . LYS A 1 241 ? 18.507 13.474 14.089 1.00 94.31 241 LYS A N 1
ATOM 1966 C CA . LYS A 1 241 ? 18.397 14.763 14.795 1.00 94.31 241 LYS A CA 1
ATOM 1967 C C . LYS A 1 241 ? 18.592 14.641 16.310 1.00 94.31 241 LYS A C 1
ATOM 1969 O O . LYS A 1 241 ? 19.052 15.591 16.929 1.00 94.31 241 LYS A O 1
ATOM 1974 N N . SER A 1 242 ? 18.219 13.506 16.909 1.00 92.69 242 SER A N 1
ATOM 1975 C CA . SER A 1 242 ? 18.392 13.258 18.349 1.00 92.69 242 SER A CA 1
ATOM 1976 C C . SER A 1 242 ? 19.768 12.710 18.723 1.00 92.69 242 SER A C 1
ATOM 1978 O O . SER A 1 242 ? 20.137 12.751 19.894 1.00 92.69 242 SER A O 1
ATOM 1980 N N . ALA A 1 243 ? 20.510 12.158 17.761 1.00 89.12 243 ALA A N 1
ATOM 1981 C CA . ALA A 1 243 ? 21.867 11.708 18.006 1.00 89.12 243 ALA A CA 1
ATOM 1982 C C . ALA A 1 243 ? 22.722 12.942 18.342 1.00 89.12 243 ALA A C 1
ATOM 1984 O O . ALA A 1 243 ? 22.719 13.896 17.559 1.00 89.12 243 ALA A O 1
ATOM 1985 N N . PRO A 1 244 ? 23.427 12.966 19.491 1.00 87.12 244 PRO A N 1
ATOM 1986 C CA . PRO A 1 244 ? 24.350 14.052 19.785 1.00 87.12 244 PRO A CA 1
ATOM 1987 C C . PRO A 1 244 ? 25.324 14.149 18.613 1.00 87.12 244 PRO A C 1
ATOM 1989 O O . PRO A 1 244 ? 25.885 13.126 18.207 1.00 87.12 244 PRO A O 1
ATOM 1992 N N . ALA A 1 245 ? 25.457 15.350 18.033 1.00 84.56 245 ALA A N 1
ATOM 1993 C CA . ALA A 1 245 ? 26.366 15.589 16.917 1.00 84.56 245 ALA A CA 1
ATOM 1994 C C . ALA A 1 245 ? 27.703 14.919 17.258 1.00 84.56 245 ALA A C 1
ATOM 1996 O O . ALA A 1 245 ? 28.180 15.144 18.377 1.00 84.56 245 ALA A O 1
ATOM 1997 N N . PRO A 1 246 ? 28.253 14.052 16.382 1.00 78.94 246 PRO A N 1
ATOM 1998 C CA . PRO A 1 246 ? 29.455 13.295 16.697 1.00 78.94 246 PRO A CA 1
ATOM 1999 C C . PRO A 1 246 ? 30.481 14.304 17.180 1.00 78.94 246 PRO A C 1
ATOM 2001 O O . PRO A 1 246 ? 30.831 15.216 16.426 1.00 78.94 246 PRO A O 1
ATOM 2004 N N . ALA A 1 247 ? 30.832 14.211 18.471 1.00 79.00 247 ALA A N 1
ATOM 2005 C CA . ALA A 1 247 ? 31.714 15.161 19.125 1.00 79.00 247 ALA A CA 1
ATOM 2006 C C . ALA A 1 247 ? 32.902 15.310 18.194 1.00 79.00 247 ALA A C 1
ATOM 2008 O O . ALA A 1 247 ? 33.539 14.295 17.903 1.00 79.00 247 ALA A O 1
ATOM 2009 N N . LYS A 1 248 ? 33.079 16.513 17.625 1.00 75.94 248 LYS A N 1
ATOM 2010 C CA . LYS A 1 248 ? 34.107 16.793 16.625 1.00 75.94 248 LYS A CA 1
ATOM 2011 C C . LYS A 1 248 ? 35.390 16.221 17.204 1.00 75.94 248 LYS A C 1
ATOM 2013 O O . LYS A 1 248 ? 35.919 16.782 18.161 1.00 75.94 248 LYS A O 1
ATOM 2018 N N . ARG A 1 249 ? 35.810 15.048 16.714 1.00 67.75 249 ARG A N 1
ATOM 2019 C CA . ARG A 1 249 ? 37.074 14.438 17.102 1.00 67.75 249 ARG A CA 1
ATOM 2020 C C . ARG A 1 249 ? 38.061 15.490 16.662 1.00 67.75 249 ARG A C 1
ATOM 2022 O O . ARG A 1 249 ? 38.164 15.735 15.462 1.00 67.75 249 ARG A O 1
ATOM 2029 N N . ALA A 1 250 ? 38.624 16.208 17.630 1.00 68.06 250 ALA A N 1
ATOM 2030 C CA . ALA A 1 250 ? 39.637 17.202 17.366 1.00 68.06 250 ALA A CA 1
ATOM 2031 C C . ALA A 1 250 ? 40.655 16.496 16.477 1.00 68.06 250 ALA A C 1
ATOM 2033 O O . ALA A 1 250 ? 41.242 15.499 16.900 1.00 68.06 250 ALA A O 1
ATOM 2034 N N . MET A 1 251 ? 40.742 16.916 15.211 1.00 60.47 251 MET A N 1
ATOM 2035 C CA . MET A 1 251 ? 41.843 16.506 14.362 1.00 60.47 251 MET A CA 1
ATOM 2036 C C . MET A 1 251 ? 43.059 17.075 15.068 1.00 60.47 251 MET A C 1
ATOM 2038 O O . MET A 1 251 ? 43.301 18.279 15.029 1.00 60.47 251 MET A O 1
ATOM 2042 N N . THR A 1 252 ? 43.742 16.218 15.820 1.00 69.94 252 THR A N 1
ATOM 2043 C CA . THR A 1 252 ? 45.099 16.488 16.255 1.00 69.94 252 THR A CA 1
ATOM 2044 C C . THR A 1 252 ? 45.862 16.840 14.983 1.00 69.94 252 THR A C 1
ATOM 2046 O O . THR A 1 252 ? 45.785 16.056 14.027 1.00 69.94 252 THR A O 1
ATOM 2049 N N . PRO A 1 253 ? 46.505 18.015 14.916 1.00 64.44 253 PRO A N 1
ATOM 2050 C CA . PRO A 1 253 ? 47.333 18.364 13.776 1.00 64.44 253 PRO A CA 1
ATOM 2051 C C . PRO A 1 253 ? 48.325 17.218 13.585 1.00 64.44 253 PRO A C 1
ATOM 2053 O O . PRO A 1 253 ? 49.032 16.858 14.524 1.00 64.44 253 PRO A O 1
ATOM 2056 N N . LYS A 1 254 ? 48.304 16.578 12.414 1.00 60.97 254 LYS A N 1
ATOM 2057 C CA . LYS A 1 254 ? 49.425 15.739 12.003 1.00 60.97 254 LYS A CA 1
ATOM 2058 C C . LYS A 1 254 ? 50.588 16.703 11.836 1.00 60.97 254 LYS A C 1
ATOM 2060 O O . LYS A 1 254 ? 50.559 17.532 10.933 1.00 60.97 254 LYS A O 1
ATOM 2065 N N . GLU A 1 255 ? 51.530 16.646 12.762 1.00 60.66 255 GLU A N 1
ATOM 2066 C CA . GLU A 1 255 ? 52.845 17.222 12.548 1.00 60.66 255 GLU A CA 1
ATOM 2067 C C . GLU A 1 255 ? 53.515 16.399 11.448 1.00 60.66 255 GLU A C 1
ATOM 2069 O O . GLU A 1 255 ? 53.662 15.180 11.560 1.00 60.66 255 GLU A O 1
ATOM 2074 N N . ASP A 1 256 ? 53.837 17.075 10.350 1.00 62.56 256 ASP A N 1
ATOM 2075 C CA . ASP A 1 256 ? 54.709 16.564 9.308 1.00 62.56 256 ASP A CA 1
ATOM 2076 C C . ASP A 1 256 ? 56.125 16.461 9.892 1.00 62.56 256 ASP A C 1
ATOM 2078 O O . ASP A 1 256 ? 56.811 17.470 10.054 1.00 62.56 256 ASP A O 1
ATOM 2082 N N . SER A 1 257 ? 56.578 15.250 10.214 1.00 52.47 257 SER A N 1
ATOM 2083 C CA . SER A 1 257 ? 58.000 14.975 10.418 1.00 52.47 257 SER A CA 1
ATOM 2084 C C . SER A 1 257 ? 58.460 13.871 9.471 1.00 52.47 257 SER A C 1
ATOM 2086 O O . SER A 1 257 ? 58.111 12.697 9.577 1.00 52.47 257 SER A O 1
ATOM 2088 N N . ALA A 1 258 ? 59.231 14.312 8.483 1.00 57.59 258 ALA A N 1
ATOM 2089 C CA . ALA A 1 258 ? 60.056 13.493 7.620 1.00 57.59 258 ALA A CA 1
ATOM 2090 C C . ALA A 1 258 ? 61.363 13.150 8.348 1.00 57.59 258 ALA A C 1
ATOM 2092 O O . ALA A 1 258 ? 62.047 14.072 8.770 1.00 57.59 258 ALA A O 1
ATOM 2093 N N . THR A 1 259 ? 61.673 11.856 8.461 1.00 48.12 259 THR A N 1
ATOM 2094 C CA . THR A 1 259 ? 62.968 11.189 8.762 1.00 48.12 259 THR A CA 1
ATOM 2095 C C . THR A 1 259 ? 62.577 9.788 9.236 1.00 48.12 259 THR A C 1
ATOM 2097 O O . THR A 1 259 ? 61.679 9.685 10.060 1.00 48.12 259 THR A O 1
ATOM 2100 N N . GLY A 1 260 ? 63.113 8.662 8.800 1.00 46.09 260 GLY A N 1
ATOM 2101 C CA . GLY A 1 260 ? 64.365 8.284 8.159 1.00 46.09 260 GLY A CA 1
ATOM 2102 C C . GLY A 1 260 ? 64.519 6.791 8.496 1.00 46.09 260 GLY A C 1
ATOM 2103 O O . GLY A 1 260 ? 63.956 6.342 9.496 1.00 46.09 260 GLY A O 1
ATOM 2104 N N . ASP A 1 261 ? 65.178 6.035 7.625 1.00 49.62 261 ASP A N 1
ATOM 2105 C CA . ASP A 1 261 ? 65.507 4.621 7.823 1.00 49.62 261 ASP A CA 1
ATOM 2106 C C . ASP A 1 261 ? 66.076 4.338 9.222 1.00 49.62 261 ASP A C 1
ATOM 2108 O O . ASP A 1 261 ? 66.892 5.115 9.710 1.00 49.62 261 ASP A O 1
ATOM 2112 N N . GLU A 1 262 ? 65.663 3.228 9.839 1.00 49.78 262 GLU A N 1
ATOM 2113 C CA . GLU A 1 262 ? 66.558 2.178 10.347 1.00 49.78 262 GLU A CA 1
ATOM 2114 C C . GLU A 1 262 ? 65.754 1.042 11.002 1.00 49.78 262 GLU A C 1
ATOM 2116 O O . GLU A 1 262 ? 64.703 1.236 11.617 1.00 49.78 262 GLU A O 1
ATOM 2121 N N . GLU A 1 263 ? 66.253 -0.166 10.760 1.00 55.94 263 GLU A N 1
ATOM 2122 C CA . GLU A 1 263 ? 65.829 -1.439 11.326 1.00 55.94 263 GLU A CA 1
ATOM 2123 C C . GLU A 1 263 ? 66.048 -1.463 12.848 1.00 55.94 263 GLU A C 1
ATOM 2125 O O . GLU A 1 263 ? 66.972 -0.831 13.343 1.00 55.94 263 GLU A O 1
ATOM 2130 N N . GLU A 1 264 ? 65.226 -2.214 13.583 1.00 50.16 264 GLU A N 1
ATOM 2131 C CA . GLU A 1 264 ? 65.682 -3.322 14.438 1.00 50.16 264 GLU A CA 1
ATOM 2132 C C . GLU A 1 264 ? 64.529 -3.875 15.290 1.00 50.16 264 GLU A C 1
ATOM 2134 O O . GLU A 1 264 ? 63.616 -3.172 15.732 1.00 50.16 264 GLU A O 1
ATOM 2139 N N . ASP A 1 265 ? 64.587 -5.193 15.455 1.00 47.28 265 ASP A N 1
ATOM 2140 C CA . ASP A 1 265 ? 63.786 -6.011 16.348 1.00 47.28 265 ASP A CA 1
ATOM 2141 C C . ASP A 1 265 ? 63.797 -5.481 17.789 1.00 47.28 265 ASP A C 1
ATOM 2143 O O . ASP A 1 265 ? 64.836 -5.081 18.294 1.00 47.28 265 ASP A O 1
ATOM 2147 N N . GLU A 1 266 ? 62.671 -5.591 18.501 1.00 46.00 266 GLU A N 1
ATOM 2148 C CA . GLU A 1 266 ? 62.645 -6.310 19.780 1.00 46.00 266 GLU A CA 1
ATOM 2149 C C . GLU A 1 266 ? 61.225 -6.433 20.352 1.00 46.00 266 GLU A C 1
ATOM 2151 O O . GLU A 1 266 ? 60.373 -5.545 20.299 1.00 46.00 266 GLU A O 1
ATOM 2156 N N . SER A 1 267 ? 60.992 -7.616 20.912 1.00 52.22 267 SER A N 1
ATOM 2157 C CA . SER A 1 267 ? 59.864 -8.021 21.741 1.00 52.22 267 SER A CA 1
ATOM 2158 C C . SER A 1 267 ? 59.481 -6.999 22.814 1.00 52.22 267 SER A C 1
ATOM 2160 O O . SER A 1 267 ? 60.376 -6.497 23.480 1.00 52.22 267 SER A O 1
ATOM 2162 N N . TYR A 1 268 ? 58.186 -6.847 23.126 1.00 39.50 268 TYR A N 1
ATOM 2163 C CA . TYR A 1 268 ? 57.723 -6.932 24.519 1.00 39.50 268 TYR A CA 1
ATOM 2164 C C . TYR A 1 268 ? 56.194 -7.026 24.669 1.00 39.50 268 TYR A C 1
ATOM 2166 O O . TYR A 1 268 ? 55.412 -6.898 23.732 1.00 39.50 268 TYR A O 1
ATOM 2174 N N . GLU A 1 269 ? 55.827 -7.332 25.904 1.00 41.97 269 GLU A N 1
ATOM 2175 C CA . GLU A 1 269 ? 54.664 -8.037 26.415 1.00 41.97 269 GLU A CA 1
ATOM 2176 C C . GLU A 1 269 ? 53.273 -7.396 26.259 1.00 41.97 269 GLU A C 1
ATOM 2178 O O . GLU A 1 269 ? 53.041 -6.192 26.333 1.00 41.97 269 GLU A O 1
ATOM 2183 N N . ASN A 1 270 ? 52.318 -8.317 26.164 1.00 49.31 270 ASN A N 1
ATOM 2184 C CA . ASN A 1 270 ? 50.873 -8.186 26.278 1.00 49.31 270 ASN A CA 1
ATOM 2185 C C . ASN A 1 270 ? 50.425 -7.630 27.652 1.00 49.31 270 ASN A C 1
ATOM 2187 O O . ASN A 1 270 ? 50.693 -8.284 28.662 1.00 49.31 270 ASN A O 1
ATOM 2191 N N . PRO A 1 271 ? 49.658 -6.523 27.738 1.00 51.00 271 PRO A N 1
ATOM 2192 C CA . PRO A 1 271 ? 48.984 -6.164 28.976 1.00 51.00 271 PRO A CA 1
ATOM 2193 C C . PRO A 1 271 ? 47.521 -6.632 28.995 1.00 51.00 271 PRO A C 1
ATOM 2195 O O . PRO A 1 271 ? 46.668 -6.212 28.209 1.00 51.00 271 PRO A O 1
ATOM 2198 N N . GLU A 1 272 ? 47.233 -7.475 29.987 1.00 38.56 272 GLU A N 1
ATOM 2199 C CA . GLU A 1 272 ? 45.900 -7.834 30.467 1.00 38.56 272 GLU A CA 1
ATOM 2200 C C . GLU A 1 272 ? 45.040 -6.592 30.762 1.00 38.56 272 GLU A C 1
ATOM 2202 O O . GLU A 1 272 ? 45.340 -5.793 31.655 1.00 38.56 272 GLU A O 1
ATOM 2207 N N . TYR A 1 273 ? 43.892 -6.463 30.094 1.00 43.09 273 TYR A N 1
ATOM 2208 C CA . TYR A 1 273 ? 42.872 -5.495 30.492 1.00 43.09 273 TYR A CA 1
ATOM 2209 C C . TYR A 1 273 ? 41.941 -6.098 31.555 1.00 43.09 273 TYR A C 1
ATOM 2211 O O . TYR A 1 273 ? 41.152 -7.014 31.321 1.00 43.09 273 TYR A O 1
ATOM 2219 N N . LYS A 1 274 ? 42.012 -5.532 32.763 1.00 35.84 274 LYS A N 1
ATOM 2220 C CA . LYS A 1 274 ? 41.094 -5.795 33.877 1.00 35.84 274 LYS A CA 1
ATOM 2221 C C . LYS A 1 274 ? 39.723 -5.175 33.594 1.00 35.84 274 LYS A C 1
ATOM 2223 O O . LYS A 1 274 ? 39.556 -3.959 33.645 1.00 35.84 274 LYS A O 1
ATOM 2228 N N . THR A 1 275 ? 38.706 -6.005 33.382 1.00 39.03 275 THR A N 1
ATOM 2229 C CA . THR A 1 275 ? 37.299 -5.577 33.386 1.00 39.03 275 THR A CA 1
ATOM 2230 C C . THR A 1 275 ? 36.792 -5.429 34.822 1.00 39.03 275 THR A C 1
ATOM 2232 O O . THR A 1 275 ? 36.668 -6.418 35.546 1.00 39.03 275 THR A O 1
ATOM 2235 N N . THR A 1 276 ? 36.457 -4.210 35.249 1.00 36.69 276 THR A N 1
ATOM 2236 C CA . THR A 1 276 ? 35.798 -3.953 36.539 1.00 36.69 276 THR A CA 1
ATOM 2237 C C . THR A 1 276 ? 34.274 -3.985 36.384 1.00 36.69 276 THR A C 1
ATOM 2239 O O . THR A 1 276 ? 33.637 -3.077 35.856 1.00 36.69 276 THR A O 1
ATOM 2242 N N . SER A 1 277 ? 33.659 -5.064 36.864 1.00 34.44 277 SER A N 1
ATOM 2243 C CA . SER A 1 277 ? 32.206 -5.224 36.966 1.00 34.44 277 SER A CA 1
ATOM 2244 C C . SER A 1 277 ? 31.656 -4.482 38.191 1.00 34.44 277 SER A C 1
ATOM 2246 O O . SER A 1 277 ? 31.934 -4.860 39.332 1.00 34.44 277 SER A O 1
ATOM 2248 N N . LYS A 1 278 ? 30.839 -3.447 37.967 1.00 44.06 278 LYS A N 1
ATOM 2249 C CA . LYS A 1 278 ? 30.149 -2.676 39.014 1.00 44.06 278 LYS A CA 1
ATOM 2250 C C . LYS A 1 278 ? 28.826 -3.362 39.386 1.00 44.06 278 LYS A C 1
ATOM 2252 O O . LYS A 1 278 ? 27.878 -3.370 38.606 1.00 44.06 278 LYS A O 1
ATOM 2257 N N . LYS A 1 279 ? 28.774 -3.951 40.585 1.00 36.22 279 LYS A N 1
ATOM 2258 C CA . LYS A 1 279 ? 27.562 -4.507 41.213 1.00 36.22 279 LYS A CA 1
ATOM 2259 C C . LYS A 1 279 ? 26.650 -3.366 41.686 1.00 36.22 279 LYS A C 1
ATOM 2261 O O . LYS A 1 279 ? 27.111 -2.474 42.392 1.00 36.22 279 LYS A O 1
ATOM 2266 N N . ARG A 1 280 ? 25.354 -3.425 41.363 1.00 36.97 280 ARG A N 1
ATOM 2267 C CA . ARG A 1 280 ? 24.292 -2.739 42.116 1.00 36.97 280 ARG A CA 1
ATOM 2268 C C . ARG A 1 280 ? 23.342 -3.786 42.683 1.00 36.97 280 ARG A C 1
ATOM 2270 O O . ARG A 1 280 ? 22.721 -4.547 41.950 1.00 36.97 280 ARG A O 1
ATOM 2277 N N . SER A 1 281 ? 23.312 -3.820 44.004 1.00 38.22 281 SER A N 1
ATOM 2278 C CA . SER A 1 281 ? 22.395 -4.522 44.892 1.00 38.22 281 SER A CA 1
ATOM 2279 C C . SER A 1 281 ? 21.105 -3.720 45.048 1.00 38.22 281 SER A C 1
ATOM 2281 O O . SER A 1 281 ? 21.191 -2.534 45.354 1.00 38.22 281 SER A O 1
ATOM 2283 N N . ILE A 1 282 ? 19.941 -4.357 44.897 1.00 39.12 282 ILE A N 1
ATOM 2284 C CA . ILE A 1 282 ? 18.679 -3.888 45.489 1.00 39.12 282 ILE A CA 1
ATOM 2285 C C . ILE A 1 282 ? 17.951 -5.095 46.090 1.00 39.12 282 ILE A C 1
ATOM 2287 O O . ILE A 1 282 ? 17.974 -6.200 45.548 1.00 39.12 282 ILE A O 1
ATOM 2291 N N . GLU A 1 283 ? 17.418 -4.840 47.278 1.00 33.38 283 GLU A N 1
ATOM 2292 C CA . GLU A 1 283 ? 16.912 -5.747 48.295 1.00 33.38 283 GLU A CA 1
ATOM 2293 C C . GLU A 1 283 ? 15.560 -6.408 47.997 1.00 33.38 283 GLU A C 1
ATOM 2295 O O . GLU A 1 283 ? 14.803 -6.047 47.102 1.00 33.38 283 GLU A O 1
ATOM 2300 N N . LYS A 1 284 ? 15.313 -7.418 48.834 1.00 40.59 284 LYS A N 1
ATOM 2301 C CA . LYS A 1 284 ? 14.166 -8.314 48.964 1.00 40.59 284 LYS A CA 1
ATOM 2302 C C . LYS A 1 284 ? 12.894 -7.593 49.440 1.00 40.59 284 LYS A C 1
ATOM 2304 O O . LYS A 1 284 ? 12.975 -6.751 50.324 1.00 40.59 284 LYS A O 1
ATOM 2309 N N . SER A 1 285 ? 11.724 -8.103 49.053 1.00 31.70 285 SER A N 1
ATOM 2310 C CA . SER A 1 285 ? 10.686 -8.546 50.010 1.00 31.70 285 SER A CA 1
ATOM 2311 C C . SER A 1 285 ? 9.530 -9.291 49.315 1.00 31.70 285 SER A C 1
ATOM 2313 O O . SER A 1 285 ? 9.049 -8.920 48.253 1.00 31.70 285 SER A O 1
ATOM 2315 N N . THR A 1 286 ? 9.170 -10.422 49.920 1.00 41.75 286 THR A N 1
ATOM 2316 C CA . THR A 1 286 ? 8.042 -11.361 49.696 1.00 41.75 286 THR A CA 1
ATOM 2317 C C . THR A 1 286 ? 6.736 -10.813 50.344 1.00 41.75 286 THR A C 1
ATOM 2319 O O . THR A 1 286 ? 6.889 -9.815 51.046 1.00 41.75 286 THR A O 1
ATOM 2322 N N . PRO A 1 287 ? 5.511 -11.427 50.280 1.00 48.19 287 PRO A N 1
ATOM 2323 C CA . PRO A 1 287 ? 5.246 -12.878 50.198 1.00 48.19 287 PRO A CA 1
ATOM 2324 C C . PRO A 1 287 ? 3.955 -13.425 49.513 1.00 48.19 287 PRO A C 1
ATOM 2326 O O . PRO A 1 287 ? 3.036 -12.721 49.124 1.00 48.19 287 PRO A O 1
ATOM 2329 N N . LYS A 1 288 ? 3.972 -14.768 49.415 1.00 36.50 288 LYS A N 1
ATOM 2330 C CA . LYS A 1 288 ? 2.936 -15.808 49.147 1.00 36.50 288 LYS A CA 1
ATOM 2331 C C . LYS A 1 288 ? 1.626 -15.638 49.957 1.00 36.50 288 LYS A C 1
ATOM 2333 O O . LYS A 1 288 ? 1.723 -15.033 51.024 1.00 36.50 288 LYS A O 1
ATOM 2338 N N . PRO A 1 289 ? 0.471 -16.269 49.593 1.00 46.00 289 PRO A N 1
ATOM 2339 C CA . PRO A 1 289 ? 0.229 -17.731 49.801 1.00 46.00 289 PRO A CA 1
ATOM 2340 C C . PRO A 1 289 ? -0.731 -18.436 48.773 1.00 46.00 289 PRO A C 1
ATOM 2342 O O . PRO A 1 289 ? -1.449 -17.777 48.043 1.00 46.00 289 PRO A O 1
ATOM 2345 N N . ALA A 1 290 ? -0.561 -19.738 48.457 1.00 36.03 290 ALA A N 1
ATOM 2346 C CA . ALA A 1 290 ? -1.275 -20.969 48.923 1.00 36.03 290 ALA A CA 1
ATOM 2347 C C . ALA A 1 290 ? -2.649 -21.276 48.242 1.00 36.03 290 ALA A C 1
ATOM 2349 O O . ALA A 1 290 ? -3.577 -20.500 48.361 1.00 36.03 290 ALA A O 1
ATOM 2350 N N . LYS A 1 291 ? -2.754 -22.321 47.393 1.00 41.47 291 LYS A N 1
ATOM 2351 C CA . LYS A 1 291 ? -3.253 -23.718 47.619 1.00 41.47 291 LYS A CA 1
ATOM 2352 C C . LYS A 1 291 ? -4.792 -23.922 47.695 1.00 41.47 291 LYS A C 1
ATOM 2354 O O . LYS A 1 291 ? -5.367 -23.624 48.730 1.00 41.47 291 LYS A O 1
ATOM 2359 N N . ARG A 1 292 ? -5.370 -24.633 46.704 1.00 32.94 292 ARG A N 1
ATOM 2360 C CA . ARG A 1 292 ? -6.388 -25.742 46.757 1.00 32.94 292 ARG A CA 1
ATOM 2361 C C . ARG A 1 292 ? -6.997 -25.895 45.343 1.00 32.94 292 ARG A C 1
ATOM 2363 O O . ARG A 1 292 ? -7.271 -24.878 44.735 1.00 32.94 292 ARG A O 1
ATOM 2370 N N . ALA A 1 293 ? -7.057 -27.030 44.639 1.00 34.69 293 ALA A N 1
ATOM 2371 C CA . ALA A 1 293 ? -7.411 -28.439 44.882 1.00 34.69 293 ALA A CA 1
ATOM 2372 C C . ALA A 1 293 ? -8.902 -28.772 44.621 1.00 34.69 293 ALA A C 1
ATOM 2374 O O . ALA A 1 293 ? -9.770 -28.261 45.313 1.00 34.69 293 ALA A O 1
ATOM 2375 N N . MET A 1 294 ? -9.082 -29.737 43.703 1.00 32.62 294 MET A N 1
ATOM 2376 C CA . MET A 1 294 ? -10.195 -30.681 43.470 1.00 32.62 294 MET A CA 1
ATOM 2377 C C . MET A 1 294 ? -11.314 -30.359 42.447 1.00 32.62 294 MET A C 1
ATOM 2379 O O . MET A 1 294 ? -12.041 -29.383 42.530 1.00 32.62 294 MET A O 1
ATOM 2383 N N . THR A 1 295 ? -11.344 -31.280 41.477 1.00 36.75 295 THR A N 1
ATOM 2384 C CA . THR A 1 295 ? -12.316 -31.774 40.473 1.00 36.75 295 THR A CA 1
ATOM 2385 C C . THR A 1 295 ? -13.578 -32.413 41.115 1.00 36.75 295 THR A C 1
ATOM 2387 O O . THR A 1 295 ? -13.624 -32.375 42.346 1.00 36.75 295 THR A O 1
ATOM 2390 N N . PRO A 1 296 ? -14.470 -33.190 40.428 1.00 57.09 296 PRO A N 1
ATOM 2391 C CA . PRO A 1 296 ? -14.769 -33.437 38.984 1.00 57.09 296 PRO A CA 1
ATOM 2392 C C . PRO A 1 296 ? -16.306 -33.476 38.654 1.00 57.09 296 PRO A C 1
ATOM 2394 O O . PRO A 1 296 ? -17.109 -33.216 39.541 1.00 57.09 296 PRO A O 1
ATOM 2397 N N . LYS A 1 297 ? -16.647 -33.958 37.432 1.00 33.59 297 LYS A N 1
ATOM 2398 C CA . LYS A 1 297 ? -17.884 -34.667 36.976 1.00 33.59 297 LYS A CA 1
ATOM 2399 C C . LYS A 1 297 ? -19.009 -33.804 36.383 1.00 33.59 297 LYS A C 1
ATOM 2401 O O . LYS A 1 297 ? -19.224 -32.712 36.879 1.00 33.59 297 LYS A O 1
ATOM 2406 N N . GLU A 1 298 ? -19.796 -34.222 35.388 1.00 31.92 298 GLU A N 1
ATOM 2407 C CA . GLU A 1 298 ? -19.854 -35.328 34.396 1.00 31.92 298 GLU A CA 1
ATOM 2408 C C . GLU A 1 298 ? -21.056 -35.000 33.461 1.00 31.92 298 GLU A C 1
ATOM 2410 O O . GLU A 1 298 ? -21.919 -34.239 33.883 1.00 31.92 298 GLU A O 1
ATOM 2415 N N . ASP A 1 299 ? -21.078 -35.583 32.252 1.00 30.69 299 ASP A N 1
ATOM 2416 C CA . ASP A 1 299 ? -22.227 -36.027 31.418 1.00 30.69 299 ASP A CA 1
ATOM 2417 C C . ASP A 1 299 ? -23.387 -35.038 31.110 1.00 30.69 299 ASP A C 1
ATOM 2419 O O . ASP A 1 299 ? -23.989 -34.446 31.992 1.00 30.69 299 ASP A O 1
ATOM 2423 N N . SER A 1 300 ? -23.854 -34.812 29.877 1.00 33.28 300 SER A N 1
ATOM 2424 C CA . SER A 1 300 ? -24.376 -35.754 28.865 1.00 33.28 300 SER A CA 1
ATOM 2425 C C . SER A 1 300 ? -24.943 -34.914 27.683 1.00 33.28 300 SER A C 1
ATOM 2427 O O . SER A 1 300 ? -25.272 -33.753 27.899 1.00 33.28 300 SER A O 1
ATOM 2429 N N . ALA A 1 301 ? -24.811 -35.352 26.417 1.00 32.34 301 ALA A N 1
ATOM 2430 C CA . ALA A 1 301 ? -25.907 -35.808 25.521 1.00 32.34 301 ALA A CA 1
ATOM 2431 C C . ALA A 1 301 ? -26.998 -34.730 25.250 1.00 32.34 301 ALA A C 1
ATOM 2433 O O . ALA A 1 301 ? -27.508 -34.145 26.187 1.00 32.34 301 ALA A O 1
ATOM 2434 N N . THR A 1 302 ? -27.475 -34.409 24.041 1.00 32.12 302 THR A N 1
ATOM 2435 C CA . THR A 1 302 ? -27.758 -35.218 22.840 1.00 32.12 302 THR A CA 1
ATOM 2436 C C . THR A 1 302 ? -28.432 -34.309 21.797 1.00 32.12 302 THR A C 1
ATOM 2438 O O . THR A 1 302 ? -29.182 -33.431 22.211 1.00 32.12 302 THR A O 1
ATOM 2441 N N . GLY A 1 303 ? -28.255 -34.638 20.509 1.00 32.62 303 GLY A N 1
ATOM 2442 C CA . GLY A 1 303 ? -29.204 -34.403 19.404 1.00 32.62 303 GLY A CA 1
ATOM 2443 C C . GLY A 1 303 ? -29.344 -32.968 18.895 1.00 32.62 303 GLY A C 1
ATOM 2444 O O . GLY A 1 303 ? -29.165 -32.021 19.645 1.00 32.62 303 GLY A O 1
ATOM 2445 N N . ASP A 1 304 ? -29.741 -32.693 17.663 1.00 34.59 304 ASP A N 1
ATOM 2446 C CA . ASP A 1 304 ? -29.851 -33.372 16.360 1.00 34.59 304 ASP A CA 1
ATOM 2447 C C . ASP A 1 304 ? -30.604 -32.336 15.479 1.00 34.59 304 ASP A C 1
ATOM 2449 O O . ASP A 1 304 ? -31.113 -31.348 16.012 1.00 34.59 304 ASP A O 1
ATOM 2453 N N . GLU A 1 305 ? -30.695 -32.594 14.170 1.00 39.69 305 GLU A N 1
ATOM 2454 C CA . GLU A 1 305 ? -31.542 -31.904 13.163 1.00 39.69 305 GLU A CA 1
ATOM 2455 C C . GLU A 1 305 ? -30.880 -30.652 12.534 1.00 39.69 305 GLU A C 1
ATOM 2457 O O . GLU A 1 305 ? -30.577 -29.665 13.201 1.00 39.69 305 GLU A O 1
ATOM 2462 N N . GLU A 1 306 ? -30.356 -30.723 11.295 1.00 42.81 306 GLU A N 1
ATOM 2463 C CA . GLU A 1 306 ? -31.072 -30.757 9.988 1.00 42.81 306 GLU A CA 1
ATOM 2464 C C . GLU A 1 306 ? -31.983 -29.516 9.862 1.00 42.81 306 GLU A C 1
ATOM 2466 O O . GLU A 1 306 ? -32.740 -29.212 10.768 1.00 42.81 306 GLU A O 1
ATOM 2471 N N . GLU A 1 307 ? -31.860 -28.625 8.876 1.00 39.72 307 GLU A N 1
ATOM 2472 C CA . GLU A 1 307 ? -32.118 -28.776 7.435 1.00 39.72 307 GLU A CA 1
ATOM 2473 C C . GLU A 1 307 ? -31.450 -27.578 6.700 1.00 39.72 307 GLU A C 1
ATOM 2475 O O . GLU A 1 307 ? -31.338 -26.476 7.239 1.00 39.72 307 GLU A O 1
ATOM 2480 N N . ASP A 1 308 ? -30.724 -27.808 5.604 1.00 37.72 308 ASP A N 1
ATOM 2481 C CA . ASP A 1 308 ? -31.143 -27.549 4.216 1.00 37.72 308 ASP A CA 1
ATOM 2482 C C . ASP A 1 308 ? -31.961 -26.260 3.986 1.00 37.72 308 ASP A C 1
ATOM 2484 O O . ASP A 1 308 ? -33.079 -26.122 4.453 1.00 37.72 308 ASP A O 1
ATOM 2488 N N . GLU A 1 309 ? -31.423 -25.329 3.185 1.00 39.12 309 GLU A N 1
ATOM 2489 C CA . GLU A 1 309 ? -31.994 -25.041 1.860 1.00 39.12 309 GLU A CA 1
ATOM 2490 C C . GLU A 1 309 ? -31.176 -24.002 1.064 1.00 39.12 309 GLU A C 1
ATOM 2492 O O . GLU A 1 309 ? -30.781 -22.926 1.512 1.00 39.12 309 GLU A O 1
ATOM 2497 N N . SER A 1 310 ? -30.913 -24.406 -0.174 1.00 42.16 310 SER A N 1
ATOM 2498 C CA . SER A 1 310 ? -30.367 -23.683 -1.317 1.00 42.16 310 SER A CA 1
ATOM 2499 C C . SER A 1 310 ? -31.260 -22.542 -1.808 1.00 42.16 310 SER A C 1
ATOM 2501 O O . SER A 1 310 ? -32.466 -22.696 -1.743 1.00 42.16 310 SER A O 1
ATOM 2503 N N . TYR A 1 311 ? -30.699 -21.516 -2.463 1.00 36.28 311 TYR A N 1
ATOM 2504 C CA . TYR A 1 311 ? -31.247 -20.912 -3.702 1.00 36.28 311 TYR A CA 1
ATOM 2505 C C . TYR A 1 311 ? -30.215 -19.911 -4.270 1.00 36.28 311 TYR A C 1
ATOM 2507 O O . TYR A 1 311 ? -29.841 -18.943 -3.618 1.00 36.28 311 TYR A O 1
ATOM 2515 N N . GLU A 1 312 ? -29.455 -20.282 -5.300 1.00 34.84 312 GLU A N 1
ATOM 2516 C CA . GLU A 1 312 ? -29.690 -20.056 -6.739 1.00 34.84 312 GLU A CA 1
ATOM 2517 C C . GLU A 1 312 ? -29.571 -18.602 -7.244 1.00 34.84 312 GLU A C 1
ATOM 2519 O O . GLU A 1 312 ? -30.282 -17.673 -6.874 1.00 34.84 312 GLU A O 1
ATOM 2524 N N . ASN A 1 313 ? -28.611 -18.483 -8.159 1.00 41.44 313 ASN A N 1
ATOM 2525 C CA . ASN A 1 313 ? -28.160 -17.356 -8.962 1.00 41.44 313 ASN A CA 1
ATOM 2526 C C . ASN A 1 313 ? -29.142 -17.075 -10.120 1.00 41.44 313 ASN A C 1
ATOM 2528 O O . ASN A 1 313 ? -29.794 -18.010 -10.589 1.00 41.44 313 ASN A O 1
ATOM 2532 N N . PRO A 1 314 ? -29.131 -15.869 -10.718 1.00 55.41 314 PRO A N 1
ATOM 2533 C CA . PRO A 1 314 ? -29.226 -15.865 -12.174 1.00 55.41 314 PRO A CA 1
ATOM 2534 C C . PRO A 1 314 ? -28.238 -14.942 -12.892 1.00 55.41 314 PRO A C 1
ATOM 2536 O O . PRO A 1 314 ? -28.049 -13.764 -12.593 1.00 55.41 314 PRO A O 1
ATOM 2539 N N . GLU A 1 315 ? -27.684 -15.547 -13.940 1.00 36.94 315 GLU A N 1
ATOM 2540 C CA . GLU A 1 315 ? -27.006 -14.960 -15.085 1.00 36.94 315 GLU A CA 1
ATOM 2541 C C . GLU A 1 315 ? -27.815 -13.837 -15.757 1.00 36.94 315 GLU A C 1
ATOM 2543 O O . GLU A 1 315 ? -29.031 -13.941 -15.929 1.00 36.94 315 GLU A O 1
ATOM 2548 N N . TYR A 1 316 ? -27.121 -12.857 -16.342 1.00 33.62 316 TYR A N 1
ATOM 2549 C CA . TYR A 1 316 ? -27.592 -12.266 -17.593 1.00 33.62 316 TYR A CA 1
ATOM 2550 C C . TYR A 1 316 ? -26.457 -11.961 -18.569 1.00 33.62 316 TYR A C 1
ATOM 2552 O O . TYR A 1 316 ? -25.341 -11.573 -18.225 1.00 33.62 316 TYR A O 1
ATOM 2560 N N . LYS A 1 317 ? -26.809 -12.227 -19.827 1.00 34.31 317 LYS A N 1
ATOM 2561 C CA . LYS A 1 317 ? -25.978 -12.337 -21.018 1.00 34.31 317 LYS A CA 1
ATOM 2562 C C . LYS A 1 317 ? -25.686 -10.986 -21.663 1.00 34.31 317 LYS A C 1
ATOM 2564 O O . LYS A 1 317 ? -26.462 -10.038 -21.606 1.00 34.31 317 LYS A O 1
ATOM 2569 N N . THR A 1 318 ? -24.563 -10.985 -22.363 1.00 37.12 318 THR A N 1
ATOM 2570 C CA . THR A 1 318 ? -24.044 -9.967 -23.269 1.00 37.12 318 THR A CA 1
ATOM 2571 C C . THR A 1 318 ? -24.810 -9.924 -24.596 1.00 37.12 318 THR A C 1
ATOM 2573 O O . THR A 1 318 ? -25.166 -10.963 -25.148 1.00 37.12 318 THR A O 1
ATOM 2576 N N . THR A 1 319 ? -24.961 -8.732 -25.185 1.00 35.59 319 THR A N 1
ATOM 2577 C CA . THR A 1 319 ? -25.119 -8.588 -26.644 1.00 35.59 319 THR A CA 1
ATOM 2578 C C . THR A 1 319 ? -24.357 -7.378 -27.169 1.00 35.59 319 THR A C 1
ATOM 2580 O O . THR A 1 319 ? -24.521 -6.252 -26.706 1.00 35.59 319 THR A O 1
ATOM 2583 N N . SER A 1 320 ? -23.538 -7.655 -28.173 1.00 35.22 320 SER A N 1
ATOM 2584 C CA . SER A 1 320 ? -22.722 -6.772 -28.993 1.00 35.22 320 SER A CA 1
ATOM 2585 C C . SER A 1 320 ? -23.545 -6.089 -30.095 1.00 35.22 320 SER A C 1
ATOM 2587 O O . SER A 1 320 ? -24.476 -6.678 -30.644 1.00 35.22 320 SER A O 1
ATOM 2589 N N . LYS A 1 321 ? -23.178 -4.859 -30.491 1.00 39.97 321 LYS A N 1
ATOM 2590 C CA . LYS A 1 321 ? -23.686 -4.258 -31.737 1.00 39.97 321 LYS A CA 1
ATOM 2591 C C . LYS A 1 321 ? -22.654 -3.353 -32.416 1.00 39.97 321 LYS A C 1
ATOM 2593 O O . LYS A 1 321 ? -22.316 -2.281 -31.928 1.00 39.97 321 LYS A O 1
ATOM 2598 N N . LYS A 1 322 ? -22.186 -3.823 -33.577 1.00 38.28 322 LYS A N 1
ATOM 2599 C CA . LYS A 1 322 ? -21.429 -3.087 -34.600 1.00 38.28 322 LYS A CA 1
ATOM 2600 C C . LYS A 1 322 ? -22.341 -2.047 -35.272 1.00 38.28 322 LYS A C 1
ATOM 2602 O O . LYS A 1 322 ? -23.509 -2.340 -35.527 1.00 38.28 322 LYS A O 1
ATOM 2607 N N . ARG A 1 323 ? -21.805 -0.872 -35.619 1.00 35.72 323 ARG A N 1
ATOM 2608 C CA . ARG A 1 323 ? -22.415 0.076 -36.568 1.00 35.72 323 ARG A CA 1
ATOM 2609 C C . ARG A 1 323 ? -21.425 0.389 -37.687 1.00 35.72 323 ARG A C 1
ATOM 2611 O O . ARG A 1 323 ? -20.401 1.017 -37.451 1.00 35.72 323 ARG A O 1
ATOM 2618 N N . SER A 1 324 ? -21.771 -0.048 -38.890 1.00 40.38 324 SER A N 1
ATOM 2619 C CA . SER A 1 324 ? -21.300 0.469 -40.172 1.00 40.38 324 SER A CA 1
ATOM 2620 C C . SER A 1 324 ? -22.256 1.574 -40.638 1.00 40.38 324 SER A C 1
ATOM 2622 O O . SER A 1 324 ? -23.466 1.502 -40.415 1.00 40.38 324 SER A O 1
ATOM 2624 N N . ILE A 1 325 ? -21.693 2.623 -41.235 1.00 35.19 325 ILE A N 1
ATOM 2625 C CA . ILE A 1 325 ? -22.393 3.801 -41.751 1.00 35.19 325 ILE A CA 1
ATOM 2626 C C . ILE A 1 325 ? -22.474 3.655 -43.269 1.00 35.19 325 ILE A C 1
ATOM 2628 O O . ILE A 1 325 ? -21.442 3.691 -43.927 1.00 35.19 325 ILE A O 1
ATOM 2632 N N . GLU A 1 326 ? -23.681 3.574 -43.823 1.00 39.00 326 GLU A N 1
ATOM 2633 C CA . GLU A 1 326 ? -23.935 3.901 -45.227 1.00 39.00 326 GLU A CA 1
ATOM 2634 C C . GLU A 1 326 ? -25.213 4.738 -45.343 1.00 39.00 326 GLU A C 1
ATOM 2636 O O . GLU A 1 326 ? -26.245 4.460 -44.731 1.00 39.00 326 GLU A O 1
ATOM 2641 N N . LYS A 1 327 ? -25.084 5.836 -46.088 1.00 44.19 327 LYS A N 1
ATOM 2642 C CA . LYS A 1 327 ? -26.107 6.844 -46.371 1.00 44.19 327 LYS A CA 1
ATOM 2643 C C . LYS A 1 327 ? -26.840 6.454 -47.657 1.00 44.19 327 LYS A C 1
ATOM 2645 O O . LYS A 1 327 ? -26.162 6.178 -48.639 1.00 44.19 327 LYS A O 1
ATOM 2650 N N . SER A 1 328 ? -28.172 6.573 -47.706 1.00 33.88 328 SER A N 1
ATOM 2651 C CA . SER A 1 328 ? -28.877 7.335 -48.765 1.00 33.88 328 SER A CA 1
ATOM 2652 C C . SER A 1 328 ? -30.418 7.201 -48.755 1.00 33.88 328 SER A C 1
ATOM 2654 O O . SER A 1 328 ? -30.978 6.259 -49.286 1.00 33.88 328 SER A O 1
ATOM 2656 N N . THR A 1 329 ? -31.082 8.260 -48.263 1.00 39.03 329 THR A N 1
ATOM 2657 C CA . THR A 1 329 ? -32.218 8.997 -48.891 1.00 39.03 329 THR A CA 1
ATOM 2658 C C . THR A 1 329 ? -33.568 8.261 -49.208 1.00 39.03 329 THR A C 1
ATOM 2660 O O . THR A 1 329 ? -33.705 7.085 -48.903 1.00 39.03 329 THR A O 1
ATOM 2663 N N . PRO A 1 330 ? -34.661 8.950 -49.637 1.00 49.59 330 PRO A N 1
ATOM 2664 C CA . PRO A 1 330 ? -35.844 9.117 -48.767 1.00 49.59 330 PRO A CA 1
ATOM 2665 C C . PRO A 1 330 ? -37.204 8.817 -49.453 1.00 49.59 330 PRO A C 1
ATOM 2667 O O . PRO A 1 330 ? -37.293 8.895 -50.672 1.00 49.59 330 PRO A O 1
ATOM 2670 N N . LYS A 1 331 ? -38.297 8.580 -48.696 1.00 39.47 331 LYS A N 1
ATOM 2671 C CA . LYS A 1 331 ? -39.703 9.020 -48.978 1.00 39.47 331 LYS A CA 1
ATOM 2672 C C . LYS A 1 331 ? -40.750 8.351 -48.053 1.00 39.47 331 LYS A C 1
ATOM 2674 O O . LYS A 1 331 ? -40.381 7.436 -47.328 1.00 39.47 331 LYS A O 1
ATOM 2679 N N . PRO A 1 332 ? -42.004 8.863 -47.962 1.00 48.19 332 PRO A N 1
ATOM 2680 C CA . PRO A 1 332 ? -42.580 9.245 -46.673 1.00 48.19 332 PRO A CA 1
ATOM 2681 C C . PRO A 1 332 ? -43.927 8.560 -46.352 1.00 48.19 332 PRO A C 1
ATOM 2683 O O . PRO A 1 332 ? -44.437 7.750 -47.118 1.00 48.19 332 PRO A O 1
ATOM 2686 N N . ALA A 1 333 ? -44.529 9.045 -45.260 1.00 34.81 333 ALA A N 1
ATOM 2687 C CA . ALA A 1 333 ? -45.929 8.930 -44.839 1.00 34.81 333 ALA A CA 1
ATOM 2688 C C . ALA A 1 333 ? -46.273 7.741 -43.924 1.00 34.81 333 ALA A C 1
ATOM 2690 O O . ALA A 1 333 ? -46.416 6.611 -44.369 1.00 34.81 333 ALA A O 1
ATOM 2691 N N . LYS A 1 334 ? -46.603 8.039 -42.661 1.00 39.62 334 LYS A N 1
ATOM 2692 C CA . LYS A 1 334 ? -48.002 8.212 -42.231 1.00 39.62 334 LYS A CA 1
ATOM 2693 C C . LYS A 1 334 ? -48.094 8.631 -40.757 1.00 39.62 334 LYS A C 1
ATOM 2695 O O . LYS A 1 334 ? -47.566 8.003 -39.854 1.00 39.62 334 LYS A O 1
ATOM 2700 N N . ARG A 1 335 ? -48.821 9.732 -40.601 1.00 39.06 335 ARG A N 1
ATOM 2701 C CA . ARG A 1 335 ? -49.585 10.254 -39.465 1.00 39.06 335 ARG A CA 1
ATOM 2702 C C . ARG A 1 335 ? -50.241 9.163 -38.600 1.00 39.06 335 ARG A C 1
ATOM 2704 O O . ARG A 1 335 ? -51.069 8.432 -39.131 1.00 39.06 335 ARG A O 1
ATOM 2711 N N . VAL A 1 336 ? -49.986 9.171 -37.289 1.00 39.66 336 VAL A N 1
ATOM 2712 C CA . VAL A 1 336 ? -50.936 8.761 -36.236 1.00 39.66 336 VAL A CA 1
ATOM 2713 C C . VAL A 1 336 ? -50.717 9.689 -35.032 1.00 39.66 336 VAL A C 1
ATOM 2715 O O . VAL A 1 336 ? -49.589 9.883 -34.590 1.00 39.66 336 VAL A O 1
ATOM 2718 N N . MET A 1 337 ? -51.797 10.345 -34.601 1.00 39.12 337 MET A N 1
ATOM 2719 C CA . MET A 1 337 ? -51.889 11.113 -33.354 1.00 39.12 337 MET A CA 1
ATOM 2720 C C . MET A 1 337 ? -51.960 10.157 -32.157 1.00 39.12 337 MET A C 1
ATOM 2722 O O . MET A 1 337 ? -52.345 9.015 -32.379 1.00 39.12 337 MET A O 1
ATOM 2726 N N . VAL A 1 338 ? -51.714 10.646 -30.930 1.00 36.47 338 VAL A N 1
ATOM 2727 C CA . VAL A 1 338 ? -52.553 10.447 -29.715 1.00 36.47 338 VAL A CA 1
ATOM 2728 C C . VAL A 1 338 ? -51.721 10.675 -28.428 1.00 36.47 338 VAL A C 1
ATOM 2730 O O . VAL A 1 338 ? -50.653 10.095 -28.284 1.00 36.47 338 VAL A O 1
ATOM 2733 N N . GLU A 1 339 ? -52.257 11.571 -27.574 1.00 36.44 339 GLU A N 1
ATOM 2734 C CA . GLU A 1 339 ? -52.188 11.711 -26.088 1.00 36.44 339 GLU A CA 1
ATOM 2735 C C . GLU A 1 339 ? -50.803 11.806 -25.406 1.00 36.44 339 GLU A C 1
ATOM 2737 O O . GLU A 1 339 ? -49.948 10.954 -25.579 1.00 36.44 339 GLU A O 1
ATOM 2742 N N . LYS A 1 340 ? -50.399 12.873 -24.693 1.00 43.44 340 LYS A N 1
ATOM 2743 C CA . LYS A 1 340 ? -50.973 13.691 -23.592 1.00 43.44 340 LYS A CA 1
ATOM 2744 C C . LYS A 1 340 ? -51.212 12.895 -22.295 1.00 43.44 340 LYS A C 1
ATOM 2746 O O . LYS A 1 340 ? -51.864 11.869 -22.340 1.00 43.44 340 LYS A O 1
ATOM 2751 N N . GLU A 1 341 ? -50.760 13.489 -21.178 1.00 34.94 341 GLU A N 1
ATOM 2752 C CA . GLU A 1 341 ? -50.766 13.039 -19.762 1.00 34.94 341 GLU A CA 1
ATOM 2753 C C . GLU A 1 341 ? -49.427 12.437 -19.289 1.00 34.94 341 GLU A C 1
ATOM 2755 O O . GLU A 1 341 ? -48.790 11.706 -20.028 1.00 34.94 341 GLU A O 1
ATOM 2760 N N . LYS A 1 342 ? -48.886 12.690 -18.091 1.00 36.34 342 LYS A N 1
ATOM 2761 C CA . LYS A 1 342 ? -49.226 13.532 -16.928 1.00 36.34 342 LYS A CA 1
ATOM 2762 C C . LYS A 1 342 ? -47.933 13.651 -16.095 1.00 36.34 342 LYS A C 1
ATOM 2764 O O . LYS A 1 342 ? -47.176 12.692 -15.990 1.00 36.34 342 LYS A O 1
ATOM 2769 N N . SER A 1 343 ? -47.691 14.820 -15.515 1.00 47.44 343 SER A N 1
ATOM 2770 C CA . SER A 1 343 ? -46.646 15.093 -14.517 1.00 47.44 343 SER A CA 1
ATOM 2771 C C . SER A 1 343 ? -46.952 14.427 -13.166 1.00 47.44 343 SER A C 1
ATOM 2773 O O . SER A 1 343 ? -48.121 14.452 -12.772 1.00 47.44 343 SER A O 1
ATOM 2775 N N . PRO A 1 344 ? -45.953 13.947 -12.402 1.00 47.16 344 PRO A N 1
ATOM 2776 C CA . PRO A 1 344 ? -46.105 13.700 -10.972 1.00 47.16 344 PRO A CA 1
ATOM 2777 C C . PRO A 1 344 ? -45.652 14.899 -10.108 1.00 47.16 344 PRO A C 1
ATOM 2779 O O . PRO A 1 344 ? -44.842 15.710 -10.565 1.00 47.16 344 PRO A O 1
ATOM 2782 N N . PRO A 1 345 ? -46.218 15.033 -8.892 1.00 47.69 345 PRO A N 1
ATOM 2783 C CA . PRO A 1 345 ? -46.210 16.255 -8.093 1.00 47.69 345 PRO A CA 1
ATOM 2784 C C . PRO A 1 345 ? -44.998 16.379 -7.161 1.00 47.69 345 PRO A C 1
ATOM 2786 O O . PRO A 1 345 ? -44.333 15.398 -6.833 1.00 47.69 345 PRO A O 1
ATOM 2789 N N . ALA A 1 346 ? -44.766 17.619 -6.729 1.00 45.62 346 ALA A N 1
ATOM 2790 C CA . ALA A 1 346 ? -43.850 17.997 -5.663 1.00 45.62 346 ALA A CA 1
ATOM 2791 C C . ALA A 1 346 ? -44.291 17.407 -4.311 1.00 45.62 346 ALA A C 1
ATOM 2793 O O . ALA A 1 346 ? -45.484 17.376 -4.007 1.00 45.62 346 ALA A O 1
ATOM 2794 N N . LEU A 1 347 ? -43.309 16.959 -3.529 1.00 44.62 347 LEU A N 1
ATOM 2795 C CA . LEU A 1 347 ? -43.433 16.588 -2.123 1.00 44.62 347 LEU A CA 1
ATOM 2796 C C . LEU A 1 347 ? -42.609 17.598 -1.321 1.00 44.62 347 LEU A C 1
ATOM 2798 O O . LEU A 1 347 ? -41.380 17.591 -1.397 1.00 44.62 347 LEU A O 1
ATOM 2802 N N . ASP A 1 348 ? -43.332 18.476 -0.634 1.00 46.56 348 ASP A N 1
ATOM 2803 C CA . ASP A 1 348 ? -42.854 19.301 0.470 1.00 46.56 348 ASP A CA 1
ATOM 2804 C C . ASP A 1 348 ? -42.890 18.482 1.780 1.00 46.56 348 ASP A C 1
ATOM 2806 O O . ASP A 1 348 ? -43.561 17.450 1.855 1.00 46.56 348 ASP A O 1
ATOM 2810 N N . ASP A 1 349 ? -42.183 19.003 2.787 1.00 49.84 349 ASP A N 1
ATOM 2811 C CA . ASP A 1 349 ? -42.171 18.639 4.215 1.00 49.84 349 ASP A CA 1
ATOM 2812 C C . ASP A 1 349 ? -41.138 17.583 4.662 1.00 49.84 349 ASP A C 1
ATOM 2814 O O . ASP A 1 349 ? -41.371 16.375 4.669 1.00 49.84 349 ASP A O 1
ATOM 2818 N N . ALA A 1 350 ? -39.980 18.079 5.119 1.00 41.41 350 ALA A N 1
ATOM 2819 C CA . ALA A 1 350 ? -39.072 17.357 6.006 1.00 41.41 350 ALA A CA 1
ATOM 2820 C C . ALA A 1 350 ? -38.847 18.191 7.275 1.00 41.41 350 ALA A C 1
ATOM 2822 O O . ALA A 1 350 ? -38.232 19.258 7.229 1.00 41.41 350 ALA A O 1
ATOM 2823 N N . ASP A 1 351 ? -39.379 17.673 8.381 1.00 41.41 351 ASP A N 1
ATOM 2824 C CA . ASP A 1 351 ? -39.246 18.190 9.738 1.00 41.41 351 ASP A CA 1
ATOM 2825 C C . ASP A 1 351 ? -37.788 18.174 10.228 1.00 41.41 351 ASP A C 1
ATOM 2827 O O . ASP A 1 351 ? -37.030 17.221 10.019 1.00 41.41 351 ASP A O 1
ATOM 2831 N N . GLU A 1 352 ? -37.420 19.245 10.928 1.00 44.59 352 GLU A N 1
ATOM 2832 C CA . GLU A 1 352 ? -36.173 19.392 11.671 1.00 44.59 352 GLU A CA 1
ATOM 2833 C C . GLU A 1 352 ? -36.139 18.412 12.859 1.00 44.59 352 GLU A C 1
ATOM 2835 O O . GLU A 1 352 ? -36.879 18.561 13.828 1.00 44.59 352 GLU A O 1
ATOM 2840 N N . PHE A 1 353 ? -35.248 17.417 12.811 1.00 36.53 353 PHE A N 1
ATOM 2841 C CA . PHE A 1 353 ? -34.871 16.627 13.986 1.00 36.53 353 PHE A CA 1
ATOM 2842 C C . PHE A 1 353 ? -33.677 17.287 14.690 1.00 36.53 353 PHE A C 1
ATOM 2844 O O . PHE A 1 353 ? -32.552 17.269 14.182 1.00 36.53 353 PHE A O 1
ATOM 2851 N N . GLU A 1 354 ? -33.918 17.847 15.877 1.00 40.41 354 GLU A N 1
ATOM 2852 C CA . GLU A 1 354 ? -32.870 18.225 16.827 1.00 40.41 354 GLU A CA 1
ATOM 2853 C C . GLU A 1 354 ? -32.127 16.967 17.305 1.00 40.41 354 GLU A C 1
ATOM 2855 O O . GLU A 1 354 ? -32.707 16.053 17.891 1.00 40.41 354 GLU A O 1
ATOM 2860 N N . VAL A 1 355 ? -30.819 16.913 17.042 1.00 38.59 355 VAL A N 1
ATOM 2861 C CA . VAL A 1 355 ? -29.930 15.858 17.539 1.00 38.59 355 VAL A CA 1
ATOM 2862 C C . VAL A 1 355 ? -29.261 16.365 18.813 1.00 38.59 355 VAL A C 1
ATOM 2864 O O . VAL A 1 355 ? -28.305 17.144 18.759 1.00 38.59 355 VAL A O 1
ATOM 2867 N N . ASP A 1 356 ? -29.767 15.923 19.961 1.00 37.84 356 ASP A N 1
ATOM 2868 C CA . ASP A 1 356 ? -29.178 16.218 21.264 1.00 37.84 356 ASP A CA 1
ATOM 2869 C C . ASP A 1 356 ? -27.796 15.559 21.434 1.00 37.84 356 ASP A C 1
ATOM 2871 O O . ASP A 1 356 ? -27.558 14.396 21.091 1.00 37.84 356 ASP A O 1
ATOM 2875 N N . ARG A 1 357 ? -26.853 16.335 21.982 1.00 38.69 357 ARG A N 1
ATOM 2876 C CA . ARG A 1 357 ? -25.455 15.947 22.231 1.00 38.69 357 ARG A CA 1
ATOM 2877 C C . ARG A 1 357 ? -25.346 14.877 23.323 1.00 38.69 357 ARG A C 1
ATOM 2879 O O . ARG A 1 357 ? -25.485 15.171 24.505 1.00 38.69 357 ARG A O 1
ATOM 2886 N N . PHE A 1 358 ? -24.949 13.669 22.934 1.00 43.25 358 PHE A N 1
ATOM 2887 C CA . PHE A 1 358 ? -24.660 12.528 23.817 1.00 43.25 358 PHE A CA 1
ATOM 2888 C C . PHE A 1 358 ? -23.164 12.425 24.214 1.00 43.25 358 PHE A C 1
ATOM 2890 O O . PHE A 1 358 ? -22.523 11.402 23.981 1.00 43.25 358 PHE A O 1
ATOM 2897 N N . GLU A 1 359 ? -22.551 13.472 24.787 1.00 47.09 359 GLU A N 1
ATOM 2898 C CA . GLU A 1 359 ? -21.094 13.462 25.078 1.00 47.09 359 GLU A CA 1
ATOM 2899 C C . GLU A 1 359 ? -20.674 13.232 26.547 1.00 47.09 359 GLU A C 1
ATOM 2901 O O . GLU A 1 359 ? -19.476 13.106 26.799 1.00 47.09 359 GLU A O 1
ATOM 2906 N N . ASP A 1 360 ? -21.591 13.070 27.513 1.00 48.22 360 ASP A N 1
ATOM 2907 C CA . ASP A 1 360 ? -21.211 13.023 28.945 1.00 48.22 360 ASP A CA 1
ATOM 2908 C C . ASP A 1 360 ? -21.687 11.807 29.775 1.00 48.22 360 ASP A C 1
ATOM 2910 O O . ASP A 1 360 ? -21.407 11.745 30.974 1.00 48.22 360 ASP A O 1
ATOM 2914 N N . SER A 1 361 ? -22.333 10.792 29.191 1.00 52.44 361 SER A N 1
ATOM 2915 C CA . SER A 1 361 ? -22.789 9.616 29.959 1.00 52.44 361 SER A CA 1
ATOM 2916 C C . SER A 1 361 ? -21.647 8.646 30.312 1.00 52.44 361 SER A C 1
ATOM 2918 O O . SER A 1 361 ? -20.870 8.237 29.442 1.00 52.44 361 SER A O 1
ATOM 2920 N N . SER A 1 362 ? -21.556 8.231 31.582 1.00 58.22 362 SER A N 1
ATOM 2921 C CA . SER A 1 362 ? -20.578 7.238 32.050 1.00 58.22 362 SER A CA 1
ATOM 2922 C C . SER A 1 362 ? -20.865 5.859 31.433 1.00 58.22 362 SER A C 1
ATOM 2924 O O . SER A 1 362 ? -22.021 5.440 31.408 1.00 58.22 362 SER A O 1
ATOM 2926 N N . PRO A 1 363 ? -19.854 5.079 31.000 1.00 47.72 363 PRO A N 1
ATOM 2927 C CA . PRO A 1 363 ? -20.061 3.715 30.503 1.00 47.72 363 PRO A CA 1
ATOM 2928 C C . PRO A 1 363 ? -20.779 2.789 31.496 1.00 47.72 363 PRO A C 1
ATOM 2930 O O . PRO A 1 363 ? -21.428 1.837 31.078 1.00 47.72 363 PRO A O 1
ATOM 2933 N N . MET A 1 364 ? -20.694 3.070 32.802 1.00 50.56 364 MET A N 1
ATOM 2934 C CA . MET A 1 364 ? -21.422 2.315 33.830 1.00 50.56 364 MET A CA 1
ATOM 2935 C C . MET A 1 364 ? -22.928 2.612 33.828 1.00 50.56 364 MET A C 1
ATOM 2937 O O . MET A 1 364 ? -23.716 1.720 34.135 1.00 50.56 364 MET A O 1
ATOM 2941 N N . ASP A 1 365 ? -23.336 3.820 33.430 1.00 56.88 365 ASP A N 1
ATOM 2942 C CA . ASP A 1 365 ? -24.752 4.186 33.307 1.00 56.88 365 ASP A CA 1
ATOM 2943 C C . ASP A 1 365 ? -25.389 3.467 32.109 1.00 56.88 365 ASP A C 1
ATOM 2945 O O . ASP A 1 365 ? -26.546 3.063 32.170 1.00 56.88 365 ASP A O 1
ATOM 2949 N N . PHE A 1 366 ? -24.598 3.195 31.064 1.00 51.25 366 PHE A N 1
ATOM 2950 C CA . PHE A 1 366 ? -25.012 2.397 29.907 1.00 51.25 366 PHE A CA 1
ATOM 2951 C C . PHE A 1 366 ? -25.225 0.914 30.259 1.00 51.25 366 PHE A C 1
ATOM 2953 O O . PHE A 1 366 ? -26.151 0.279 29.761 1.00 51.25 366 PHE A O 1
ATOM 2960 N N . VAL A 1 367 ? -24.402 0.351 31.154 1.00 48.91 367 VAL A N 1
ATOM 2961 C CA . VAL A 1 367 ? -24.584 -1.027 31.652 1.00 48.91 367 VAL A CA 1
ATOM 2962 C C . VAL A 1 367 ? -25.861 -1.141 32.486 1.00 48.91 367 VAL A C 1
ATOM 2964 O O . VAL A 1 367 ? -26.576 -2.131 32.366 1.00 48.91 367 VAL A O 1
ATOM 2967 N N . LYS A 1 368 ? -26.172 -0.123 33.297 1.00 54.59 368 LYS A N 1
ATOM 2968 C CA . LYS A 1 368 ? -27.378 -0.114 34.132 1.00 54.59 368 LYS A CA 1
ATOM 2969 C C . LYS A 1 368 ? -28.651 0.095 33.305 1.00 54.59 368 LYS A C 1
ATOM 2971 O O . LYS A 1 368 ? -29.608 -0.640 33.495 1.00 54.59 368 LYS A O 1
ATOM 2976 N N . ALA A 1 369 ? -28.623 1.009 32.333 1.00 55.53 369 ALA A N 1
ATOM 2977 C CA . ALA A 1 369 ? -29.744 1.258 31.424 1.00 55.53 369 ALA A CA 1
ATOM 2978 C C . ALA A 1 369 ? -30.069 0.054 30.519 1.00 55.53 369 ALA A C 1
ATOM 2980 O O . ALA A 1 369 ? -31.232 -0.192 30.226 1.00 55.53 369 ALA A O 1
ATOM 2981 N N . ASN A 1 370 ? -29.065 -0.734 30.118 1.00 51.47 370 ASN A N 1
ATOM 2982 C CA . ASN A 1 370 ? -29.301 -1.964 29.355 1.00 51.47 370 ASN A CA 1
ATOM 2983 C C . ASN A 1 370 ? -29.895 -3.101 30.201 1.00 51.47 370 ASN A C 1
ATOM 2985 O O . ASN A 1 370 ? -30.462 -4.025 29.627 1.00 51.47 370 ASN A O 1
ATOM 2989 N N . LEU A 1 371 ? -29.771 -3.055 31.533 1.00 51.94 371 LEU A N 1
ATOM 2990 C CA . LEU A 1 371 ? -30.374 -4.054 32.418 1.00 51.94 371 LEU A CA 1
ATOM 2991 C C . LEU A 1 371 ? -31.896 -3.855 32.546 1.00 51.94 371 LEU A C 1
ATOM 2993 O O . LEU A 1 371 ? -32.620 -4.838 32.626 1.00 51.94 371 LEU A O 1
ATOM 2997 N N . ASP A 1 372 ? -32.363 -2.601 32.501 1.00 51.75 372 ASP A N 1
ATOM 2998 C CA . ASP A 1 372 ? -33.777 -2.237 32.695 1.00 51.75 372 ASP A CA 1
ATOM 2999 C C . ASP A 1 372 ? -34.631 -2.362 31.408 1.00 51.75 372 ASP A C 1
ATOM 3001 O O . ASP A 1 372 ? -35.854 -2.349 31.480 1.00 51.75 372 ASP A O 1
ATOM 3005 N N . ILE A 1 373 ? -34.020 -2.502 30.220 1.00 51.31 373 ILE A N 1
ATOM 3006 C CA . ILE A 1 373 ? -34.727 -2.595 28.917 1.00 51.31 373 ILE A CA 1
ATOM 3007 C C . ILE A 1 373 ? -35.060 -4.060 28.528 1.00 51.31 373 ILE A C 1
ATOM 3009 O O . ILE A 1 373 ? -35.642 -4.322 27.481 1.00 51.31 373 ILE A O 1
ATOM 3013 N N . LEU A 1 374 ? -34.707 -5.046 29.359 1.00 49.03 374 LEU A N 1
ATOM 3014 C CA . LEU A 1 374 ? -34.684 -6.467 28.976 1.00 49.03 374 LEU A CA 1
ATOM 3015 C C . LEU A 1 374 ? -35.839 -7.340 29.507 1.00 49.03 374 LEU A C 1
ATOM 3017 O O . LEU A 1 374 ? -35.741 -8.560 29.390 1.00 49.03 374 LEU A O 1
ATOM 3021 N N . GLU A 1 375 ? -36.919 -6.780 30.060 1.00 55.78 375 GLU A N 1
ATOM 3022 C CA . GLU A 1 375 ? -37.963 -7.603 30.706 1.00 55.78 375 GLU A CA 1
ATOM 3023 C C . GLU A 1 375 ? -38.991 -8.257 29.753 1.00 55.78 375 GLU A C 1
ATOM 3025 O O . GLU A 1 375 ? -39.555 -9.281 30.132 1.00 55.78 375 GLU A O 1
ATOM 3030 N N . ASP A 1 376 ? -39.191 -7.779 28.515 1.00 51.34 376 ASP A N 1
ATOM 3031 C CA . ASP A 1 376 ? -40.383 -8.186 27.735 1.00 51.34 376 ASP A CA 1
ATOM 3032 C C . ASP A 1 376 ? -40.196 -9.339 26.715 1.00 51.34 376 ASP A C 1
ATOM 3034 O O . ASP A 1 376 ? -41.171 -10.017 26.402 1.00 51.34 376 ASP A O 1
ATOM 3038 N N . ASP A 1 377 ? -38.973 -9.646 26.253 1.00 56.50 377 ASP A N 1
ATOM 3039 C CA . ASP A 1 377 ? -38.711 -10.700 25.236 1.00 56.50 377 ASP A CA 1
ATOM 3040 C C . ASP A 1 377 ? -37.758 -11.814 25.726 1.00 56.50 377 ASP A C 1
ATOM 3042 O O . ASP A 1 377 ? -37.138 -12.539 24.940 1.00 56.50 377 ASP A O 1
ATOM 3046 N N . TYR A 1 378 ? -37.561 -11.934 27.040 1.00 60.94 378 TYR A N 1
ATOM 3047 C CA . TYR A 1 378 ? -36.556 -12.840 27.595 1.00 60.94 378 TYR A CA 1
ATOM 3048 C C . TYR A 1 378 ? -37.142 -14.222 27.901 1.00 60.94 378 TYR A C 1
ATOM 3050 O O . TYR A 1 378 ? -37.963 -14.366 28.804 1.00 60.94 378 TYR A O 1
ATOM 3058 N N . GLU A 1 379 ? -36.687 -15.261 27.191 1.00 69.31 379 GLU A N 1
ATOM 3059 C CA . GLU A 1 379 ? -37.032 -16.639 27.550 1.00 69.31 379 GLU A CA 1
ATOM 3060 C C . GLU A 1 379 ? -36.537 -16.947 28.978 1.00 69.31 379 GLU A C 1
ATOM 3062 O O . GLU A 1 379 ? -35.327 -16.886 29.240 1.00 69.31 379 GLU A O 1
ATOM 3067 N N . PRO A 1 380 ? -37.437 -17.285 29.921 1.00 68.69 380 PRO A N 1
ATOM 3068 C CA . PRO A 1 380 ? -37.092 -17.477 31.330 1.00 68.69 380 PRO A CA 1
ATOM 3069 C C . PRO A 1 380 ? -36.154 -18.670 31.571 1.00 68.69 380 PRO A C 1
ATOM 3071 O O . PRO A 1 380 ? -35.572 -18.784 32.645 1.00 68.69 380 PRO A O 1
ATOM 3074 N N . GLU A 1 381 ? -35.955 -19.544 30.583 1.00 72.69 381 GLU A N 1
ATOM 3075 C CA . GLU A 1 381 ? -35.020 -20.669 30.683 1.00 72.69 381 GLU A CA 1
ATOM 3076 C C . GLU A 1 381 ? -33.549 -20.219 30.621 1.00 72.69 381 GLU A C 1
ATOM 3078 O O . GLU A 1 381 ? -32.685 -20.811 31.271 1.00 72.69 381 GLU A O 1
ATOM 3083 N N . MET A 1 382 ? -33.248 -19.108 29.934 1.00 69.06 382 MET A N 1
ATOM 3084 C CA . MET A 1 382 ? -31.878 -18.590 29.835 1.00 69.06 382 MET A CA 1
ATOM 3085 C C . MET A 1 382 ? -31.359 -18.010 31.155 1.00 69.06 382 MET A C 1
ATOM 3087 O O . MET A 1 382 ? -30.158 -18.083 31.414 1.00 69.06 382 MET A O 1
ATOM 3091 N N . SER A 1 383 ? -32.215 -17.431 32.001 1.00 71.88 383 SER A N 1
ATOM 3092 C CA . SER A 1 383 ? -31.771 -16.844 33.275 1.00 71.88 383 SER A CA 1
ATOM 3093 C C . SER A 1 383 ? -31.294 -17.916 34.260 1.00 71.88 383 SER A C 1
ATOM 3095 O O . SER A 1 383 ? -30.243 -17.741 34.875 1.00 71.88 383 SER A O 1
ATOM 3097 N N . ALA A 1 384 ? -31.983 -19.060 34.332 1.00 80.19 384 ALA A N 1
ATOM 3098 C CA . ALA A 1 384 ? -31.600 -20.180 35.192 1.00 80.19 384 ALA A CA 1
ATOM 3099 C C . ALA A 1 384 ? -30.283 -20.848 34.748 1.00 80.19 384 ALA A C 1
ATOM 3101 O O . ALA A 1 384 ? -29.439 -21.170 35.586 1.00 80.19 384 ALA A O 1
ATOM 3102 N N . GLU A 1 385 ? -30.059 -21.012 33.436 1.00 76.31 385 GLU A N 1
ATOM 3103 C CA . GLU A 1 385 ? -28.781 -21.529 32.919 1.00 76.31 385 GLU A CA 1
ATOM 3104 C C . GLU A 1 385 ? -27.612 -20.563 33.170 1.00 76.31 385 GLU A C 1
ATOM 3106 O O . GLU A 1 385 ? -26.484 -21.000 33.426 1.00 76.31 385 GLU A O 1
ATOM 3111 N N . LEU A 1 386 ? -27.866 -19.252 33.095 1.00 78.31 386 LEU A N 1
ATOM 3112 C CA . LEU A 1 386 ? -26.859 -18.214 33.319 1.00 78.31 386 LEU A CA 1
ATOM 3113 C C . LEU A 1 386 ? -26.483 -18.079 34.801 1.00 78.31 386 LEU A C 1
ATOM 3115 O O . LEU A 1 386 ? -25.313 -17.824 35.091 1.00 78.31 386 LEU A O 1
ATOM 3119 N N . GLU A 1 387 ? -27.415 -18.311 35.731 1.00 80.56 387 GLU A N 1
ATOM 3120 C CA . GLU A 1 387 ? -27.132 -18.320 37.177 1.00 80.56 387 GLU A CA 1
ATOM 3121 C C . GLU A 1 387 ? -26.109 -19.397 37.578 1.00 80.56 387 GLU A C 1
ATOM 3123 O O . GLU A 1 387 ? -25.324 -19.205 38.512 1.00 80.56 387 GLU A O 1
ATOM 3128 N N . GLU A 1 388 ? -26.044 -20.510 36.842 1.00 83.31 388 GLU A N 1
ATOM 3129 C CA . GLU A 1 388 ? -25.071 -21.576 37.096 1.00 83.31 388 GLU A CA 1
ATOM 3130 C C . GLU A 1 388 ? -23.635 -21.161 36.698 1.00 83.31 388 GLU A C 1
ATOM 3132 O O . GLU A 1 388 ? -22.641 -21.622 37.282 1.00 83.31 388 GLU A O 1
ATOM 3137 N N . LEU A 1 389 ? -23.493 -20.221 35.752 1.00 83.56 389 LEU A N 1
ATOM 3138 C CA . LEU A 1 389 ? -22.211 -19.610 35.401 1.00 83.56 389 LEU A CA 1
ATOM 3139 C C . LEU A 1 389 ? -21.846 -18.507 36.391 1.00 83.56 389 LEU A C 1
ATOM 3141 O O . LEU A 1 389 ? -21.901 -17.316 36.106 1.00 83.56 389 LEU A O 1
ATOM 3145 N N . THR A 1 390 ? -21.337 -18.936 37.543 1.00 80.25 390 THR A N 1
ATOM 3146 C CA . THR A 1 390 ? -20.660 -18.081 38.533 1.00 80.25 390 THR A CA 1
ATOM 3147 C C . THR A 1 390 ? -19.365 -17.488 37.964 1.00 80.25 390 THR A C 1
ATOM 3149 O O . THR A 1 390 ? -18.243 -17.962 38.211 1.00 80.25 390 THR A O 1
ATOM 3152 N N . VAL A 1 391 ? -19.502 -16.476 37.118 1.00 85.81 391 VAL A N 1
ATOM 3153 C CA . VAL A 1 391 ? -18.393 -15.704 36.567 1.00 85.81 391 VAL A CA 1
ATOM 3154 C C . VAL A 1 391 ? -18.597 -14.263 36.967 1.00 85.81 391 VAL A C 1
ATOM 3156 O O . VAL A 1 391 ? -19.459 -13.572 36.438 1.00 85.81 391 VAL A O 1
ATOM 3159 N N . ASP A 1 392 ? -17.765 -13.816 37.900 1.00 87.94 392 ASP A N 1
ATOM 3160 C CA . ASP A 1 392 ? -17.778 -12.437 38.360 1.00 87.94 392 ASP A CA 1
ATOM 3161 C C . ASP A 1 392 ? -17.169 -11.539 37.275 1.00 87.94 392 ASP A C 1
ATOM 3163 O O . ASP A 1 392 ? -15.953 -11.332 37.216 1.00 87.94 392 ASP A O 1
ATOM 3167 N N . PHE A 1 393 ? -18.017 -11.022 36.388 1.00 92.56 393 PHE A N 1
ATOM 3168 C CA . PHE A 1 393 ? -17.677 -9.892 35.533 1.00 92.56 393 PHE A CA 1
ATOM 3169 C C . PHE A 1 393 ? -17.899 -8.575 36.297 1.00 92.56 393 PHE A C 1
ATOM 3171 O O . PHE A 1 393 ? -18.884 -8.451 37.026 1.00 92.56 393 PHE A O 1
ATOM 3178 N N . PRO A 1 394 ? -17.009 -7.575 36.158 1.00 95.38 394 PRO A N 1
ATOM 3179 C CA . PRO A 1 394 ? -15.797 -7.569 35.335 1.00 95.38 394 PRO A CA 1
ATOM 3180 C C . PRO A 1 394 ? -14.610 -8.315 35.982 1.00 95.38 394 PRO A C 1
ATOM 3182 O O . PRO A 1 394 ? -14.401 -8.258 37.196 1.00 95.38 394 PRO A O 1
ATOM 3185 N N . ILE A 1 395 ? -13.774 -8.958 35.156 1.00 96.50 395 ILE A N 1
ATOM 3186 C CA . ILE A 1 395 ? -12.587 -9.714 35.591 1.00 96.50 395 ILE A CA 1
ATOM 3187 C C . ILE A 1 395 ? -11.519 -8.751 36.123 1.00 96.50 395 ILE A C 1
ATOM 3189 O O . ILE A 1 395 ? -11.031 -7.884 35.394 1.00 96.50 395 ILE A O 1
ATOM 3193 N N . LYS A 1 396 ? -11.122 -8.926 37.386 1.00 95.94 396 LYS A N 1
ATOM 3194 C CA . LYS A 1 396 ? -10.266 -7.990 38.132 1.00 95.94 396 LYS A CA 1
ATOM 3195 C C . LYS A 1 396 ? -8.780 -8.230 37.952 1.00 95.94 396 LYS A C 1
ATOM 3197 O O . LYS A 1 396 ? -8.002 -7.283 37.902 1.00 95.94 396 LYS A O 1
ATOM 3202 N N . ASP A 1 397 ? -8.371 -9.488 37.865 1.00 96.25 397 ASP A N 1
ATOM 3203 C CA . ASP A 1 397 ? -6.961 -9.846 37.803 1.00 96.25 397 ASP A CA 1
ATOM 3204 C C . ASP A 1 397 ? -6.688 -11.030 36.870 1.00 96.25 397 ASP A C 1
ATOM 3206 O O . ASP A 1 397 ? -7.580 -11.702 36.347 1.00 96.25 397 ASP A O 1
ATOM 3210 N N . LYS A 1 398 ? -5.398 -11.280 36.646 1.00 95.62 398 LYS A N 1
ATOM 3211 C CA . LYS A 1 398 ? -4.940 -12.356 35.771 1.00 95.62 398 LYS A CA 1
ATOM 3212 C C . LYS A 1 398 ? -5.322 -13.747 36.296 1.00 95.62 398 LYS A C 1
ATOM 3214 O O . LYS A 1 398 ? -5.568 -14.641 35.495 1.00 95.62 398 LYS A O 1
ATOM 3219 N N . SER A 1 399 ? -5.381 -13.933 37.614 1.00 96.25 399 SER A N 1
ATOM 3220 C CA . SER A 1 399 ? -5.738 -15.223 38.212 1.00 96.25 399 SER A CA 1
ATOM 3221 C C . SER A 1 399 ? -7.205 -15.561 37.953 1.00 96.25 399 SER A C 1
ATOM 3223 O O . SER A 1 399 ? -7.525 -16.719 37.686 1.00 96.25 399 SER A O 1
ATOM 3225 N N . GLN A 1 400 ? -8.090 -14.564 38.002 1.00 96.31 400 GLN A N 1
ATOM 3226 C CA . GLN A 1 400 ? -9.490 -14.709 37.620 1.00 96.31 400 GLN A CA 1
ATOM 3227 C C . GLN A 1 400 ? -9.616 -15.022 36.128 1.00 96.31 400 GLN A C 1
ATOM 3229 O O . GLN A 1 400 ? -10.346 -15.941 35.772 1.00 96.31 400 GLN A O 1
ATOM 3234 N N . LEU A 1 401 ? -8.848 -14.345 35.266 1.00 96.50 401 LEU A N 1
ATOM 3235 C CA . LEU A 1 401 ? -8.845 -14.635 33.828 1.00 96.50 401 LEU A CA 1
ATOM 3236 C C . LEU A 1 401 ? -8.396 -16.075 33.520 1.00 96.50 401 LEU A C 1
ATOM 3238 O O . LEU A 1 401 ? -9.028 -16.751 32.716 1.00 96.50 401 LEU A O 1
ATOM 3242 N N . GLU A 1 402 ? -7.354 -16.575 34.191 1.00 96.44 402 GLU A N 1
ATOM 3243 C CA . GLU A 1 402 ? -6.899 -17.970 34.061 1.00 96.44 402 GLU A CA 1
ATOM 3244 C C . GLU A 1 402 ? -7.944 -18.980 34.576 1.00 96.44 402 GLU A C 1
ATOM 3246 O O . GLU A 1 402 ? -8.117 -20.053 33.992 1.00 96.44 402 GLU A O 1
ATOM 3251 N N . ALA A 1 403 ? -8.672 -18.650 35.648 1.00 96.50 403 ALA A N 1
ATOM 3252 C CA . ALA A 1 403 ? -9.761 -19.486 36.150 1.00 96.50 403 ALA A CA 1
ATOM 3253 C C . ALA A 1 403 ? -10.946 -19.527 35.173 1.00 96.50 403 ALA A C 1
ATOM 3255 O O . ALA A 1 403 ? -11.490 -20.604 34.922 1.00 96.50 403 ALA A O 1
ATOM 3256 N N . VAL A 1 404 ? -11.311 -18.378 34.595 1.00 96.44 404 VAL A N 1
ATOM 3257 C CA . VAL A 1 404 ? -12.356 -18.271 33.568 1.00 96.44 404 VAL A CA 1
ATOM 3258 C C . VAL A 1 404 ? -11.957 -19.045 32.315 1.00 96.44 404 VAL A C 1
ATOM 3260 O O . VAL A 1 404 ? -12.748 -19.852 31.846 1.00 96.44 404 VAL A O 1
ATOM 3263 N N . GLU A 1 405 ? -10.721 -18.910 31.835 1.00 96.88 405 GLU A N 1
ATOM 3264 C CA . GLU A 1 405 ? -10.198 -19.671 30.689 1.00 96.88 405 GLU A CA 1
ATOM 3265 C C . GLU A 1 405 ? -10.386 -21.189 30.867 1.00 96.88 405 GLU A C 1
ATOM 3267 O O . GLU A 1 405 ? -10.848 -21.878 29.957 1.00 96.88 405 GLU A O 1
ATOM 3272 N N . LYS A 1 406 ? -10.103 -21.714 32.066 1.00 96.81 406 LYS A N 1
ATOM 3273 C CA . LYS A 1 406 ? -10.292 -23.137 32.393 1.00 96.81 406 LYS A CA 1
ATOM 3274 C C . LYS A 1 406 ? -11.770 -23.550 32.471 1.00 96.81 406 LYS A C 1
ATOM 3276 O O . LYS A 1 406 ? -12.116 -24.695 32.169 1.00 96.81 406 LYS A O 1
ATOM 3281 N N . LYS A 1 407 ? -12.656 -22.649 32.903 1.00 96.00 407 LYS A N 1
ATOM 3282 C CA . LYS A 1 407 ? -14.104 -22.906 32.880 1.00 96.00 407 LYS A CA 1
ATOM 3283 C C . LYS A 1 407 ? -14.626 -22.914 31.436 1.00 96.00 407 LYS A C 1
ATOM 3285 O O . LYS A 1 407 ? -15.330 -23.851 31.069 1.00 96.00 407 LYS A O 1
ATOM 3290 N N . ILE A 1 408 ? -14.194 -21.966 30.596 1.00 96.50 408 ILE A N 1
ATOM 3291 C CA . ILE A 1 408 ? -14.556 -21.904 29.167 1.00 96.50 408 ILE A CA 1
ATOM 3292 C C . ILE A 1 408 ? -14.086 -23.160 28.434 1.00 96.50 408 ILE A C 1
ATOM 3294 O O . ILE A 1 408 ? -14.839 -23.721 27.642 1.00 96.50 408 ILE A O 1
ATOM 3298 N N . SER A 1 409 ? -12.880 -23.658 28.728 1.00 96.69 409 SER A N 1
ATOM 3299 C CA . SER A 1 409 ? -12.382 -24.891 28.106 1.00 96.69 409 SER A CA 1
ATOM 3300 C C . SER A 1 409 ? -13.236 -26.121 28.431 1.00 96.69 409 SER A C 1
ATOM 3302 O O . SER A 1 409 ? -13.186 -27.098 27.692 1.00 96.69 409 SER A O 1
ATOM 3304 N N . SER A 1 410 ? -13.983 -26.090 29.538 1.00 95.94 410 SER A N 1
ATOM 3305 C CA . SER A 1 410 ? -14.838 -27.197 29.981 1.00 95.94 410 SER A CA 1
ATOM 3306 C C . SER A 1 410 ? -16.286 -27.055 29.501 1.00 95.94 410 SER A C 1
ATOM 3308 O O . SER A 1 4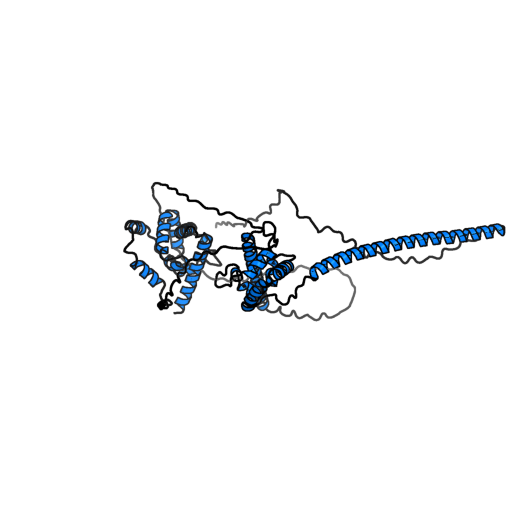10 ? -16.975 -28.060 29.394 1.00 95.94 410 SER A O 1
ATOM 3310 N N . ASN A 1 411 ? -16.758 -25.832 29.226 1.00 95.25 411 ASN A N 1
ATOM 3311 C CA . ASN A 1 411 ? -18.157 -25.575 28.873 1.00 95.25 411 ASN A CA 1
ATOM 3312 C C . ASN A 1 411 ? -18.317 -24.407 27.881 1.00 95.25 411 ASN A C 1
ATOM 3314 O O . ASN A 1 411 ? -18.920 -23.379 28.179 1.00 95.25 411 ASN A O 1
ATOM 3318 N N . ARG A 1 412 ? -17.714 -24.539 26.698 1.00 95.94 412 ARG A N 1
ATOM 3319 C CA . ARG A 1 412 ? -17.597 -23.457 25.706 1.00 95.94 412 ARG A CA 1
ATOM 3320 C C . ARG A 1 412 ? -18.941 -22.850 25.296 1.00 95.94 412 ARG A C 1
ATOM 3322 O O . ARG A 1 412 ? -19.049 -21.630 25.244 1.00 95.94 412 ARG A O 1
ATOM 3329 N N . GLU A 1 413 ? -19.944 -23.677 25.021 1.00 95.38 413 GLU A N 1
ATOM 3330 C CA . GLU A 1 413 ? -21.235 -23.238 24.472 1.00 95.38 413 GLU A CA 1
ATOM 3331 C C . GLU A 1 413 ? -21.991 -22.309 25.423 1.00 95.38 413 GLU A C 1
ATOM 3333 O O . GLU A 1 413 ? -22.447 -21.241 25.005 1.00 95.38 413 GLU A O 1
ATOM 3338 N N . LYS A 1 414 ? -22.031 -22.641 26.721 1.00 94.38 414 LYS A N 1
ATOM 3339 C CA . LYS A 1 414 ? -22.655 -21.771 27.724 1.00 94.38 414 LYS A CA 1
ATOM 3340 C C . LYS A 1 414 ? -21.973 -20.397 27.792 1.00 94.38 414 LYS A C 1
ATOM 3342 O O . LYS A 1 414 ? -22.643 -19.372 27.890 1.00 94.38 414 LYS A O 1
ATOM 3347 N N . TYR A 1 415 ? -20.645 -20.345 27.659 1.00 95.88 415 TYR A N 1
ATOM 3348 C CA . TYR A 1 415 ? -19.909 -19.076 27.621 1.00 95.88 415 TYR A CA 1
ATOM 3349 C C . TYR A 1 415 ? -20.119 -18.283 26.328 1.00 95.88 415 TYR A C 1
ATOM 3351 O O . TYR A 1 415 ? -20.134 -17.057 26.383 1.00 95.88 415 TYR A O 1
ATOM 3359 N N . VAL A 1 416 ? -20.318 -18.941 25.182 1.00 95.62 416 VAL A N 1
ATOM 3360 C CA . VAL A 1 416 ? -20.697 -18.253 23.935 1.00 95.62 416 VAL A CA 1
ATOM 3361 C C . VAL A 1 416 ? -22.047 -17.555 24.109 1.00 95.62 416 VAL A C 1
ATOM 3363 O O . VAL A 1 416 ? -22.174 -16.389 23.737 1.00 95.62 416 VAL A O 1
ATOM 3366 N N . ARG A 1 417 ? -23.037 -18.219 24.726 1.00 93.94 417 ARG A N 1
ATOM 3367 C CA . ARG A 1 417 ? -24.342 -17.610 25.050 1.00 93.94 417 ARG A CA 1
ATOM 3368 C C . ARG A 1 417 ? -24.199 -16.443 26.034 1.00 93.94 417 ARG A C 1
ATOM 3370 O O . ARG A 1 417 ? -24.719 -15.361 25.769 1.00 93.94 417 ARG A O 1
ATOM 3377 N N . LEU A 1 418 ? -23.418 -16.620 27.104 1.00 93.38 418 LEU A N 1
ATOM 3378 C CA . LEU A 1 418 ? -23.112 -15.562 28.077 1.00 93.38 418 LEU A CA 1
ATOM 3379 C C . LEU A 1 418 ? -22.450 -14.346 27.408 1.00 93.38 418 LEU A C 1
ATOM 3381 O O . LEU A 1 418 ? -22.835 -13.206 27.653 1.00 93.38 418 LEU A O 1
ATOM 3385 N N . PHE A 1 419 ? -21.475 -14.565 26.526 1.00 95.56 419 PHE A N 1
ATOM 3386 C CA . PHE A 1 419 ? -20.821 -13.482 25.792 1.00 95.56 419 PHE A CA 1
ATOM 3387 C C . PHE A 1 419 ? -21.759 -12.801 24.802 1.00 95.56 419 PHE A C 1
ATOM 3389 O O . PHE A 1 419 ? -21.728 -11.577 24.719 1.00 95.56 419 PHE A O 1
ATOM 3396 N N . LYS A 1 420 ? -22.632 -13.548 24.110 1.00 93.75 420 LYS A N 1
ATOM 3397 C CA . LYS A 1 420 ? -23.693 -12.958 23.278 1.00 93.75 420 LYS A CA 1
ATOM 3398 C C . LYS A 1 420 ? -24.592 -12.048 24.106 1.00 93.75 420 LYS A C 1
ATOM 3400 O O . LYS A 1 420 ? -24.878 -10.946 23.661 1.00 93.75 420 LYS A O 1
ATOM 3405 N N . PHE A 1 421 ? -24.971 -12.466 25.314 1.00 91.38 421 PHE A N 1
ATOM 3406 C CA . PHE A 1 421 ? -25.764 -11.648 26.231 1.00 91.38 421 PHE A CA 1
ATOM 3407 C C . PHE A 1 421 ? -25.058 -10.332 26.594 1.00 91.38 421 PHE A C 1
ATOM 3409 O O . PHE A 1 421 ? -25.629 -9.264 26.392 1.00 91.38 421 PHE A O 1
ATOM 3416 N N . TYR A 1 422 ? -23.791 -10.382 27.021 1.00 90.81 422 TYR A N 1
ATOM 3417 C CA . TYR A 1 422 ? -23.011 -9.169 27.324 1.00 90.81 422 TYR A CA 1
ATOM 3418 C C . TYR A 1 422 ? -22.731 -8.279 26.104 1.00 90.81 422 TYR A C 1
ATOM 3420 O O . TYR A 1 422 ? -22.443 -7.094 26.263 1.00 90.81 422 TYR A O 1
ATOM 3428 N N . LEU A 1 423 ? -22.774 -8.844 24.897 1.00 92.00 423 LEU A N 1
ATOM 3429 C CA . LEU A 1 423 ? -22.559 -8.138 23.635 1.00 92.00 423 LEU A CA 1
ATOM 3430 C C . LEU A 1 423 ? -23.864 -7.732 22.937 1.00 92.00 423 LEU A C 1
ATOM 3432 O O . LEU A 1 423 ? -23.790 -7.145 21.861 1.00 92.00 423 LEU A O 1
ATOM 3436 N N . LYS A 1 424 ? -25.048 -8.000 23.513 1.00 81.81 424 LYS A N 1
ATOM 3437 C CA . LYS A 1 424 ? -26.350 -7.723 22.868 1.00 81.81 424 LYS A CA 1
ATOM 3438 C C . LYS A 1 424 ? -26.485 -6.281 22.361 1.00 81.81 424 LYS A C 1
ATOM 3440 O O . LYS A 1 424 ? -27.172 -6.057 21.374 1.00 81.81 424 LYS A O 1
ATOM 3445 N N . SER A 1 425 ? -25.808 -5.321 22.992 1.00 71.94 425 SER A N 1
ATOM 3446 C CA . SER A 1 425 ? -25.842 -3.901 22.627 1.00 71.94 425 SER A CA 1
ATOM 3447 C C . SER A 1 425 ? -24.623 -3.404 21.837 1.00 71.94 425 SER A C 1
ATOM 3449 O O . SER A 1 425 ? -24.479 -2.195 21.660 1.00 71.94 425 SER A O 1
ATOM 3451 N N . GLY A 1 426 ? -23.736 -4.282 21.351 1.00 86.56 426 GLY A N 1
ATOM 3452 C CA . GLY A 1 426 ? -22.659 -3.845 20.464 1.00 86.56 426 GLY A CA 1
ATOM 3453 C C . GLY A 1 426 ? -21.427 -4.737 20.390 1.00 86.56 426 GLY A C 1
ATOM 3454 O O . GLY A 1 426 ? -21.354 -5.862 20.884 1.00 86.56 426 GLY A O 1
ATOM 3455 N N . SER A 1 427 ? -20.395 -4.195 19.761 1.00 92.00 427 SER A N 1
ATOM 3456 C CA . SER A 1 427 ? -19.119 -4.882 19.588 1.00 92.00 427 SER A CA 1
ATOM 3457 C C . SER A 1 427 ? -18.346 -4.991 20.910 1.00 92.00 427 SER A C 1
ATOM 3459 O O . SER A 1 427 ? -18.571 -4.252 21.871 1.00 92.00 427 SER A O 1
ATOM 3461 N N . PHE A 1 428 ? -17.347 -5.877 20.965 1.00 92.81 428 PHE A N 1
ATOM 3462 C CA . PHE A 1 428 ? -16.437 -5.925 22.120 1.00 92.81 428 PHE A CA 1
ATOM 3463 C C . PHE A 1 428 ? -15.706 -4.590 22.324 1.00 92.81 428 PHE A C 1
ATOM 3465 O O . PHE A 1 428 ? -15.355 -4.240 23.449 1.00 92.81 428 PHE A O 1
ATOM 3472 N N . GLU A 1 429 ? -15.497 -3.818 21.253 1.00 92.38 429 GLU A N 1
ATOM 3473 C CA . GLU A 1 429 ? -14.918 -2.479 21.343 1.00 92.38 429 GLU A CA 1
ATOM 3474 C C . GLU A 1 429 ? -15.724 -1.551 22.269 1.00 92.38 429 GLU A C 1
ATOM 3476 O O . GLU A 1 429 ? -15.132 -0.741 22.989 1.00 92.38 429 GLU A O 1
ATOM 3481 N N . GLU A 1 430 ? -17.048 -1.691 22.291 1.00 91.62 430 GLU A N 1
ATOM 3482 C CA . GLU A 1 430 ? -17.961 -0.903 23.128 1.00 91.62 430 GLU A CA 1
ATOM 3483 C C . GLU A 1 430 ? -18.127 -1.506 24.521 1.00 91.62 430 GLU A C 1
ATOM 3485 O O . GLU A 1 430 ? -18.113 -0.776 25.510 1.00 91.62 430 GLU A O 1
ATOM 3490 N N . ASN A 1 431 ? -18.169 -2.835 24.606 1.00 93.94 431 ASN A N 1
ATOM 3491 C CA . ASN A 1 431 ? -18.480 -3.558 25.839 1.00 93.94 431 ASN A CA 1
ATOM 3492 C C . ASN A 1 431 ? -17.250 -4.030 26.631 1.00 93.94 431 ASN A C 1
ATOM 3494 O O . ASN A 1 431 ? -17.383 -4.725 27.635 1.00 93.94 431 ASN A O 1
ATOM 3498 N N . CYS A 1 432 ? -16.031 -3.642 26.238 1.00 93.94 432 CYS A N 1
ATOM 3499 C CA . CYS A 1 432 ? -14.792 -4.066 26.907 1.00 93.94 432 CYS A CA 1
ATOM 3500 C C . CYS A 1 432 ? -14.785 -3.779 28.425 1.00 93.94 432 CYS A C 1
ATOM 3502 O O . CYS A 1 432 ? -14.159 -4.524 29.181 1.00 93.94 432 CYS A O 1
ATOM 3504 N N . ALA A 1 433 ? -15.467 -2.717 28.871 1.00 92.88 433 ALA A N 1
ATOM 3505 C CA . ALA A 1 433 ? -15.575 -2.346 30.283 1.00 92.88 433 ALA A CA 1
ATOM 3506 C C . ALA A 1 433 ? -16.416 -3.329 31.114 1.00 92.88 433 ALA A C 1
ATOM 3508 O O . ALA A 1 433 ? -16.155 -3.492 32.303 1.00 92.88 433 ALA A O 1
ATOM 3509 N N . SER A 1 434 ? -17.377 -4.006 30.485 1.00 93.06 434 SER A N 1
ATOM 3510 C CA . SER A 1 434 ? -18.228 -5.010 31.128 1.00 93.06 434 SER A CA 1
ATOM 3511 C C . SER A 1 434 ? -17.455 -6.300 31.413 1.00 93.06 434 SER A C 1
ATOM 3513 O O . SER A 1 434 ? -17.715 -6.978 32.400 1.00 93.06 434 SER A O 1
ATOM 3515 N N . PHE A 1 435 ? -16.456 -6.622 30.582 1.00 94.50 435 PHE A N 1
ATOM 3516 C CA . PHE A 1 435 ? -15.665 -7.849 30.716 1.00 94.50 435 PHE A CA 1
ATOM 3517 C C . PHE A 1 435 ? -14.470 -7.716 31.660 1.00 94.50 435 PHE A C 1
ATOM 3519 O O . PHE A 1 435 ? -14.109 -8.681 32.333 1.00 94.50 435 PHE A O 1
ATOM 3526 N N . PHE A 1 436 ? -13.818 -6.554 31.695 1.00 95.81 436 PHE A N 1
ATOM 3527 C CA . PHE A 1 436 ? -12.532 -6.392 32.368 1.00 95.81 436 PHE A CA 1
ATOM 3528 C C . PHE A 1 436 ? -12.519 -5.179 33.283 1.00 95.81 436 PHE A C 1
ATOM 3530 O O . PHE A 1 436 ? -12.889 -4.074 32.886 1.00 95.81 436 PHE A O 1
ATOM 3537 N N . ASP A 1 437 ? -11.992 -5.376 34.489 1.00 95.25 437 ASP A N 1
ATOM 3538 C CA . ASP A 1 437 ? -11.680 -4.271 35.376 1.00 95.25 437 ASP A CA 1
ATOM 3539 C C . ASP A 1 437 ? -10.578 -3.408 34.765 1.00 95.25 437 ASP A C 1
ATOM 3541 O O . ASP A 1 437 ? -9.707 -3.862 34.005 1.00 95.25 437 ASP A O 1
ATOM 3545 N N . GLY A 1 438 ? -10.575 -2.136 35.148 1.00 89.50 438 GLY A N 1
ATOM 3546 C CA . GLY A 1 438 ? -9.676 -1.182 34.542 1.00 89.50 438 GLY A CA 1
ATOM 3547 C C . GLY A 1 438 ? -8.209 -1.441 34.802 1.00 89.50 438 GLY A C 1
ATOM 3548 O O . GLY A 1 438 ? -7.382 -1.041 33.975 1.00 89.50 438 GLY A O 1
ATOM 3549 N N . SER A 1 439 ? -7.857 -2.081 35.919 1.00 92.75 439 SER A N 1
ATOM 3550 C CA . SER A 1 439 ? -6.479 -2.496 36.192 1.00 92.75 439 SER A CA 1
ATOM 3551 C C . SER A 1 439 ? -5.995 -3.514 35.154 1.00 92.75 439 SER A C 1
ATOM 3553 O O . SER A 1 439 ? -5.029 -3.238 34.438 1.00 92.75 439 SER A O 1
ATOM 3555 N N . LEU A 1 440 ? -6.737 -4.605 34.978 1.00 94.94 440 LEU A N 1
ATOM 3556 C CA . LEU A 1 440 ? -6.407 -5.684 34.055 1.00 94.94 440 LEU A CA 1
ATOM 3557 C C . LEU A 1 440 ? -6.436 -5.236 32.584 1.00 94.94 440 LEU A C 1
ATOM 3559 O O . LEU A 1 440 ? -5.494 -5.508 31.835 1.00 94.94 440 LEU A O 1
ATOM 3563 N N . ALA A 1 441 ? -7.453 -4.471 32.174 1.00 94.19 441 ALA A N 1
ATOM 3564 C CA . ALA A 1 441 ? -7.583 -3.987 30.795 1.00 94.19 441 ALA A CA 1
ATOM 3565 C C . ALA A 1 441 ? -6.396 -3.104 30.345 1.00 94.19 441 ALA A C 1
ATOM 3567 O O . ALA A 1 441 ? -6.016 -3.080 29.166 1.00 94.19 441 ALA A O 1
ATOM 3568 N N . VAL A 1 442 ? -5.771 -2.370 31.275 1.00 94.19 442 VAL A N 1
ATOM 3569 C CA . VAL A 1 442 ? -4.594 -1.532 30.985 1.00 94.19 442 VAL A CA 1
ATOM 3570 C C . VAL A 1 442 ? -3.336 -2.374 30.741 1.00 94.19 442 VAL A C 1
ATOM 3572 O O . VAL A 1 442 ? -2.550 -2.039 29.839 1.00 94.19 442 VAL A O 1
ATOM 3575 N N . ASP A 1 443 ? -3.188 -3.475 31.474 1.00 95.19 443 ASP A N 1
ATOM 3576 C CA . ASP A 1 443 ? -2.025 -4.370 31.430 1.00 95.19 443 ASP A CA 1
ATOM 3577 C C . ASP A 1 443 ? -2.082 -5.397 30.295 1.00 95.19 443 ASP A C 1
ATOM 3579 O O . ASP A 1 443 ? -1.107 -6.107 30.029 1.00 95.19 443 ASP A O 1
ATOM 3583 N N . MET A 1 444 ? -3.197 -5.440 29.570 1.00 95.44 444 MET A N 1
ATOM 3584 C CA . MET A 1 444 ? -3.402 -6.347 28.452 1.00 95.44 444 MET A CA 1
ATOM 3585 C C . MET A 1 444 ? -3.218 -5.674 27.093 1.00 95.44 444 MET A C 1
ATOM 3587 O O . MET A 1 444 ? -3.409 -4.468 26.892 1.00 95.44 444 MET A O 1
ATOM 3591 N N . SER A 1 445 ? -2.814 -6.476 26.118 1.00 95.31 445 SER A N 1
ATOM 3592 C CA . SER A 1 445 ? -2.858 -6.143 24.694 1.00 95.31 445 SER A CA 1
ATOM 3593 C C . SER A 1 445 ? -3.099 -7.422 23.911 1.00 95.31 445 SER A C 1
ATOM 3595 O O . SER A 1 445 ? -2.688 -8.479 24.379 1.00 95.31 445 SER A O 1
ATOM 3597 N N . TYR A 1 446 ? -3.718 -7.340 22.733 1.00 95.00 446 TYR A N 1
ATOM 3598 C CA . TYR A 1 446 ? -4.010 -8.543 21.952 1.00 95.00 446 TYR A CA 1
ATOM 3599 C C . TYR A 1 446 ? -2.742 -9.375 21.687 1.00 95.00 446 TYR A C 1
ATOM 3601 O O . TYR A 1 446 ? -2.673 -10.526 22.102 1.00 95.00 446 TYR A O 1
ATOM 3609 N N . ASP A 1 447 ? -1.702 -8.746 21.130 1.00 92.62 447 ASP A N 1
ATOM 3610 C CA . ASP A 1 447 ? -0.459 -9.417 20.716 1.00 92.62 447 ASP A CA 1
ATOM 3611 C C . ASP A 1 447 ? 0.654 -9.451 21.794 1.00 92.62 447 ASP A C 1
ATOM 3613 O O . ASP A 1 447 ? 1.739 -9.965 21.539 1.00 92.62 447 ASP A O 1
ATOM 3617 N N . GLY A 1 448 ? 0.442 -8.882 22.989 1.00 89.50 448 GLY A N 1
ATOM 3618 C CA . GLY A 1 448 ? 1.472 -8.841 24.048 1.00 89.50 448 GLY A CA 1
ATOM 3619 C C . GLY A 1 448 ? 2.598 -7.823 23.824 1.00 89.50 448 GLY A C 1
ATOM 3620 O O . GLY A 1 448 ? 3.766 -8.109 24.072 1.00 89.50 448 GLY A O 1
ATOM 3621 N N . LEU A 1 449 ? 2.280 -6.622 23.337 1.00 85.75 449 LEU A N 1
ATOM 3622 C CA . LEU A 1 449 ? 3.279 -5.584 23.056 1.00 85.75 449 LEU A CA 1
ATOM 3623 C C . LEU A 1 449 ? 3.902 -5.018 24.348 1.00 85.75 449 LEU A C 1
ATOM 3625 O O . LEU A 1 449 ? 3.238 -4.329 25.130 1.00 85.75 449 LEU A O 1
ATOM 3629 N N . GLY A 1 450 ? 5.209 -5.241 24.521 1.00 88.38 450 GLY A N 1
ATOM 3630 C CA . GLY A 1 450 ? 6.012 -4.723 25.633 1.00 88.38 450 GLY A CA 1
ATOM 3631 C C . GLY A 1 450 ? 5.982 -5.636 26.861 1.00 88.38 450 GLY A C 1
ATOM 3632 O O . GLY A 1 450 ? 6.159 -6.841 26.744 1.00 88.38 450 GLY A O 1
ATOM 3633 N N . SER A 1 451 ? 5.765 -5.063 28.047 1.00 86.19 451 SER A N 1
ATOM 3634 C CA . SER A 1 451 ? 5.592 -5.812 29.304 1.00 86.19 451 SER A CA 1
ATOM 3635 C C . SER A 1 451 ? 4.148 -6.276 29.542 1.00 86.19 451 SER A C 1
ATOM 3637 O O . SER A 1 451 ? 3.816 -6.705 30.644 1.00 86.19 451 SER A O 1
ATOM 3639 N N . LYS A 1 452 ? 3.271 -6.127 28.543 1.00 93.38 452 LYS A N 1
ATOM 3640 C CA . LYS A 1 452 ? 1.837 -6.408 28.658 1.00 93.38 452 LYS A CA 1
ATOM 3641 C C . LYS A 1 452 ? 1.544 -7.876 28.424 1.00 93.38 452 LYS A C 1
ATOM 3643 O O . LYS A 1 452 ? 2.178 -8.522 27.593 1.00 93.38 452 LYS A O 1
ATOM 3648 N N . THR A 1 453 ? 0.526 -8.382 29.107 1.00 94.94 453 THR A N 1
ATOM 3649 C CA . THR A 1 453 ? 0.065 -9.755 28.890 1.00 94.94 453 THR A CA 1
ATOM 3650 C C . THR A 1 453 ? -0.629 -9.845 27.530 1.00 94.94 453 THR A C 1
ATOM 3652 O O . THR A 1 453 ? -1.477 -9.008 27.208 1.00 94.94 453 THR A O 1
ATOM 3655 N N . ALA A 1 454 ? -0.246 -10.840 26.725 1.00 96.38 454 ALA A N 1
ATOM 3656 C CA . ALA A 1 454 ? -0.900 -11.131 25.454 1.00 96.38 454 ALA A CA 1
ATOM 3657 C C . ALA A 1 454 ? -2.268 -11.763 25.716 1.00 96.38 454 ALA A C 1
ATOM 3659 O O . ALA A 1 454 ? -2.350 -12.823 26.337 1.00 96.38 454 ALA A O 1
ATOM 3660 N N . PHE A 1 455 ? -3.338 -11.118 25.255 1.00 96.44 455 PHE A N 1
ATOM 3661 C CA . PHE A 1 455 ? -4.680 -11.683 25.354 1.00 96.44 455 PHE A CA 1
ATOM 3662 C C . PHE A 1 455 ? -4.853 -12.893 24.433 1.00 96.44 455 PHE A C 1
ATOM 3664 O O . PHE A 1 455 ? -5.606 -13.798 24.768 1.00 96.44 455 PHE A O 1
ATOM 3671 N N . SER A 1 456 ? -4.106 -12.961 23.328 1.00 95.69 456 SER A N 1
ATOM 3672 C CA . SER A 1 456 ? -4.087 -14.116 22.422 1.00 95.69 456 SER A CA 1
ATOM 3673 C C . SER A 1 456 ? -3.654 -15.432 23.085 1.00 95.69 456 SER A C 1
ATOM 3675 O O . SER A 1 456 ? -3.895 -16.496 22.525 1.00 95.69 456 SER A O 1
ATOM 3677 N N . ASN A 1 457 ? -3.058 -15.383 24.282 1.00 96.75 457 ASN A N 1
ATOM 3678 C CA . ASN A 1 457 ? -2.700 -16.580 25.045 1.00 96.75 457 ASN A CA 1
ATOM 3679 C C . ASN A 1 457 ? -3.909 -17.275 25.702 1.00 96.75 457 ASN A C 1
ATOM 3681 O O . ASN A 1 457 ? -3.771 -18.423 26.117 1.00 96.75 457 ASN A O 1
ATOM 3685 N N . TYR A 1 458 ? -5.063 -16.606 25.809 1.00 96.75 458 TYR A N 1
ATOM 3686 C CA . TYR A 1 458 ? -6.306 -17.167 26.361 1.00 96.75 458 TYR A CA 1
ATOM 3687 C C . TYR A 1 458 ? -7.181 -17.668 25.211 1.00 96.75 458 TYR A C 1
ATOM 3689 O O . TYR A 1 458 ? -8.101 -16.988 24.749 1.00 96.75 458 TYR A O 1
ATOM 3697 N N . VAL A 1 459 ? -6.778 -18.801 24.639 1.00 96.19 459 VAL A N 1
ATOM 3698 C CA . VAL A 1 459 ? -7.313 -19.328 23.379 1.00 96.19 459 VAL A CA 1
ATOM 3699 C C . VAL A 1 459 ? -8.803 -19.638 23.493 1.00 96.19 459 VAL A C 1
ATOM 3701 O O . VAL A 1 459 ? -9.562 -19.250 22.607 1.00 96.19 459 VAL A O 1
ATOM 3704 N N . HIS A 1 460 ? -9.239 -20.275 24.579 1.00 97.50 460 HIS A N 1
ATOM 3705 C CA . HIS A 1 460 ? -10.639 -20.649 24.765 1.00 97.50 460 HIS A CA 1
ATOM 3706 C C . HIS A 1 460 ? -11.525 -19.417 24.929 1.00 97.50 460 HIS A C 1
ATOM 3708 O O . HIS A 1 460 ? -12.568 -19.337 24.279 1.00 97.50 460 HIS A O 1
ATOM 3714 N N . PHE A 1 461 ? -11.078 -18.420 25.696 1.00 97.00 461 PHE A N 1
ATOM 3715 C CA . PHE A 1 461 ? -11.761 -17.134 25.807 1.00 97.00 461 PHE A CA 1
ATOM 3716 C C . PHE A 1 461 ? -11.893 -16.452 24.445 1.00 97.00 461 PHE A C 1
ATOM 3718 O O . PHE A 1 461 ? -12.981 -16.016 24.081 1.00 97.00 461 PHE A O 1
ATOM 3725 N N . ASN A 1 462 ? -10.807 -16.384 23.666 1.00 96.12 462 ASN A N 1
ATOM 3726 C CA . ASN A 1 462 ? -10.835 -15.746 22.348 1.00 96.12 462 ASN A CA 1
ATOM 3727 C C . ASN A 1 462 ? -11.780 -16.449 21.377 1.00 96.12 462 ASN A C 1
ATOM 3729 O O . ASN A 1 462 ? -12.463 -15.784 20.605 1.00 96.12 462 ASN A O 1
ATOM 3733 N N . ILE A 1 463 ? -11.794 -17.779 21.391 1.00 95.69 463 ILE A N 1
ATOM 3734 C CA . ILE A 1 463 ? -12.665 -18.565 20.524 1.00 95.69 463 ILE A CA 1
ATOM 3735 C C . ILE A 1 463 ? -14.130 -18.338 20.905 1.00 95.69 463 ILE A C 1
ATOM 3737 O O . ILE A 1 463 ? -14.926 -18.007 20.033 1.00 95.69 463 ILE A O 1
ATOM 3741 N N . ALA A 1 464 ? -14.471 -18.441 22.193 1.00 96.94 464 ALA A N 1
ATOM 3742 C CA . ALA A 1 464 ? -15.840 -18.222 22.648 1.00 96.94 464 ALA A CA 1
ATOM 3743 C C . ALA A 1 464 ? -16.318 -16.789 22.348 1.00 96.94 464 ALA A C 1
ATOM 3745 O O . ALA A 1 464 ? -17.445 -16.593 21.899 1.00 96.94 464 ALA A O 1
ATOM 3746 N N . LEU A 1 465 ? -15.449 -15.787 22.533 1.00 96.19 465 LEU A N 1
ATOM 3747 C CA . LEU A 1 465 ? -15.767 -14.385 22.246 1.00 96.19 465 LEU A CA 1
ATOM 3748 C C . LEU A 1 465 ? -15.896 -14.102 20.740 1.00 96.19 465 LEU A C 1
ATOM 3750 O O . LEU A 1 465 ? -16.709 -13.279 20.322 1.00 96.19 465 LEU A O 1
ATOM 3754 N N . PHE A 1 466 ? -15.105 -14.782 19.910 1.00 96.38 466 PHE A N 1
ATOM 3755 C CA . PHE A 1 466 ? -15.240 -14.694 18.459 1.00 96.38 466 PHE A CA 1
ATOM 3756 C C . PHE A 1 466 ? -16.567 -15.296 17.995 1.00 96.38 466 PHE A C 1
ATOM 3758 O O . PHE A 1 466 ? -17.298 -14.666 17.238 1.00 96.38 466 PHE A O 1
ATOM 3765 N N . GLU A 1 467 ? -16.915 -16.483 18.488 1.00 95.94 467 GLU A N 1
ATOM 3766 C CA . GLU A 1 467 ? -18.172 -17.152 18.142 1.00 95.94 467 GLU A CA 1
ATOM 3767 C C . GLU A 1 467 ? -19.403 -16.390 18.610 1.00 95.94 467 GLU A C 1
ATOM 3769 O O . GLU A 1 467 ? -20.425 -16.407 17.927 1.00 95.94 467 GLU A O 1
ATOM 3774 N N . SER A 1 468 ? -19.307 -15.669 19.728 1.00 95.19 468 SER A N 1
ATOM 3775 C CA . SER A 1 468 ? -20.399 -14.803 20.166 1.00 95.19 468 SER A CA 1
ATOM 3776 C C . SER A 1 468 ? -20.626 -13.601 19.245 1.00 95.19 468 SER A C 1
ATOM 3778 O O . SER A 1 468 ? -21.709 -13.035 19.263 1.00 95.19 468 SER A O 1
ATOM 3780 N N . GLN A 1 469 ? -19.632 -13.216 18.440 1.00 92.81 469 GLN A N 1
ATOM 3781 C CA . GLN A 1 469 ? -19.716 -12.101 17.483 1.00 92.81 469 GLN A CA 1
ATOM 3782 C C . GLN A 1 469 ? -19.858 -12.545 16.031 1.00 92.81 469 GLN A C 1
ATOM 3784 O O . GLN A 1 469 ? -19.998 -11.705 15.146 1.00 92.81 469 GLN A O 1
ATOM 3789 N N . LYS A 1 470 ? -19.759 -13.849 15.769 1.00 91.31 470 LYS A N 1
ATOM 3790 C CA . LYS A 1 470 ? -19.742 -14.378 14.414 1.00 91.31 470 LYS A CA 1
ATOM 3791 C C . LYS A 1 470 ? -21.096 -14.117 13.746 1.00 91.31 470 LYS A C 1
ATOM 3793 O O . LYS A 1 470 ? -22.101 -14.701 14.139 1.00 91.31 470 LYS A O 1
ATOM 3798 N N . SER A 1 471 ? -21.081 -13.263 12.730 1.00 90.69 471 SER A N 1
ATOM 3799 C CA . SER A 1 471 ? -22.099 -13.164 11.683 1.00 90.69 471 SER A CA 1
ATOM 3800 C C . SER A 1 471 ? -21.503 -13.648 10.357 1.00 90.69 471 SER A C 1
ATOM 3802 O O . SER A 1 471 ? -20.287 -13.848 10.272 1.00 90.69 471 SER A O 1
ATOM 3804 N N . ASP A 1 472 ? -22.329 -13.826 9.324 1.00 85.81 472 ASP A N 1
ATOM 3805 C CA . ASP A 1 472 ? -21.889 -14.348 8.018 1.00 85.81 472 ASP A CA 1
ATOM 3806 C C . ASP A 1 472 ? -20.773 -13.511 7.368 1.00 85.81 472 ASP A C 1
ATOM 3808 O O . ASP A 1 472 ? -19.925 -14.042 6.650 1.00 85.81 472 ASP A O 1
ATOM 3812 N N . GLU A 1 473 ? -20.708 -12.215 7.684 1.00 90.69 473 GLU A N 1
ATOM 3813 C CA . GLU A 1 473 ? -19.696 -11.290 7.162 1.00 90.69 473 GLU A CA 1
ATOM 3814 C C . GLU A 1 473 ? -18.543 -11.007 8.142 1.00 90.69 473 GLU A C 1
ATOM 3816 O O . GLU A 1 473 ? -17.519 -10.441 7.749 1.00 90.69 473 GLU A O 1
ATOM 3821 N N . PHE A 1 474 ? -18.666 -11.385 9.420 1.00 92.25 474 PHE A N 1
ATOM 3822 C CA . PHE A 1 474 ? -17.697 -11.000 10.448 1.00 92.25 474 PHE A CA 1
ATOM 3823 C C . PHE A 1 474 ? -16.478 -11.925 10.459 1.00 92.25 474 PHE A C 1
ATOM 3825 O O . PHE A 1 474 ? -16.518 -13.067 10.929 1.00 92.25 474 PHE A O 1
ATOM 3832 N N . THR A 1 475 ? -15.348 -11.424 9.955 1.00 94.62 475 THR A N 1
ATOM 3833 C CA . THR A 1 475 ? -14.124 -12.221 9.853 1.00 94.62 475 THR A CA 1
ATOM 3834 C C . THR A 1 475 ? -13.336 -12.254 11.164 1.00 94.62 475 THR A C 1
ATOM 3836 O O . THR A 1 475 ? -13.441 -11.385 12.032 1.00 94.62 475 THR A O 1
ATOM 3839 N N . TYR A 1 476 ? -12.441 -13.237 11.298 1.00 94.00 476 TYR A N 1
ATOM 3840 C CA . TYR A 1 476 ? -11.536 -13.308 12.448 1.00 94.00 476 TYR A CA 1
ATOM 3841 C C . TYR A 1 476 ? -10.591 -12.094 12.552 1.00 94.00 476 TYR A C 1
ATOM 3843 O O . TYR A 1 476 ? -10.166 -11.727 13.648 1.00 94.00 476 TYR A O 1
ATOM 3851 N N . GLU A 1 477 ? -10.262 -11.433 11.438 1.00 93.31 477 GLU A N 1
ATOM 3852 C CA . GLU A 1 477 ? -9.457 -10.206 11.475 1.00 93.31 477 GLU A CA 1
ATOM 3853 C C . GLU A 1 477 ? -10.260 -9.002 11.988 1.00 93.31 477 GLU A C 1
ATOM 3855 O O . GLU A 1 477 ? -9.708 -8.175 12.724 1.00 93.31 477 GLU A O 1
ATOM 3860 N N . ASP A 1 478 ? -11.562 -8.941 11.699 1.00 93.94 478 ASP A N 1
ATOM 3861 C CA . ASP A 1 478 ? -12.461 -7.923 12.255 1.00 93.94 478 ASP A CA 1
ATOM 3862 C C . ASP A 1 478 ? -12.608 -8.090 13.769 1.00 93.94 478 ASP A C 1
ATOM 3864 O O . ASP A 1 478 ? -12.482 -7.115 14.515 1.00 93.94 478 ASP A O 1
ATOM 3868 N N . TYR A 1 479 ? -12.713 -9.334 14.242 1.00 95.69 479 TYR A N 1
ATOM 3869 C CA . TYR A 1 479 ? -12.648 -9.667 15.665 1.00 95.69 479 TYR A CA 1
ATOM 3870 C C . TYR A 1 479 ? -11.358 -9.167 16.326 1.00 95.69 479 TYR A C 1
ATOM 3872 O O . TYR A 1 479 ? -11.403 -8.423 17.311 1.00 95.69 479 TYR A O 1
ATOM 3880 N N . LYS A 1 480 ? -10.182 -9.499 15.770 1.00 95.75 480 LYS A N 1
ATOM 3881 C CA . LYS A 1 480 ? -8.895 -9.022 16.316 1.00 95.75 480 LYS A CA 1
ATOM 3882 C C . LYS A 1 480 ? -8.840 -7.505 16.391 1.00 95.75 480 LYS A C 1
ATOM 3884 O O . LYS A 1 480 ? -8.307 -6.944 17.353 1.00 95.75 480 LYS A O 1
ATOM 3889 N N . LYS A 1 481 ? -9.342 -6.833 15.355 1.00 95.25 481 LYS A N 1
ATOM 3890 C CA . LYS A 1 481 ? -9.400 -5.375 15.286 1.00 95.25 481 LYS A CA 1
ATOM 3891 C C . LYS A 1 481 ? -10.320 -4.816 16.373 1.00 95.25 481 LYS A C 1
ATOM 3893 O O . LYS A 1 481 ? -9.876 -3.927 17.099 1.00 95.25 481 LYS A O 1
ATOM 3898 N N . SER A 1 482 ? -11.512 -5.389 16.552 1.00 95.44 482 SER A N 1
ATOM 3899 C CA . SER A 1 482 ? -12.460 -5.021 17.612 1.00 95.44 482 SER A CA 1
ATOM 3900 C C . SER A 1 482 ? -11.835 -5.166 19.004 1.00 95.44 482 SER A C 1
ATOM 3902 O O . SER A 1 482 ? -11.843 -4.222 19.793 1.00 95.44 482 SER A O 1
ATOM 3904 N N . VAL A 1 483 ? -11.153 -6.283 19.284 1.00 95.88 483 VAL A N 1
ATOM 3905 C CA . VAL A 1 483 ? -10.477 -6.502 20.575 1.00 95.88 483 VAL A CA 1
ATOM 3906 C C . VAL A 1 483 ? -9.341 -5.506 20.817 1.00 95.88 483 VAL A C 1
ATOM 3908 O O . VAL A 1 483 ? -9.229 -4.926 21.904 1.00 95.88 483 VAL A O 1
ATOM 3911 N N . ARG A 1 484 ? -8.490 -5.259 19.811 1.00 95.81 484 ARG A N 1
ATOM 3912 C CA . ARG A 1 484 ? -7.410 -4.258 19.914 1.00 95.81 484 ARG A CA 1
ATOM 3913 C C . ARG A 1 484 ? -7.969 -2.864 20.190 1.00 95.81 484 ARG A C 1
ATOM 3915 O O . ARG A 1 484 ? -7.425 -2.155 21.045 1.00 95.81 484 ARG A O 1
ATOM 3922 N N . ASN A 1 485 ? -9.031 -2.486 19.487 1.00 94.44 485 ASN A N 1
ATOM 3923 C CA . ASN A 1 485 ? -9.666 -1.191 19.656 1.00 94.44 485 ASN A CA 1
ATOM 3924 C C . ASN A 1 485 ? -10.362 -1.067 21.013 1.00 94.44 485 ASN A C 1
ATOM 3926 O O . ASN A 1 485 ? -10.173 -0.043 21.662 1.00 94.44 485 ASN A O 1
ATOM 3930 N N . GLY A 1 486 ? -11.051 -2.105 21.496 1.00 95.12 486 GLY A N 1
ATOM 3931 C CA . GLY A 1 486 ? -11.691 -2.116 22.815 1.00 95.12 486 GLY A CA 1
ATOM 3932 C C . GLY A 1 486 ? -10.707 -1.817 23.939 1.00 95.12 486 GLY A C 1
ATOM 3933 O O . GLY A 1 486 ? -10.882 -0.855 24.691 1.00 95.12 486 GLY A O 1
ATOM 3934 N N . PHE A 1 487 ? -9.571 -2.522 23.971 1.00 96.00 487 PHE A N 1
ATOM 3935 C CA . PHE A 1 487 ? -8.512 -2.223 24.941 1.00 96.00 487 PHE A CA 1
ATOM 3936 C C . PHE A 1 487 ? -7.936 -0.806 24.784 1.00 96.00 487 PHE A C 1
ATOM 3938 O O . PHE A 1 487 ? -7.492 -0.204 25.766 1.00 96.00 487 PHE A O 1
ATOM 3945 N N . LEU A 1 488 ? -7.875 -0.265 23.563 1.00 94.00 488 LEU A N 1
ATOM 3946 C CA . LEU A 1 488 ? -7.366 1.085 23.314 1.00 94.00 488 LEU A CA 1
ATOM 3947 C C . LEU A 1 488 ? -8.366 2.165 23.758 1.00 94.00 488 LEU A C 1
ATOM 3949 O O . LEU A 1 488 ? -7.952 3.132 24.404 1.00 94.00 488 LEU A O 1
ATOM 3953 N N . LYS A 1 489 ? -9.653 1.993 23.438 1.00 93.94 489 LYS A N 1
ATOM 3954 C CA . LYS A 1 489 ? -10.771 2.866 23.818 1.00 93.94 489 LYS A CA 1
ATOM 3955 C C . LYS A 1 489 ? -10.898 2.913 25.335 1.00 93.94 489 LYS A C 1
ATOM 3957 O O . LYS A 1 489 ? -10.841 4.000 25.908 1.00 93.94 489 LYS A O 1
ATOM 3962 N N . TYR A 1 490 ? -10.868 1.753 25.989 1.00 93.62 490 TYR A N 1
ATOM 3963 C CA . TYR A 1 490 ? -10.865 1.647 27.447 1.00 93.62 490 TYR A CA 1
ATOM 3964 C C . TYR A 1 490 ? -9.692 2.411 28.092 1.00 93.62 490 TYR A C 1
ATOM 3966 O O . TYR A 1 490 ? -9.866 3.200 29.022 1.00 93.62 490 TYR A O 1
ATOM 3974 N N . LYS A 1 491 ? -8.468 2.256 27.562 1.00 93.88 491 LYS A N 1
ATOM 3975 C CA . LYS A 1 491 ? -7.285 2.994 28.052 1.00 93.88 491 LYS A CA 1
ATOM 3976 C C . LYS A 1 491 ? -7.416 4.505 27.892 1.00 93.88 491 LYS A C 1
ATOM 3978 O O . LYS A 1 491 ? -6.877 5.234 28.723 1.00 93.88 491 LYS A O 1
ATOM 3983 N N . LYS A 1 492 ? -8.045 4.980 26.812 1.00 93.25 492 LYS A N 1
ATOM 3984 C CA . LYS A 1 492 ? -8.309 6.411 26.608 1.00 93.25 492 LYS A CA 1
ATOM 3985 C C . LYS A 1 492 ? -9.329 6.910 27.628 1.00 93.25 492 LYS A C 1
ATOM 3987 O O . LYS A 1 492 ? -9.035 7.887 28.309 1.00 93.25 492 LYS A O 1
ATOM 3992 N N . TRP A 1 493 ? -10.441 6.194 27.786 1.00 92.50 493 TRP A N 1
ATOM 3993 C CA . TRP A 1 493 ? -11.481 6.512 28.763 1.00 92.50 493 TRP A CA 1
ATOM 3994 C C . TRP A 1 493 ? -10.906 6.637 30.181 1.00 92.50 493 TRP A C 1
ATOM 3996 O O . TRP A 1 493 ? -10.997 7.701 30.786 1.00 92.50 493 TRP A O 1
ATOM 4006 N N . ARG A 1 494 ? -10.141 5.641 30.649 1.00 90.06 494 ARG A N 1
ATOM 4007 C CA . ARG A 1 494 ? -9.521 5.662 31.988 1.00 90.06 494 ARG A CA 1
ATOM 4008 C C . ARG A 1 494 ? -8.524 6.811 32.199 1.00 90.06 494 ARG A C 1
ATOM 4010 O O . ARG A 1 494 ? -8.313 7.254 33.324 1.00 90.06 494 ARG A O 1
ATOM 4017 N N . ARG A 1 495 ? -7.848 7.284 31.143 1.00 91.12 495 ARG A N 1
ATOM 4018 C CA . ARG A 1 495 ? -6.960 8.460 31.244 1.00 91.12 495 ARG A CA 1
ATOM 4019 C C . ARG A 1 495 ? -7.740 9.760 31.378 1.00 91.12 495 ARG A C 1
ATOM 4021 O O . ARG A 1 495 ? -7.215 10.680 31.992 1.00 91.12 495 ARG A O 1
ATOM 4028 N N . ASN A 1 496 ? -8.920 9.842 30.772 1.00 90.38 496 ASN A N 1
ATOM 4029 C CA . ASN A 1 496 ? -9.788 11.008 30.882 1.00 90.38 496 ASN A CA 1
ATOM 4030 C C . ASN A 1 496 ? -10.476 11.039 32.247 1.00 90.38 496 ASN A C 1
ATOM 4032 O O . ASN A 1 496 ? -10.527 12.097 32.857 1.00 90.38 496 ASN A O 1
ATOM 4036 N N . ASP A 1 497 ? -10.895 9.879 32.751 1.00 89.38 497 ASP A N 1
ATOM 4037 C CA . ASP A 1 497 ? -11.494 9.742 34.080 1.00 89.38 497 ASP A CA 1
ATOM 4038 C C . ASP A 1 497 ? -10.530 10.182 35.193 1.00 89.38 497 ASP A C 1
ATOM 4040 O O . ASP A 1 497 ? -10.894 10.962 36.052 1.00 89.38 497 ASP A O 1
ATOM 4044 N N . LYS A 1 498 ? -9.238 9.828 35.097 1.00 86.12 498 LYS A N 1
ATOM 4045 C CA . LYS A 1 498 ? -8.195 10.303 36.034 1.00 86.12 498 LYS A CA 1
ATOM 4046 C C . LYS A 1 498 ? -7.882 11.806 35.973 1.00 86.12 498 LYS A C 1
ATOM 4048 O O . LYS A 1 498 ? -7.075 12.273 36.775 1.00 86.12 498 LYS A O 1
ATOM 4053 N N . LYS A 1 499 ? -8.361 12.516 34.948 1.00 86.00 499 LYS A N 1
ATOM 4054 C CA . LYS A 1 499 ? -8.168 13.969 34.808 1.00 86.00 499 LYS A CA 1
ATOM 4055 C C . LYS A 1 499 ? -9.341 14.765 35.376 1.00 86.00 499 LYS A C 1
ATOM 4057 O O . LYS A 1 499 ? -9.143 15.949 35.637 1.00 86.00 499 LYS A O 1
ATOM 4062 N N . LYS A 1 500 ? -10.520 14.145 35.467 1.00 77.44 500 LYS A N 1
ATOM 4063 C CA . LYS A 1 500 ? -11.653 14.660 36.235 1.00 77.44 500 LYS A CA 1
ATOM 4064 C C . LYS A 1 500 ? -11.371 14.398 37.716 1.00 77.44 500 LYS A C 1
ATOM 4066 O O . LYS A 1 500 ? -11.785 15.257 38.521 1.00 77.44 500 LYS A O 1
#

pLDDT: mean 73.18, std 24.18, range [30.69, 98.38]

Radius of gyration: 44.95 Å; chains: 1; bounding box: 140×57×123 Å

Foldseek 3Di:
DDDDDDDDDDDDDDDDDDDDDDDDDDDPDPPPDDDPPPDPPPPDPPPDDDDDDDDDDDDDDDDDDPVVVVVVVVVVVVVVVVVVVVVVVVVVVVVVVVVVVVVVVVVVVVVVVVVVVVLVVLPDPLPLDADEDPVSLVVVLVVCVVPVVNLLVVLLSQQPPPGCLVRVCRHYPLVLLVQEACCCPPVGHHPVVSVSVLVSQCSSRDDVVCDVVNVNVSRRNSSVSSNVVVVVVVVVVVVVVPPDDPPPPPPPPPDDDDDDDDDDDDDDDDDDDDDDDDDDDDDDDDDDDDDDDDDDDDDDDDDDDDDDDDDDDDDDDDDDDDDDDDDDDDDDDDDDDDDDDDDDDDDDDDDDDDDDDPDDDDLVVVVVVVVVVPDPPDDPVLVVLVVVPPQDPQDEDPVSLVVVLVVCVVPVVNLLVVLLVLQVPHFCLSSVRRHHDLVLLQQEACCCPDNRDHPVVSVSVLVSNQSNVDDPPCDPVNSNVSSRNSSVSSVVVVVVVVVD

Organism: Drosophila albomicans (NCBI:txid7291)

Sequence (500 aa):
MRGRGRGRGRPRKSNVAGQERSSDNNHLAFDNYEDPLDFDESVKVKNEVFVDEIMPECEVFGMMSSQDLLEDQRRTQRGMIAIDERNINERLGSLERKVDFLINLHVKILARVDKLCEDAKEVVEPTEFPIKSKEELEIMDEKIANAPDKYIELFKVLFKPDGFEKHICRIFNDEMVIEMNFDGACSKLGLTNYANLNSALFESLKREGFTYGDYRKTVRSAFNKTKNRIYKSWTRRRQAKSAPAPAKRAMTPKEDSATGDEEEDESYENPEYKTTSKKRSIEKSTPKPAKRAMTPKEDSATGDEEEDESYENPEYKTTSKKRSIEKSTPKPAKRVMVEKEKSPPALDDADEFEVDRFEDSSPMDFVKANLDILEDDYEPEMSAELEELTVDFPIKDKSQLEAVEKKISSNREKYVRLFKFYLKSGSFEENCASFFDGSLAVDMSYDGLGSKTAFSNYVHFNIALFESQKSDEFTYEDYKKSVRNGFLKYKKWRRNDKKK

Secondary structure (DSSP, 8-state):
--------PPPPPPP--------------------TT---TT----------PPPPP--------HHHHHHHHHHHHHHHHHHHHHHHHHHHHHHHHHHHHHHHHHHHHHHHHHHHHHHHHT---GGG-SB-SHHHHHHHHHHHHH-HHHHHHHHHHHHTTT-HHHHHHHHB-HHHHHHEESS--SSPEEGGG-HHHHHHHHHHH--TT--HHHHHHHHHHHHHHHHHHHHHHHHHHHHHHHS-------------------------PPPP-----------------------------------------------------------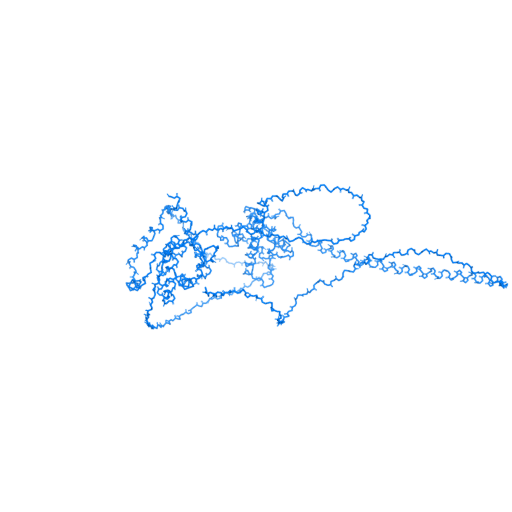-----------PPPP----------------HHHHHHHHHHT-SSS--HHHHHHHHH----SSB-SHHHHHHHHHHHHH-HHHHHHHHHHHTTTS-HHHHHHHHB-HHHHHHEESS--SSSEEGGG-HHHHHHHHHHH--TT--HHHHHHHHHHHHHHHHHHHHHHTT-

InterPro domains:
  IPR032071 Domain of unknown function DUF4806 [PF16064] (124-203)
  IPR032071 Domain of unknown function DUF4806 [PF16064] (390-467)